Protein AF-A0A9J7LV85-F1 (afdb_monomer)

Radius of gyration: 34.84 Å; Cα contacts (8 Å, |Δi|>4): 1152; chains: 1; bounding box: 90×95×87 Å

Sequence (737 aa):
MAACGENVGKERKNMDSACRASREGRVPCPHKDCLGNGEFYVSGAGLDVHYRARHGSKPDGNTEKAAEKMLHRLCFAEMKEKLLEIEASEQAGEEYTVTSVALTAKITATRPEQAAKKAGIILHAGGFLHSFSSAQPPYPVSVQGKNKEVHYDLWYILKVQDNMRFPAIFCKPTYVKMSLEKHQSQDATANNSTCLPIGETDIEDPLEECLNKVFNLQSFRPGQKDIINAIHTGENTFLVMPTGGGKTLCFTLPALLRKGVAVVIVPLLALGTDILRRYEEKRIPAVFLSHLTAEVTLNTVIHDLNSNTPKTKLLIITPESLVNKPVVWGCVVGLKERGLLEMVVVDEAHCMDQMGHEFRPTYLQLSKLAELKTQIVACTATATPTTKQFIMTHLQMGECRTFHNSVDRRNIQYSVRLKGKTREACHGQVCEVVLDHKEQCGIVYCQTVSDVKDIHYHLQENGIKTVKYHGTGTGQNEQEGRQSLLDWQRGLKDVLVATKAAGAGIDKPDVRFVVHLGCPSSVPDYLQESGRAGRDGRLAEAILFYSPKDKALHVTRIGAIEEETYRAGAVRRLADVINFCETELCRRKVLLEAFGEDTTSYNCNKTCDNCLSLTVAREVVLTTEAANMVRCVSAIRHTVPQPSSSLLARVFLGLGTGQAVKKQKLDELPEFGLGKNSGFNLKICERFIRAMTRAEILEEVLVPKSTTQKFASLHILPGRMAESTIRNEVHVTLFIR

Nearest PDB structures (foldseek):
  8yrs-assembly1_B  TM=7.665E-01  e=3.585E-37  Homo sapiens
  8yrs-assembly1_A  TM=7.455E-01  e=2.754E-37  Homo sapiens
  4u7d-assembly2_D  TM=7.596E-01  e=9.266E-37  Homo sapiens
  7a8r-assembly1_A  TM=7.156E-01  e=4.122E-38  Bos taurus
  4u7d-assembly1_A  TM=7.631E-01  e=2.272E-36  Homo sapiens

Mean predicted aligned error: 16.65 Å

pLDDT: mean 76.36, std 23.58, range [23.48, 98.5]

Organism: Branchiostoma floridae (NCBI:txid7739)

InterPro domains:
  IPR001650 Helicase, C-terminal domain-like [PF00271] (430-537)
  IPR001650 Helicase, C-terminal domain-like [PS51194] (429-586)
  IPR001650 Helicase, C-terminal domain-like [SM00490] (453-537)
  IPR004589 DNA helicase, ATP-dependent, RecQ type [TIGR00614] (209-640)
  IPR011545 DEAD/DEAH-box helicase domain [PF00270] (221-388)
  IPR014001 Helicase superfamily 1/2, ATP-binding domain [PS51192] (228-401)
  IPR014001 Helicase superfamily 1/2, ATP-binding domain [SM00487] (216-413)
  IPR027417 P-loop containing nucleoside triphosphate hydrolase [G3DSA:3.40.50.300] (177-408)
  IPR027417 P-loop containing nucleoside triphosphate hydrolase [G3DSA:3.40.50.300] (409-546)
  IPR027417 P-loop containing nucleoside triphosphate hydrolase [SSF52540] (227-549)
  IPR032284 ATP-dependent DNA helicase RecQ, zinc-binding domain [PF16124] (562-612)
  IPR036388 Winged helix-like DNA-binding domain superfamily [G3DSA:1.10.10.10] (547-737)

Structure (mmCIF, N/CA/C/O backbone):
data_AF-A0A9J7LV85-F1
#
_entry.id   AF-A0A9J7LV85-F1
#
loop_
_atom_site.group_PDB
_atom_site.id
_atom_site.type_symbol
_atom_site.label_atom_id
_atom_site.label_alt_id
_atom_site.label_comp_id
_atom_site.label_asym_id
_atom_site.label_entity_id
_atom_site.label_seq_id
_atom_site.pdbx_PDB_ins_code
_atom_site.Cartn_x
_atom_site.Cartn_y
_atom_site.Cartn_z
_atom_site.occupancy
_atom_site.B_iso_or_equiv
_atom_site.auth_seq_id
_atom_site.auth_comp_id
_atom_site.auth_asym_id
_atom_site.auth_atom_id
_atom_site.pdbx_PDB_model_num
ATOM 1 N N . MET A 1 1 ? 7.252 49.594 8.769 1.00 28.75 1 MET A N 1
ATOM 2 C CA . MET A 1 1 ? 7.314 51.000 9.215 1.00 28.75 1 MET A CA 1
ATOM 3 C C . MET A 1 1 ? 6.211 51.775 8.506 1.00 28.75 1 MET A C 1
ATOM 5 O O . MET A 1 1 ? 6.154 51.692 7.291 1.00 28.75 1 MET A O 1
ATOM 9 N N . ALA A 1 2 ? 5.357 52.429 9.305 1.00 28.86 2 ALA A N 1
ATOM 10 C CA . ALA A 1 2 ? 4.398 53.514 9.027 1.00 28.86 2 ALA A CA 1
ATOM 11 C C . ALA A 1 2 ? 3.420 53.426 7.829 1.00 28.86 2 ALA A C 1
ATOM 13 O O . ALA A 1 2 ? 3.813 53.640 6.690 1.00 28.86 2 ALA A O 1
ATOM 14 N N . ALA A 1 3 ? 2.119 53.264 8.123 1.00 26.91 3 ALA A N 1
ATOM 15 C CA . ALA A 1 3 ? 1.130 54.359 8.055 1.00 26.91 3 ALA A CA 1
ATOM 16 C C . ALA A 1 3 ? -0.260 53.885 8.551 1.00 26.91 3 ALA A C 1
ATOM 18 O O . ALA A 1 3 ? -0.916 53.068 7.911 1.00 26.91 3 ALA A O 1
ATOM 19 N N . CYS A 1 4 ? -0.683 54.416 9.703 1.00 26.70 4 CYS A N 1
ATOM 20 C CA . CYS A 1 4 ? -2.058 54.424 10.215 1.00 26.70 4 CYS A CA 1
ATOM 21 C C . CYS A 1 4 ? -2.692 55.791 9.919 1.00 26.70 4 CYS A C 1
ATOM 23 O O . CYS A 1 4 ? -1.978 56.793 9.930 1.00 26.70 4 CYS A O 1
ATOM 25 N N . GLY A 1 5 ? -4.021 55.839 9.778 1.00 27.12 5 GLY A N 1
ATOM 26 C CA . GLY A 1 5 ? -4.798 57.079 9.846 1.00 27.12 5 GLY A CA 1
ATOM 27 C C . GLY A 1 5 ? -6.314 56.870 9.708 1.00 27.12 5 GLY A C 1
ATOM 28 O O . GLY A 1 5 ? -6.785 56.715 8.592 1.00 27.12 5 GLY A O 1
ATOM 29 N N . GLU A 1 6 ? -7.007 56.884 10.862 1.00 30.33 6 GLU A N 1
ATOM 30 C CA . GLU A 1 6 ? -8.285 57.582 11.175 1.00 30.33 6 GLU A CA 1
ATOM 31 C C . GLU A 1 6 ? -9.576 57.250 10.366 1.00 30.33 6 GLU A C 1
ATOM 33 O O . GLU A 1 6 ? -9.558 57.141 9.153 1.00 30.33 6 GLU A O 1
ATOM 38 N N . ASN A 1 7 ? -10.790 57.086 10.923 1.00 26.70 7 ASN A N 1
ATOM 39 C CA . ASN A 1 7 ? -11.440 57.779 12.042 1.00 26.70 7 ASN A CA 1
ATOM 40 C C . ASN A 1 7 ? -12.657 56.995 12.603 1.00 26.70 7 ASN A C 1
ATOM 42 O O . ASN A 1 7 ? -13.417 56.377 11.857 1.00 26.70 7 ASN A O 1
ATOM 46 N N . VAL A 1 8 ? -12.886 57.116 13.915 1.00 27.52 8 VAL A N 1
ATOM 47 C CA . VAL A 1 8 ? -14.069 56.656 14.668 1.00 27.52 8 VAL A CA 1
ATOM 48 C C . VAL A 1 8 ? -14.857 57.885 15.140 1.00 27.52 8 VAL A C 1
ATOM 50 O O . VAL A 1 8 ? -14.260 58.806 15.687 1.00 27.52 8 VAL A O 1
ATOM 53 N N . GLY A 1 9 ? -16.193 57.868 15.022 1.00 24.67 9 GLY A N 1
ATOM 54 C CA . GLY A 1 9 ? -17.074 58.643 15.911 1.00 24.67 9 GLY A CA 1
ATOM 55 C C . GLY A 1 9 ? -18.284 59.330 15.267 1.00 24.67 9 GLY A C 1
ATOM 56 O O . GLY A 1 9 ? -18.139 60.393 14.671 1.00 24.67 9 GLY A O 1
ATOM 57 N N . LYS A 1 10 ? -19.488 58.770 15.490 1.00 26.41 10 LYS A N 1
ATOM 58 C CA . LYS A 1 10 ? -20.701 59.471 15.984 1.00 26.41 10 LYS A CA 1
ATOM 59 C C . LYS A 1 10 ? -21.907 58.517 16.033 1.00 26.41 10 LYS A C 1
ATOM 61 O O . LYS A 1 10 ? -22.613 58.327 15.050 1.00 26.41 10 LYS A O 1
ATOM 66 N N . GLU A 1 11 ? -22.158 57.964 17.218 1.00 29.86 11 GLU A N 1
ATOM 67 C CA . GLU A 1 11 ? -23.472 57.473 17.647 1.00 29.86 11 GLU A CA 1
ATOM 68 C C . GLU A 1 11 ? -24.171 58.533 18.520 1.00 29.86 11 GLU A C 1
ATOM 70 O O . GLU A 1 11 ? -23.516 59.379 19.129 1.00 29.86 11 GLU A O 1
ATOM 75 N N . ARG A 1 12 ? -25.496 58.367 18.656 1.00 26.12 12 ARG A N 1
ATOM 76 C CA . ARG A 1 12 ? -26.429 58.973 19.630 1.00 26.12 12 ARG A CA 1
ATOM 77 C C . ARG A 1 12 ? -27.079 60.302 19.242 1.00 26.12 12 ARG A C 1
ATOM 79 O O . ARG A 1 12 ? -26.647 61.373 19.655 1.00 26.12 12 ARG A O 1
ATOM 86 N N . LYS A 1 13 ? -28.227 60.183 18.564 1.00 26.98 13 LYS A N 1
ATOM 87 C CA . LYS A 1 13 ? -29.511 60.832 18.910 1.00 26.98 13 LYS A CA 1
ATOM 88 C C . LYS A 1 13 ? -30.596 60.329 17.949 1.00 26.98 13 LYS A C 1
ATOM 90 O O . LYS A 1 13 ? -30.508 60.621 16.763 1.00 26.98 13 LYS A O 1
ATOM 95 N N . ASN A 1 14 ? -31.542 59.535 18.468 1.00 28.33 14 ASN A N 1
ATOM 96 C CA . ASN A 1 14 ? -32.936 59.332 18.012 1.00 28.33 14 ASN A CA 1
ATOM 97 C C . ASN A 1 14 ? -33.457 57.935 18.410 1.00 28.33 14 ASN A C 1
ATOM 99 O O . ASN A 1 14 ? -33.754 57.095 17.567 1.00 28.33 14 ASN A O 1
ATOM 103 N N . MET A 1 15 ? -33.589 57.692 19.713 1.00 26.03 15 MET A N 1
ATOM 104 C CA . MET A 1 15 ? -34.577 56.756 20.256 1.00 26.03 15 MET A CA 1
ATOM 105 C C . MET A 1 15 ? -35.529 57.638 21.052 1.00 26.03 15 MET A C 1
ATOM 107 O O . MET A 1 15 ? -35.124 58.069 22.117 1.00 26.03 15 MET A O 1
ATOM 111 N N . ASP A 1 16 ? -36.670 58.024 20.471 1.00 27.30 16 ASP A N 1
ATOM 112 C CA . ASP A 1 16 ? -37.860 58.493 21.221 1.00 27.30 16 ASP A CA 1
ATOM 113 C C . ASP A 1 16 ? -39.075 58.843 20.335 1.00 27.30 16 ASP A C 1
ATOM 115 O O . ASP A 1 16 ? -40.156 59.113 20.846 1.00 27.30 16 ASP A O 1
ATOM 119 N N . SER A 1 17 ? -38.988 58.758 19.001 1.00 28.73 17 SER A N 1
ATOM 120 C CA . SER A 1 17 ? -40.141 59.010 18.112 1.00 28.73 17 SER A CA 1
ATOM 121 C C . SER A 1 17 ? -40.835 57.757 17.548 1.00 28.73 17 SER A C 1
ATOM 123 O O . SER A 1 17 ? -41.754 57.887 16.743 1.00 28.73 17 SER A O 1
ATOM 125 N N . ALA A 1 18 ? -40.464 56.545 17.978 1.00 29.33 18 ALA A N 1
ATOM 126 C CA . ALA A 1 18 ? -41.069 55.294 17.488 1.00 29.33 18 ALA A CA 1
ATOM 127 C C . ALA A 1 18 ? -42.203 54.731 18.377 1.00 29.33 18 ALA A C 1
ATOM 129 O O . ALA A 1 18 ? -42.853 53.756 18.006 1.00 29.33 18 ALA A O 1
ATOM 130 N N . CYS A 1 19 ? -42.498 55.356 19.521 1.00 26.97 19 CYS A N 1
ATOM 131 C CA . CYS A 1 19 ? -43.590 54.956 20.414 1.00 26.97 19 CYS A CA 1
ATOM 132 C C . CYS A 1 19 ? -44.888 55.713 20.091 1.00 26.97 19 CYS A C 1
ATOM 134 O O . CYS A 1 19 ? -45.279 56.595 20.851 1.00 26.97 19 CYS A O 1
ATOM 136 N N . ARG A 1 20 ? -45.555 55.405 18.962 1.00 27.61 20 ARG A N 1
ATOM 137 C CA . ARG A 1 20 ? -46.994 55.730 18.752 1.00 27.61 20 ARG A CA 1
ATOM 138 C C . ARG A 1 20 ? -47.680 55.081 17.536 1.00 27.61 20 ARG A C 1
ATOM 140 O O . ARG A 1 20 ? -48.708 55.577 17.090 1.00 27.61 20 ARG A O 1
ATOM 147 N N . ALA A 1 21 ? -47.177 53.955 17.026 1.00 29.94 21 ALA A N 1
ATOM 148 C CA . ALA A 1 21 ? -47.823 53.207 15.937 1.00 29.94 21 ALA A CA 1
ATOM 149 C C . ALA A 1 21 ? -48.191 51.769 16.352 1.00 29.94 21 ALA A C 1
ATOM 151 O O . ALA A 1 21 ? -47.898 50.808 15.651 1.00 29.94 21 ALA A O 1
ATOM 152 N N . SER A 1 22 ? -48.840 51.606 17.506 1.00 35.81 22 SER A N 1
ATOM 153 C CA . SER A 1 22 ? -49.469 50.350 17.925 1.00 35.81 22 SER A CA 1
ATOM 154 C C . SER A 1 22 ? -50.990 50.506 17.875 1.00 35.81 22 SER A C 1
ATOM 156 O O . SER A 1 22 ? -51.600 51.019 18.807 1.00 35.81 22 SER A O 1
ATOM 158 N N . ARG A 1 23 ? -51.601 50.108 16.748 1.00 30.08 23 ARG A N 1
ATOM 159 C CA . ARG A 1 23 ? -53.027 49.711 16.667 1.00 30.08 23 ARG A CA 1
ATOM 160 C C . ARG A 1 23 ? -53.464 49.051 15.349 1.00 30.08 23 ARG A C 1
ATOM 162 O O . ARG A 1 23 ? -54.585 48.575 15.293 1.00 30.08 23 ARG A O 1
ATOM 169 N N . GLU A 1 24 ? -52.593 48.916 14.343 1.00 32.28 24 GLU A N 1
ATOM 170 C CA . GLU A 1 24 ? -52.922 48.194 13.091 1.00 32.28 24 GLU A CA 1
ATOM 171 C C . GLU A 1 24 ? -51.838 47.211 12.599 1.00 32.28 24 GLU A C 1
ATOM 173 O O . GLU A 1 24 ? -51.793 46.888 11.418 1.00 32.28 24 GLU A O 1
ATOM 178 N N . GLY A 1 25 ? -50.938 46.725 13.463 1.00 35.06 25 GLY A N 1
ATOM 179 C CA . GLY A 1 25 ? -50.003 45.648 13.083 1.00 35.06 25 GLY A CA 1
ATOM 180 C C . GLY A 1 25 ? -49.089 45.953 11.883 1.00 35.06 25 GLY A C 1
ATOM 181 O O . GLY A 1 25 ? -48.662 45.036 11.188 1.00 35.06 25 GLY A O 1
ATOM 182 N N . ARG A 1 26 ? -48.780 47.228 11.611 1.00 35.91 26 ARG A N 1
ATOM 183 C CA . ARG A 1 26 ? -47.851 47.634 10.544 1.00 35.91 26 ARG A CA 1
ATOM 184 C C . ARG A 1 26 ? -46.545 48.122 11.158 1.00 35.91 26 ARG A C 1
ATOM 186 O O . ARG A 1 26 ? -46.522 49.168 11.799 1.00 35.91 26 ARG A O 1
ATOM 193 N N . VAL A 1 27 ? -45.459 47.381 10.944 1.00 39.16 27 VAL A N 1
ATOM 194 C CA . VAL A 1 27 ? -44.105 47.787 11.351 1.00 39.16 27 VAL A CA 1
ATOM 195 C C . VAL A 1 27 ? -43.373 48.346 10.124 1.00 39.16 27 VAL A C 1
ATOM 197 O O . VAL A 1 27 ? -43.114 47.585 9.191 1.00 39.16 27 VAL A O 1
ATOM 200 N N . PRO A 1 28 ? -43.040 49.648 10.066 1.00 38.09 28 PRO A N 1
ATOM 201 C CA . PRO A 1 28 ? -42.300 50.200 8.935 1.00 38.09 28 PRO A CA 1
ATOM 202 C C . PRO A 1 28 ? -40.814 49.801 8.975 1.00 38.09 28 PRO A C 1
ATOM 204 O O . PRO A 1 28 ? -40.179 49.787 10.030 1.00 38.09 28 PRO A O 1
ATOM 207 N N . CYS A 1 29 ? -40.249 49.484 7.804 1.00 37.84 29 CYS A N 1
ATOM 208 C CA . CYS A 1 29 ? -38.845 49.097 7.637 1.00 37.84 29 CYS A CA 1
ATOM 209 C C . CYS A 1 29 ? -37.890 50.285 7.906 1.00 37.84 29 CYS A C 1
ATOM 211 O O . CYS A 1 29 ? -38.091 51.361 7.340 1.00 37.84 29 CYS A O 1
ATOM 213 N N . PRO A 1 30 ? -36.821 50.117 8.712 1.00 36.66 30 PRO A N 1
ATOM 214 C CA . PRO A 1 30 ? -35.949 51.223 9.117 1.00 36.66 30 PRO A CA 1
ATOM 215 C C . PRO A 1 30 ? -34.877 51.636 8.087 1.00 36.66 30 PRO A C 1
ATOM 217 O O . PRO A 1 30 ? -34.117 52.564 8.359 1.00 36.66 30 PRO A O 1
ATOM 220 N N . HIS A 1 31 ? -34.793 51.005 6.908 1.00 38.50 31 HIS A N 1
ATOM 221 C CA . HIS A 1 31 ? -33.849 51.398 5.851 1.00 38.50 31 HIS A CA 1
ATOM 222 C C . HIS A 1 31 ? -34.559 52.108 4.693 1.00 38.50 31 HIS A C 1
ATOM 224 O O . HIS A 1 31 ? -35.323 51.489 3.953 1.00 38.50 31 HIS A O 1
ATOM 230 N N . LYS A 1 32 ? -34.246 53.399 4.495 1.00 39.88 32 LYS A N 1
ATOM 231 C CA . LYS A 1 32 ? -34.734 54.202 3.356 1.00 39.88 32 LYS A CA 1
ATOM 232 C C . LYS A 1 32 ? -34.341 53.625 1.986 1.00 39.88 32 LYS A C 1
ATOM 234 O O . LYS A 1 32 ? -35.057 53.865 1.024 1.00 39.88 32 LYS A O 1
ATOM 239 N N . ASP A 1 33 ? -33.294 52.803 1.919 1.00 40.88 33 ASP A N 1
ATOM 240 C CA . ASP A 1 33 ? -32.788 52.222 0.665 1.00 40.88 33 ASP A CA 1
ATOM 241 C C . ASP A 1 33 ? -33.452 50.888 0.270 1.00 40.88 33 ASP A C 1
ATOM 243 O O . ASP A 1 33 ? -33.079 50.282 -0.729 1.00 40.88 33 ASP A O 1
ATOM 247 N N . CYS A 1 34 ? -34.434 50.399 1.039 1.00 42.25 34 CYS A N 1
ATOM 248 C CA . CYS A 1 34 ? -35.148 49.144 0.750 1.00 42.25 34 CYS A CA 1
ATOM 249 C C . CYS A 1 34 ? -36.535 49.342 0.115 1.00 42.25 34 CYS A C 1
ATOM 251 O O . CYS A 1 34 ? -37.227 48.362 -0.150 1.00 42.25 34 CYS A O 1
ATOM 253 N N . LEU A 1 35 ? -36.964 50.581 -0.142 1.00 45.00 35 LEU A N 1
ATOM 254 C CA . LEU A 1 35 ? -38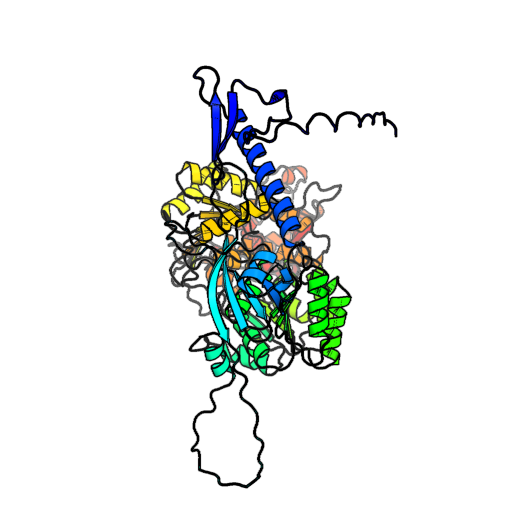.258 50.859 -0.773 1.00 45.00 35 LEU A CA 1
ATOM 255 C C . LEU A 1 35 ? -38.115 50.973 -2.294 1.00 45.00 35 LEU A C 1
ATOM 257 O O . LEU A 1 35 ? -38.363 52.017 -2.894 1.00 45.00 35 LEU A O 1
ATOM 261 N N . GLY A 1 36 ? -37.741 49.858 -2.921 1.00 43.72 36 GLY A N 1
ATOM 262 C CA . GLY A 1 36 ? -38.026 49.622 -4.332 1.00 43.72 36 GLY A CA 1
ATOM 263 C C . GLY A 1 36 ? -39.517 49.322 -4.507 1.00 43.72 36 GLY A C 1
ATOM 264 O O . GLY A 1 36 ? -39.977 48.230 -4.187 1.00 43.72 36 GLY A O 1
ATOM 265 N N . ASN A 1 37 ? -40.273 50.321 -4.968 1.00 46.66 37 ASN A N 1
ATOM 266 C CA . ASN A 1 37 ? -41.623 50.259 -5.553 1.00 46.66 37 ASN A CA 1
ATOM 267 C C . ASN A 1 37 ? -42.730 49.419 -4.867 1.00 46.66 37 ASN A C 1
ATOM 269 O O . ASN A 1 37 ? -43.755 49.177 -5.495 1.00 46.66 37 ASN A O 1
ATOM 273 N N . GLY A 1 38 ? -42.635 49.035 -3.592 1.00 50.47 38 GLY A N 1
ATOM 274 C CA . GLY A 1 38 ? -43.720 48.316 -2.908 1.00 50.47 38 GLY A CA 1
ATOM 275 C C . GLY A 1 38 ? -43.652 48.352 -1.383 1.00 50.47 38 GLY A C 1
ATOM 276 O O . GLY A 1 38 ? -42.659 48.786 -0.803 1.00 50.47 38 GLY A O 1
ATOM 277 N N . GLU A 1 39 ? -44.733 47.913 -0.739 1.00 48.28 39 GLU A N 1
ATOM 278 C CA . GLU A 1 39 ? -44.868 47.826 0.720 1.00 48.28 39 GLU A CA 1
ATOM 279 C C . GLU A 1 39 ? -45.022 46.368 1.163 1.00 48.28 39 GLU A C 1
ATOM 281 O O . GLU A 1 39 ? -45.772 45.600 0.556 1.00 48.28 39 GLU A O 1
ATOM 286 N N . PHE A 1 40 ? -44.334 45.999 2.245 1.00 47.97 40 PHE A N 1
ATOM 287 C CA . PHE A 1 40 ? -44.462 44.695 2.892 1.00 47.97 40 PHE A CA 1
ATOM 288 C C . PHE A 1 40 ? -45.352 44.794 4.129 1.00 47.97 40 PHE A C 1
ATOM 290 O O . PHE A 1 40 ? -45.234 45.747 4.903 1.00 47.97 40 PHE A O 1
ATOM 297 N N . TYR A 1 41 ? -46.209 43.799 4.347 1.00 46.66 41 TYR A N 1
ATOM 298 C CA . TYR A 1 41 ? -46.993 43.671 5.575 1.00 46.66 41 TYR A CA 1
ATOM 299 C C . TYR A 1 41 ? -47.161 42.205 5.985 1.00 46.66 41 TYR A C 1
ATOM 301 O O . TYR A 1 41 ? -47.051 41.299 5.162 1.00 46.66 41 TYR A O 1
ATOM 309 N N . VAL A 1 42 ? -47.420 41.984 7.273 1.00 42.06 42 VAL A N 1
ATOM 310 C CA . VAL A 1 42 ? -47.552 40.658 7.893 1.00 42.06 42 VAL A CA 1
ATOM 311 C C . VAL A 1 42 ? -48.992 40.492 8.363 1.00 42.06 42 VAL A C 1
ATOM 313 O O . VAL A 1 42 ? -49.542 41.422 8.957 1.00 42.06 42 VAL A O 1
ATOM 316 N N . SER A 1 43 ? -49.619 39.350 8.077 1.00 40.00 43 SER A N 1
ATOM 317 C CA . SER A 1 43 ? -50.971 39.054 8.571 1.00 40.00 43 SER A CA 1
ATOM 318 C C . SER A 1 43 ? -50.924 38.187 9.837 1.00 40.00 43 SER A C 1
ATOM 320 O O . SER A 1 43 ? -49.984 37.431 10.052 1.00 40.00 43 SER A O 1
ATOM 322 N N . GLY A 1 44 ? -51.888 38.370 10.743 1.00 33.41 44 GLY A N 1
ATOM 323 C CA . GLY A 1 44 ? -51.853 37.771 12.080 1.00 33.41 44 GLY A CA 1
ATOM 324 C C . GLY A 1 44 ? -52.200 36.277 12.109 1.00 33.41 44 GLY A C 1
ATOM 325 O O . GLY A 1 44 ? -53.147 35.849 11.458 1.00 33.41 44 GLY A O 1
ATOM 326 N N . ALA A 1 45 ? -51.473 35.540 12.961 1.00 33.91 45 ALA A N 1
ATOM 327 C CA . ALA A 1 45 ? -51.580 34.111 13.318 1.00 33.91 45 ALA A CA 1
ATOM 328 C C . ALA A 1 45 ? -50.898 33.077 12.394 1.00 33.91 45 ALA A C 1
ATOM 330 O O . ALA A 1 45 ? -50.720 31.933 12.813 1.00 33.91 45 ALA A O 1
ATOM 331 N N . GLY A 1 46 ? -50.405 33.476 11.222 1.00 36.50 46 GLY A N 1
ATOM 332 C CA . GLY A 1 46 ? -49.471 32.699 10.399 1.00 36.50 46 GLY A CA 1
ATOM 333 C C . GLY A 1 46 ? -48.331 33.610 9.955 1.00 36.50 46 GLY A C 1
ATOM 334 O O . GLY A 1 46 ? -48.571 34.781 9.696 1.00 36.50 46 GLY A O 1
ATOM 335 N N . LEU A 1 47 ? -47.089 33.126 9.915 1.00 43.59 47 LEU A N 1
ATOM 336 C CA . LEU A 1 47 ? -45.887 33.889 9.525 1.00 43.59 47 LEU A CA 1
ATOM 337 C C . LEU A 1 47 ? -45.863 34.241 8.017 1.00 43.59 47 LEU A C 1
ATOM 339 O O . LEU A 1 47 ? -44.843 34.081 7.350 1.00 43.59 47 LEU A O 1
ATOM 343 N N . ASP A 1 48 ? -46.979 34.713 7.467 1.00 41.78 48 ASP A N 1
ATOM 344 C CA . ASP A 1 48 ? -47.127 35.046 6.056 1.00 41.78 48 ASP A CA 1
ATOM 345 C C . ASP A 1 48 ? -46.773 36.521 5.822 1.00 41.78 48 ASP A C 1
ATOM 347 O O . ASP A 1 48 ? -47.422 37.441 6.337 1.00 41.78 48 ASP A O 1
ATOM 351 N N . VAL A 1 49 ? -45.723 36.751 5.025 1.00 43.78 49 VAL A N 1
ATOM 352 C CA . VAL A 1 49 ? -45.319 38.085 4.560 1.00 43.78 49 VAL A CA 1
ATOM 353 C C . VAL A 1 49 ? -45.901 38.338 3.180 1.00 43.78 49 VAL A C 1
ATOM 355 O O . VAL A 1 49 ? -45.628 37.612 2.226 1.00 43.78 49 VAL A O 1
ATOM 358 N N . HIS A 1 50 ? -46.660 39.419 3.057 1.00 45.38 50 HIS A N 1
ATOM 359 C CA . HIS A 1 50 ? -47.227 39.867 1.796 1.00 45.38 50 HIS A CA 1
ATOM 360 C C . HIS A 1 50 ? -46.442 41.062 1.257 1.00 45.38 50 HIS A C 1
ATOM 362 O O . HIS A 1 50 ? -46.199 42.032 1.976 1.00 45.38 50 HIS A O 1
ATOM 368 N N . TYR A 1 51 ? -46.089 41.012 -0.028 1.00 47.62 51 TYR A N 1
ATOM 369 C CA . TYR A 1 51 ? -45.552 42.148 -0.775 1.00 47.62 51 TYR A CA 1
ATOM 370 C C . TYR A 1 51 ? -46.639 42.731 -1.675 1.00 47.62 51 TYR A C 1
ATOM 372 O O . TYR A 1 51 ? -47.220 42.025 -2.502 1.00 47.62 51 TYR A O 1
ATOM 380 N N . ARG A 1 52 ? -46.905 44.031 -1.543 1.00 46.22 52 ARG A N 1
ATOM 381 C CA . ARG A 1 52 ? -47.782 44.775 -2.448 1.00 46.22 52 ARG A CA 1
ATOM 382 C C . ARG A 1 52 ? -46.944 45.766 -3.250 1.00 46.22 52 ARG A C 1
ATOM 384 O O . ARG A 1 52 ? -46.539 46.805 -2.733 1.00 46.22 52 ARG A O 1
ATOM 391 N N . ALA A 1 53 ? -46.729 45.461 -4.528 1.00 46.84 53 ALA A N 1
ATOM 392 C CA . ALA A 1 53 ? -46.116 46.387 -5.475 1.00 46.84 53 ALA A CA 1
ATOM 393 C C . ALA A 1 53 ? -47.035 47.598 -5.721 1.00 46.84 53 ALA A C 1
ATOM 395 O O . ALA A 1 53 ? -48.242 47.448 -5.940 1.00 46.84 53 ALA A O 1
ATOM 396 N N . ARG A 1 54 ? -46.475 48.808 -5.736 1.00 47.00 54 ARG A N 1
ATOM 397 C CA . ARG A 1 54 ? -47.128 49.990 -6.303 1.00 47.00 54 ARG A CA 1
ATOM 398 C C . ARG A 1 54 ? -46.890 49.950 -7.816 1.00 47.00 54 ARG A C 1
ATOM 400 O O . ARG A 1 54 ? -45.764 50.095 -8.270 1.00 47.00 54 ARG A O 1
ATOM 407 N N . HIS A 1 55 ? -47.968 49.749 -8.573 1.00 49.38 55 HIS A N 1
ATOM 408 C CA . HIS A 1 55 ? -48.016 49.712 -10.045 1.00 49.38 55 HIS A CA 1
ATOM 409 C C . HIS A 1 55 ? -47.440 48.469 -10.747 1.00 49.38 55 HIS A C 1
ATOM 411 O O . HIS A 1 55 ? -46.542 48.569 -11.574 1.00 49.38 55 HIS A O 1
ATOM 417 N N . GLY A 1 56 ? -48.057 47.305 -10.513 1.00 44.81 56 GLY A N 1
ATOM 418 C CA . GLY A 1 56 ? -48.123 46.209 -11.500 1.00 44.81 56 GLY A CA 1
ATOM 419 C C . GLY A 1 56 ? -46.815 45.500 -11.883 1.00 44.81 56 GLY A C 1
ATOM 420 O O . GLY A 1 56 ? -46.844 44.614 -12.735 1.00 44.81 56 GLY A O 1
ATOM 421 N N . SER A 1 57 ? -45.684 45.842 -11.275 1.00 45.19 57 SER A N 1
ATOM 422 C CA . SER A 1 57 ? -44.387 45.201 -11.499 1.00 45.19 57 SER A CA 1
ATOM 423 C C . SER A 1 57 ? -44.191 43.973 -10.598 1.00 45.19 57 SER A C 1
ATOM 425 O O . SER A 1 57 ? -44.609 43.953 -9.440 1.00 45.19 57 SER A O 1
ATOM 427 N N . LYS A 1 58 ? -43.567 42.918 -11.149 1.00 45.72 58 LYS A N 1
ATOM 428 C CA . LYS A 1 58 ? -43.186 41.701 -10.409 1.00 45.72 58 LYS A CA 1
ATOM 429 C C . LYS A 1 58 ? -41.974 41.987 -9.500 1.00 45.72 58 LYS A C 1
ATOM 431 O O . LYS A 1 58 ? -41.109 42.755 -9.919 1.00 45.72 58 LYS A O 1
ATOM 436 N N . PRO A 1 59 ? -41.898 41.382 -8.299 1.00 45.19 59 PRO A N 1
ATOM 437 C CA . PRO A 1 59 ? -40.757 41.546 -7.397 1.00 45.19 59 PRO A CA 1
ATOM 438 C C . PRO A 1 59 ? -39.463 41.044 -8.054 1.00 45.19 59 PRO A C 1
ATOM 440 O O . PRO A 1 59 ? -39.473 40.037 -8.763 1.00 45.19 59 PRO A O 1
ATOM 443 N N . ASP A 1 60 ? -38.360 41.759 -7.836 1.00 50.53 60 ASP A N 1
ATOM 444 C CA . ASP A 1 60 ? -37.023 41.339 -8.263 1.00 50.53 60 ASP A CA 1
ATOM 445 C C . ASP A 1 60 ? -36.301 40.546 -7.154 1.00 50.53 60 ASP A C 1
ATOM 447 O O . ASP A 1 60 ? -36.724 40.526 -5.995 1.00 50.53 60 ASP A O 1
ATOM 451 N N . GLY A 1 61 ? -35.176 39.902 -7.483 1.00 44.59 61 GLY A N 1
ATOM 452 C CA . GLY A 1 61 ? -34.428 39.070 -6.524 1.00 44.59 61 GLY A CA 1
ATOM 453 C C . GLY A 1 61 ? -33.836 39.831 -5.322 1.00 44.59 61 GLY A C 1
ATOM 454 O O . GLY A 1 61 ? -33.403 39.213 -4.350 1.00 44.59 61 GLY A O 1
ATOM 455 N N . ASN A 1 62 ? -33.815 41.169 -5.350 1.00 49.66 62 ASN A N 1
ATOM 456 C CA . ASN A 1 62 ? -33.442 41.985 -4.190 1.00 49.66 62 ASN A CA 1
ATOM 457 C C . ASN A 1 62 ? -34.634 42.216 -3.251 1.00 49.66 62 ASN A C 1
ATOM 459 O O . ASN A 1 62 ? -34.450 42.275 -2.033 1.00 49.66 62 ASN A O 1
ATOM 463 N N . THR A 1 63 ? -35.845 42.288 -3.803 1.00 46.88 63 THR A N 1
ATOM 464 C CA . THR A 1 63 ? -37.109 42.392 -3.066 1.00 46.88 63 THR A CA 1
ATOM 465 C C . THR A 1 63 ? -37.372 41.124 -2.239 1.00 46.88 63 THR A C 1
ATOM 467 O O . THR A 1 63 ? -37.748 41.222 -1.070 1.00 46.88 63 THR A O 1
ATOM 470 N N . GLU A 1 64 ? -37.067 39.937 -2.779 1.00 47.53 64 GLU A N 1
ATOM 471 C CA . GLU A 1 64 ? -37.144 38.657 -2.045 1.00 47.53 64 GLU A CA 1
ATOM 472 C C . GLU A 1 64 ? -36.149 38.591 -0.873 1.00 47.53 64 GLU A C 1
ATOM 474 O O . GLU A 1 64 ? -36.541 38.323 0.264 1.00 47.53 64 GLU A O 1
ATOM 479 N N . LYS A 1 65 ? -34.881 38.962 -1.097 1.00 47.19 65 LYS A N 1
ATOM 480 C CA . LYS A 1 65 ? -33.861 39.011 -0.028 1.00 47.19 65 LYS A CA 1
ATOM 481 C C . LYS A 1 65 ? -34.192 40.006 1.087 1.00 47.19 65 LYS A C 1
ATOM 483 O O . LYS A 1 65 ? -33.781 39.816 2.237 1.00 47.19 65 LYS A O 1
ATOM 488 N N . ALA A 1 66 ? -34.891 41.094 0.766 1.00 47.59 66 ALA A N 1
ATOM 489 C CA . ALA A 1 66 ? -35.343 42.064 1.759 1.00 47.59 66 ALA A CA 1
ATOM 490 C C . ALA A 1 66 ? -36.473 41.491 2.636 1.00 47.59 66 ALA A C 1
ATOM 492 O O . ALA A 1 66 ? -36.438 41.671 3.858 1.00 47.59 66 ALA A O 1
ATOM 493 N N . ALA A 1 67 ? -37.413 40.746 2.043 1.00 45.00 67 ALA A N 1
ATOM 494 C CA . ALA A 1 67 ? -38.479 40.048 2.764 1.00 45.00 67 ALA A CA 1
ATOM 495 C C . ALA A 1 67 ? -37.923 38.969 3.713 1.00 45.00 67 ALA A C 1
ATOM 497 O O . ALA A 1 67 ? -38.309 38.911 4.883 1.00 45.00 67 ALA A O 1
ATOM 498 N N . GLU A 1 68 ? -36.943 38.183 3.255 1.00 47.03 68 GLU A N 1
ATOM 499 C CA . GLU A 1 68 ? -36.265 37.163 4.069 1.00 47.03 68 GLU A CA 1
ATOM 500 C C . GLU A 1 68 ? -35.557 37.756 5.293 1.00 47.03 68 GLU A C 1
ATOM 502 O O . GLU A 1 68 ? -35.679 37.246 6.411 1.00 47.03 68 GLU A O 1
ATOM 507 N N . LYS A 1 69 ? -34.848 38.880 5.121 1.00 46.09 69 LYS A N 1
ATOM 508 C CA . LYS A 1 69 ? -34.198 39.577 6.243 1.00 46.09 69 LYS A CA 1
ATOM 509 C C . LYS A 1 69 ? -35.202 40.121 7.261 1.00 46.09 69 LYS A C 1
ATOM 511 O O . LYS A 1 69 ? -34.872 40.204 8.446 1.00 46.09 69 LYS A O 1
ATOM 516 N N . MET A 1 70 ? -36.404 40.495 6.822 1.00 43.91 70 MET A N 1
ATOM 517 C CA . MET A 1 70 ? -37.467 40.991 7.697 1.00 43.91 70 MET A CA 1
ATOM 518 C C . MET A 1 70 ? -38.097 39.851 8.519 1.00 43.91 70 MET A C 1
ATOM 520 O O . MET A 1 70 ? -38.222 39.989 9.737 1.00 43.91 70 MET A O 1
ATOM 524 N N . LEU A 1 71 ? -38.356 38.691 7.898 1.00 42.62 71 LEU A N 1
ATOM 525 C CA . LEU A 1 71 ? -38.773 37.448 8.575 1.00 42.62 71 LEU A CA 1
ATOM 526 C C . LEU A 1 71 ? -37.767 36.999 9.643 1.00 42.62 71 LEU A C 1
ATOM 528 O O . LEU A 1 71 ? -38.144 36.677 10.770 1.00 42.62 71 LEU A O 1
ATOM 532 N N . HIS A 1 72 ? -36.473 37.065 9.322 1.00 43.75 72 HIS A N 1
ATOM 533 C CA . HIS A 1 72 ? -35.399 36.684 10.239 1.00 43.75 72 HIS A CA 1
ATOM 534 C C . HIS A 1 72 ? -35.362 37.539 11.519 1.00 43.75 72 HIS A C 1
ATOM 536 O O . HIS A 1 72 ? -34.973 37.052 12.584 1.00 43.75 72 HIS A O 1
ATOM 542 N N . ARG A 1 73 ? -35.742 38.823 11.438 1.00 39.47 73 ARG A N 1
ATOM 543 C CA . ARG A 1 73 ? -35.770 39.733 12.598 1.00 39.47 73 ARG A CA 1
ATOM 544 C C . ARG A 1 73 ? -37.039 39.579 13.439 1.00 39.47 73 ARG A C 1
ATOM 546 O O . ARG A 1 73 ? -36.944 39.687 14.659 1.00 39.47 73 ARG A O 1
ATOM 553 N N . LEU A 1 74 ? -38.183 39.275 12.820 1.00 39.78 74 LEU A N 1
ATOM 554 C CA . LEU A 1 74 ? -39.454 39.036 13.520 1.00 39.78 74 LEU A CA 1
ATOM 555 C C . LEU A 1 74 ? -39.422 37.743 14.350 1.00 39.78 74 LEU A C 1
ATOM 557 O O . LEU A 1 74 ? -39.754 37.782 15.533 1.00 39.78 74 LEU A O 1
ATOM 561 N N . CYS A 1 75 ? -38.904 36.637 13.794 1.00 40.78 75 CYS A N 1
ATOM 562 C CA . CYS A 1 75 ? -38.751 35.380 14.541 1.00 40.78 75 CYS A CA 1
ATOM 563 C C . CYS A 1 75 ? -37.857 35.528 15.782 1.00 40.78 75 CYS A C 1
ATOM 565 O O . CYS A 1 75 ? -38.113 34.894 16.803 1.00 40.78 75 CYS A O 1
ATOM 567 N N . PHE A 1 76 ? -36.817 36.364 15.718 1.00 35.62 76 PHE A N 1
ATOM 568 C CA . PHE A 1 76 ? -35.898 36.566 16.841 1.00 35.62 76 PHE A CA 1
ATOM 569 C C . PHE A 1 76 ? -36.486 37.466 17.941 1.00 35.62 76 PHE A C 1
ATOM 571 O O . PHE A 1 76 ? -36.212 37.244 19.119 1.00 35.62 76 PHE A O 1
ATOM 578 N N . ALA A 1 77 ? -37.294 38.466 17.571 1.00 35.41 77 ALA A N 1
ATOM 579 C CA . ALA A 1 77 ? -37.925 39.386 18.518 1.00 35.41 77 ALA A CA 1
ATOM 580 C C . ALA A 1 77 ? -39.068 38.716 19.303 1.00 35.41 77 ALA A C 1
ATOM 582 O O . ALA A 1 77 ? -39.074 38.794 20.530 1.00 35.41 77 ALA A O 1
ATOM 583 N N . GLU A 1 78 ? -39.952 37.963 18.633 1.00 37.94 78 GLU A N 1
ATOM 584 C CA . GLU A 1 78 ? -41.035 37.220 19.303 1.00 37.94 78 GLU A CA 1
ATOM 585 C C . GLU A 1 78 ? -40.515 36.057 20.164 1.00 37.94 78 GLU A C 1
ATOM 587 O O . GLU A 1 78 ? -41.089 35.765 21.213 1.00 37.94 78 GLU A O 1
ATOM 592 N N . MET A 1 79 ? -39.408 35.404 19.773 1.00 35.00 79 MET A N 1
ATOM 593 C CA . MET A 1 79 ? -38.758 34.395 20.624 1.00 35.00 79 MET A CA 1
ATOM 594 C C . MET A 1 79 ? -38.198 35.011 21.909 1.00 35.00 79 MET A C 1
ATOM 596 O O . MET A 1 79 ? -38.292 34.391 22.966 1.00 35.00 79 MET A O 1
ATOM 600 N N . LYS A 1 80 ? -37.650 36.231 21.840 1.00 32.00 80 LYS A N 1
ATOM 601 C CA . LYS A 1 80 ? -37.071 36.916 23.001 1.00 32.00 80 LYS A CA 1
ATOM 602 C C . LYS A 1 80 ? -38.143 37.451 23.958 1.00 32.00 80 LYS A C 1
ATOM 604 O O . LYS A 1 80 ? -37.966 37.316 25.164 1.00 32.00 80 LYS A O 1
ATOM 609 N N . GLU A 1 81 ? -39.257 37.983 23.448 1.00 34.88 81 GLU A N 1
ATOM 610 C CA . GLU A 1 81 ? -40.402 38.390 24.284 1.00 34.88 81 GLU A CA 1
ATOM 611 C C . GLU A 1 81 ? -41.112 37.189 24.925 1.00 34.88 81 GLU A C 1
ATOM 613 O O . GLU A 1 81 ? -41.376 37.223 26.123 1.00 34.88 81 GLU A O 1
ATOM 618 N N . LYS A 1 82 ? -41.319 36.076 24.200 1.00 34.31 82 LYS A N 1
ATOM 619 C CA . LYS A 1 82 ? -41.920 34.862 24.789 1.00 34.31 82 LYS A CA 1
ATOM 620 C C . LYS A 1 82 ? -41.018 34.158 25.804 1.00 34.31 82 LYS A C 1
ATOM 622 O O . LYS A 1 82 ? -41.534 33.549 26.735 1.00 34.31 82 LYS A O 1
ATOM 627 N N . LEU A 1 83 ? -39.692 34.231 25.657 1.00 32.56 83 LEU A N 1
ATOM 628 C CA . LEU A 1 83 ? -38.747 33.751 26.676 1.00 32.56 83 LEU A CA 1
ATOM 629 C C . LEU A 1 83 ? -38.834 34.585 27.966 1.00 32.56 83 LEU A C 1
ATOM 631 O O . LEU A 1 83 ? -38.793 34.011 29.049 1.00 32.56 83 LEU A O 1
ATOM 635 N N . LEU A 1 84 ? -39.020 35.904 27.846 1.00 32.38 84 LEU A N 1
ATOM 636 C CA . LEU A 1 84 ? -39.161 36.821 28.984 1.00 32.38 84 LEU A CA 1
ATOM 637 C C . LEU A 1 84 ? -40.548 36.741 29.655 1.00 32.38 84 LEU A C 1
ATOM 639 O O . LEU A 1 84 ? -40.631 36.853 30.874 1.00 32.38 84 LEU A O 1
ATOM 643 N N . GLU A 1 85 ? -41.630 36.479 28.909 1.00 33.47 85 GLU A N 1
ATOM 644 C CA . GLU A 1 85 ? -42.968 36.242 29.488 1.00 33.47 85 GLU A CA 1
ATOM 645 C C . GLU A 1 85 ? -43.060 34.914 30.269 1.00 33.47 85 GLU A C 1
ATOM 647 O O . GLU A 1 85 ? -43.807 34.824 31.243 1.00 33.47 85 GLU A O 1
ATOM 652 N N . ILE A 1 86 ? -42.284 33.886 29.894 1.00 37.84 86 ILE A N 1
ATOM 653 C CA . ILE A 1 86 ? -42.287 32.569 30.567 1.00 37.84 86 ILE A CA 1
ATOM 654 C C . ILE A 1 86 ? -41.529 32.591 31.910 1.00 37.84 86 ILE A C 1
ATOM 656 O O . ILE A 1 86 ? -41.813 31.764 32.779 1.00 37.84 86 ILE A O 1
ATOM 660 N N . GLU A 1 87 ? -40.608 33.536 32.123 1.00 36.41 87 GLU A N 1
ATOM 661 C CA . GLU A 1 87 ? -39.934 33.723 33.420 1.00 36.41 87 GLU A CA 1
ATOM 662 C C . GLU A 1 87 ? -40.814 34.430 34.469 1.00 36.41 87 GLU A C 1
ATOM 664 O O . GLU A 1 87 ? -40.495 34.391 35.657 1.00 36.41 87 GLU A O 1
ATOM 669 N N . ALA A 1 88 ? -41.947 35.023 34.075 1.00 34.03 88 ALA A N 1
ATOM 670 C CA . ALA A 1 88 ? -42.761 35.871 34.951 1.00 34.03 88 ALA A CA 1
ATOM 671 C C . ALA A 1 88 ? -44.055 35.223 35.495 1.00 34.03 88 ALA A C 1
ATOM 673 O O . ALA A 1 88 ? -44.879 35.920 36.085 1.00 34.03 88 ALA A O 1
ATOM 674 N N . SER A 1 89 ? -44.261 33.908 35.350 1.00 36.53 89 SER A N 1
ATOM 675 C CA . SER A 1 89 ? -45.507 33.257 35.786 1.00 36.53 89 SER A CA 1
ATOM 676 C C . SER A 1 89 ? -45.290 31.878 36.433 1.00 36.53 89 SER A C 1
ATOM 678 O O . SER A 1 89 ? -44.874 30.916 35.793 1.00 36.53 89 SER A O 1
ATOM 680 N N . GLU A 1 90 ? -45.654 31.840 37.719 1.00 37.41 90 GLU A N 1
ATOM 681 C CA . GLU A 1 90 ? -46.057 30.701 38.559 1.00 37.41 90 GLU A CA 1
ATOM 682 C C . GLU A 1 90 ? -45.007 29.783 39.223 1.00 37.41 90 GLU A C 1
ATOM 684 O O . GLU A 1 90 ? -44.152 29.134 38.619 1.00 37.41 90 GLU A O 1
ATOM 689 N N . GLN A 1 91 ? -45.166 29.734 40.552 1.00 49.41 91 GLN A N 1
ATOM 690 C CA . GLN A 1 91 ? -44.505 28.902 41.550 1.00 49.41 91 GLN A CA 1
ATOM 691 C C . GLN A 1 91 ? -45.183 27.520 41.636 1.00 49.41 91 GLN A C 1
ATOM 693 O O . GLN A 1 91 ? -46.390 27.411 41.455 1.00 49.41 91 GLN A O 1
ATOM 698 N N . ALA A 1 92 ? -44.391 26.505 42.011 1.00 54.06 92 ALA A N 1
ATOM 699 C CA . ALA A 1 92 ? -44.723 25.078 42.180 1.00 54.06 92 ALA A CA 1
ATOM 700 C C . ALA A 1 92 ? -44.619 24.207 40.908 1.00 54.06 92 ALA A C 1
ATOM 702 O O . ALA A 1 92 ? -45.608 23.783 40.320 1.00 54.06 92 ALA A O 1
ATOM 703 N N . GLY A 1 93 ? -43.384 23.867 40.527 1.00 58.34 93 GLY A N 1
ATOM 704 C CA . GLY A 1 93 ? -43.073 22.778 39.595 1.00 58.34 93 GLY A CA 1
ATOM 705 C C . GLY A 1 93 ? -41.991 21.863 40.172 1.00 58.34 93 GLY A C 1
ATOM 706 O O . GLY A 1 93 ? -41.276 22.249 41.096 1.00 58.34 93 GLY A O 1
ATOM 707 N N . GLU A 1 94 ? -41.867 20.653 39.638 1.00 66.88 94 GLU A N 1
ATOM 708 C CA . GLU A 1 94 ? -40.777 19.730 39.966 1.00 66.88 94 GLU A CA 1
ATOM 709 C C . GLU A 1 94 ? -39.584 19.947 39.014 1.00 66.88 94 GLU A C 1
ATOM 711 O O . GLU A 1 94 ? -39.739 20.464 37.904 1.00 66.88 94 GLU A O 1
ATOM 716 N N . GLU A 1 95 ? -38.369 19.619 39.466 1.00 70.00 95 GLU A N 1
ATOM 717 C CA . GLU A 1 95 ? -37.157 19.754 38.648 1.00 70.00 95 GLU A CA 1
ATOM 718 C C . GLU A 1 95 ? -37.081 18.594 37.647 1.00 70.00 95 GLU A C 1
ATOM 720 O O . GLU A 1 95 ? -37.031 17.425 38.034 1.00 70.00 95 GLU A O 1
ATOM 725 N N . TYR A 1 96 ? -37.048 18.927 36.358 1.00 68.06 96 TYR A N 1
ATOM 726 C CA . TYR A 1 96 ? -36.825 17.991 35.264 1.00 68.06 96 TYR A CA 1
ATOM 727 C C . TYR A 1 96 ? -35.415 18.164 34.705 1.00 68.06 96 TYR A C 1
ATOM 729 O O . TYR A 1 96 ? -34.960 19.285 34.484 1.00 68.06 96 TYR A O 1
ATOM 737 N N . THR A 1 97 ? -34.735 17.058 34.410 1.00 63.88 97 THR A N 1
ATOM 738 C CA . THR A 1 97 ? -33.486 17.077 33.637 1.00 63.88 97 THR A CA 1
ATOM 739 C C . THR A 1 97 ? -33.802 16.750 32.183 1.00 63.88 97 THR A C 1
ATOM 741 O O . THR A 1 97 ? -34.339 15.682 31.887 1.00 63.88 97 THR A O 1
ATOM 744 N N . VAL A 1 98 ? -33.494 17.681 31.281 1.00 60.66 98 VAL A N 1
ATOM 745 C CA . VAL A 1 98 ? -33.624 17.519 29.829 1.00 60.66 98 VAL A CA 1
ATOM 746 C C . VAL A 1 98 ? -32.238 17.251 29.255 1.00 60.66 98 VAL A C 1
ATOM 748 O O . VAL A 1 98 ? -31.360 18.110 29.351 1.00 60.66 98 VAL A O 1
ATOM 751 N N . THR A 1 99 ? -32.048 16.079 28.652 1.00 52.72 99 THR A N 1
ATOM 752 C CA . THR A 1 99 ? -30.748 15.629 28.133 1.00 52.72 99 THR A CA 1
ATOM 753 C C . THR A 1 99 ? -30.843 15.312 26.644 1.00 52.72 99 THR A C 1
ATOM 755 O O . THR A 1 99 ? -31.734 14.585 26.205 1.00 52.72 99 THR A O 1
ATOM 758 N N . SER A 1 100 ? -29.897 15.842 25.872 1.00 55.69 100 SER A N 1
ATOM 759 C CA . SER A 1 100 ? -29.681 15.577 24.448 1.00 55.69 100 SER A CA 1
ATOM 760 C C . SER A 1 100 ? -28.183 15.441 24.158 1.00 55.69 100 SER A C 1
ATOM 762 O O . SER A 1 100 ? -27.346 15.741 25.007 1.00 55.69 100 SER A O 1
ATOM 764 N N . VAL A 1 101 ? -27.832 15.063 22.927 1.00 45.00 101 VAL A N 1
ATOM 765 C CA . VAL A 1 101 ? -26.434 14.910 22.477 1.00 45.00 101 VAL A CA 1
ATOM 766 C C . VAL A 1 101 ? -25.608 16.204 22.609 1.00 45.00 101 VAL A C 1
ATOM 768 O O . VAL A 1 101 ? -24.386 16.136 22.706 1.00 45.00 101 VAL A O 1
ATOM 771 N N . ALA A 1 102 ? -26.251 17.378 22.643 1.00 37.66 102 ALA A N 1
ATOM 772 C CA . ALA A 1 102 ? -25.579 18.682 22.688 1.00 37.66 102 ALA A CA 1
ATOM 773 C C . ALA A 1 102 ? -25.935 19.550 23.913 1.00 37.66 102 ALA A C 1
ATOM 775 O O . ALA A 1 102 ? -25.387 20.641 24.057 1.00 37.66 102 ALA A O 1
ATOM 776 N N . LEU A 1 103 ? -26.854 19.108 24.781 1.00 44.44 103 LEU A N 1
ATOM 777 C CA . LEU A 1 103 ? -27.376 19.921 25.886 1.00 44.44 103 LEU A CA 1
ATOM 778 C C . LEU A 1 103 ? -27.858 19.042 27.047 1.00 44.44 103 LEU A C 1
ATOM 780 O O . LEU A 1 103 ? -28.662 18.140 26.822 1.00 44.44 103 LEU A O 1
ATOM 784 N N . THR A 1 104 ? -27.463 19.388 28.274 1.00 49.50 104 THR A N 1
ATOM 785 C CA . THR A 1 104 ? -28.098 18.924 29.517 1.00 49.50 104 THR A CA 1
ATOM 786 C C . THR A 1 104 ? -28.548 20.147 30.308 1.00 49.50 104 THR A C 1
ATOM 788 O O . THR A 1 104 ? -27.712 20.962 30.694 1.00 49.50 104 THR A O 1
ATOM 791 N N . ALA A 1 105 ? -29.851 20.294 30.546 1.00 57.91 105 ALA A N 1
ATOM 792 C CA . ALA A 1 105 ? -30.419 21.430 31.272 1.00 57.91 105 ALA A CA 1
ATOM 793 C C . ALA A 1 105 ? -31.390 20.962 32.362 1.00 57.91 105 ALA A C 1
ATOM 795 O O . ALA A 1 105 ? -32.186 20.048 32.147 1.00 57.91 105 ALA A O 1
ATOM 796 N N . LYS A 1 106 ? -31.339 21.610 33.530 1.00 61.38 106 LYS A N 1
ATOM 797 C CA . LYS A 1 106 ? -32.300 21.416 34.623 1.00 61.38 106 LYS A CA 1
ATOM 798 C C . LYS A 1 106 ? -33.370 22.493 34.551 1.00 61.38 106 LYS A C 1
ATOM 800 O O . LYS A 1 106 ? -33.045 23.675 34.492 1.00 61.38 106 LYS A O 1
ATOM 805 N N . ILE A 1 107 ? -34.632 22.084 34.518 1.00 66.31 107 ILE A N 1
ATOM 806 C CA . ILE A 1 107 ? -35.764 22.968 34.254 1.00 66.31 107 ILE A CA 1
ATOM 807 C C . ILE A 1 107 ? -36.900 22.646 35.212 1.00 66.31 107 ILE A C 1
ATOM 809 O O . ILE A 1 107 ? -37.388 21.519 35.260 1.00 66.31 107 ILE A O 1
ATOM 813 N N . THR A 1 108 ? -37.382 23.662 35.917 1.00 70.19 108 THR A N 1
ATOM 814 C CA . THR A 1 108 ? -38.565 23.541 36.770 1.00 70.19 108 THR A CA 1
ATOM 815 C C . THR A 1 108 ? -39.836 23.674 35.931 1.00 70.19 108 THR A C 1
ATOM 817 O O . THR A 1 108 ? -40.076 24.704 35.284 1.00 70.19 108 THR A O 1
ATOM 820 N N . ALA A 1 109 ? -40.668 22.635 35.932 1.00 70.62 109 ALA A N 1
ATOM 821 C CA . ALA A 1 109 ? -41.942 22.608 35.215 1.00 70.62 109 ALA A CA 1
ATOM 822 C C . ALA A 1 109 ? -42.971 21.738 35.950 1.00 70.62 109 ALA A C 1
ATOM 824 O O . ALA A 1 109 ? -42.621 20.968 36.836 1.00 70.62 109 ALA A O 1
ATOM 825 N N . THR A 1 110 ? -44.251 21.843 35.590 1.00 70.50 110 THR A N 1
ATOM 826 C CA . THR A 1 110 ? -45.302 20.992 36.189 1.00 70.50 110 THR A CA 1
ATOM 827 C C . THR A 1 110 ? -45.483 19.663 35.454 1.00 70.50 110 THR A C 1
ATOM 829 O O . THR A 1 110 ? -46.082 18.735 35.990 1.00 70.50 110 THR A O 1
ATOM 832 N N . ARG A 1 111 ? -44.999 19.571 34.206 1.00 64.81 111 ARG A N 1
ATOM 833 C CA . ARG A 1 111 ? -45.097 18.386 33.341 1.00 64.81 111 ARG A CA 1
ATOM 834 C C . ARG A 1 111 ? -43.866 18.265 32.425 1.00 64.81 111 ARG A C 1
ATOM 836 O O . ARG A 1 111 ? -43.302 19.301 32.054 1.00 64.81 111 ARG A O 1
ATOM 843 N N . PRO A 1 112 ? -43.488 17.051 31.975 1.00 58.78 112 PRO A N 1
ATOM 844 C CA . PRO A 1 112 ? -42.330 16.838 31.100 1.00 58.78 112 PRO A CA 1
ATOM 845 C C . PRO A 1 112 ? -42.410 17.614 29.777 1.00 58.78 112 PRO A C 1
ATOM 847 O O . PRO A 1 112 ? -41.399 18.090 29.265 1.00 58.78 112 PRO A O 1
ATOM 850 N N . GLU A 1 113 ? -43.612 17.774 29.220 1.00 62.16 113 GLU A N 1
ATOM 851 C CA . GLU A 1 113 ? -43.853 18.501 27.970 1.00 62.16 113 GLU A CA 1
ATOM 852 C C . GLU A 1 113 ? -43.545 20.000 28.128 1.00 62.16 113 GLU A C 1
ATOM 854 O O . GLU A 1 113 ? -42.974 20.632 27.238 1.00 62.16 113 GLU A O 1
ATOM 859 N N . GLN A 1 114 ? -43.875 20.572 29.291 1.00 64.19 114 GLN A N 1
ATOM 860 C CA . GLN A 1 114 ? -43.518 21.952 29.622 1.00 64.19 114 GLN A CA 1
ATOM 861 C C . GLN A 1 114 ? -42.013 22.105 29.856 1.00 64.19 114 GLN A C 1
ATOM 863 O O . GLN A 1 114 ? -41.448 23.108 29.423 1.00 64.19 114 GLN A O 1
ATOM 868 N N . ALA A 1 115 ? -41.357 21.125 30.490 1.00 64.44 115 ALA A N 1
ATOM 869 C CA . ALA A 1 115 ? -39.903 21.132 30.656 1.00 64.44 115 ALA A CA 1
ATOM 870 C C . ALA A 1 115 ? -39.179 21.105 29.298 1.00 64.44 115 ALA A C 1
ATOM 872 O O . ALA A 1 115 ? -38.287 21.916 29.060 1.00 64.44 115 ALA A O 1
ATOM 873 N N . ALA A 1 116 ? -39.622 20.250 28.370 1.00 59.78 116 ALA A N 1
ATOM 874 C CA . ALA A 1 116 ? -39.111 20.218 27.000 1.00 59.78 116 ALA A CA 1
ATOM 875 C C . ALA A 1 116 ? -39.313 21.566 26.284 1.00 59.78 116 ALA A C 1
ATOM 877 O O . ALA A 1 116 ? -38.382 22.104 25.687 1.00 59.78 116 ALA A O 1
ATOM 878 N N . LYS A 1 117 ? -40.506 22.165 26.399 1.00 57.31 117 LYS A N 1
ATOM 879 C CA . LYS A 1 117 ? -40.807 23.466 25.784 1.00 57.31 117 LYS A CA 1
ATOM 880 C C . LYS A 1 117 ? -39.943 24.601 26.343 1.00 57.31 117 LYS A C 1
ATOM 882 O O . LYS A 1 117 ? -39.422 25.399 25.569 1.00 57.31 117 LYS A O 1
ATOM 887 N N . LYS A 1 118 ? -39.736 24.642 27.664 1.00 59.44 118 LYS A N 1
ATOM 888 C CA . LYS A 1 118 ? -38.809 25.576 28.328 1.00 59.44 118 LYS A CA 1
ATOM 889 C C . LYS A 1 118 ? -37.345 25.348 27.912 1.00 59.44 118 LYS A C 1
ATOM 891 O O . LYS A 1 118 ? -36.574 26.297 27.916 1.00 59.44 118 LYS A O 1
ATOM 896 N N . ALA A 1 119 ? -36.977 24.135 27.487 1.00 57.03 119 ALA A N 1
ATOM 897 C CA . ALA A 1 119 ? -35.663 23.826 26.909 1.00 57.03 119 ALA A CA 1
ATOM 898 C C . ALA A 1 119 ? -35.510 24.263 25.436 1.00 57.03 119 ALA A C 1
ATOM 900 O O . ALA A 1 119 ? -34.482 23.982 24.824 1.00 57.03 119 ALA A O 1
ATOM 901 N N . GLY A 1 120 ? -36.529 24.902 24.844 1.00 49.72 120 GLY A N 1
ATOM 902 C CA . GLY A 1 120 ? -36.536 25.301 23.433 1.00 49.72 120 GLY A CA 1
ATOM 903 C C . GLY A 1 120 ? -37.022 24.219 22.458 1.00 49.72 120 GLY A C 1
ATOM 904 O O . GLY A 1 120 ? -36.791 24.342 21.257 1.00 49.72 120 GLY A O 1
ATOM 905 N N . ILE A 1 121 ? -37.694 23.162 22.935 1.00 53.25 121 ILE A N 1
ATOM 906 C CA . ILE A 1 121 ? -38.218 22.067 22.098 1.00 53.25 121 ILE A CA 1
ATOM 907 C C . ILE A 1 121 ? -39.679 22.349 21.716 1.00 53.25 121 ILE A C 1
ATOM 909 O O . ILE A 1 121 ? -40.544 22.486 22.582 1.00 53.25 121 ILE A O 1
ATOM 913 N N . ILE A 1 122 ? -39.990 22.401 20.417 1.00 47.75 122 ILE A N 1
ATOM 914 C CA . ILE A 1 122 ? -41.361 22.624 19.932 1.00 47.75 122 ILE A CA 1
ATOM 915 C C . ILE A 1 122 ? -42.086 21.272 19.828 1.00 47.75 122 ILE A C 1
ATOM 917 O O . ILE A 1 122 ? -41.720 20.398 19.044 1.00 47.75 122 ILE A O 1
ATOM 921 N N . LEU A 1 123 ? -43.135 21.092 20.632 1.00 42.84 123 LEU A N 1
ATOM 922 C CA . LEU A 1 123 ? -43.977 19.893 20.628 1.00 42.84 123 LEU A CA 1
ATOM 923 C C . LEU A 1 123 ? -45.187 20.115 19.710 1.00 42.84 123 LEU A C 1
ATOM 925 O O . LEU A 1 123 ? -45.924 21.080 19.908 1.00 42.84 123 LEU A O 1
ATOM 929 N N . HIS A 1 124 ? -45.413 19.232 18.732 1.00 40.94 124 HIS A N 1
ATOM 930 C CA . HIS A 1 124 ? -46.585 19.298 17.851 1.00 40.94 124 HIS A CA 1
ATOM 931 C C . HIS A 1 124 ? -47.578 18.178 18.176 1.00 40.94 124 HIS A C 1
ATOM 933 O O . HIS A 1 124 ? -47.204 17.007 18.240 1.00 40.94 124 HIS A O 1
ATOM 939 N N . ALA A 1 125 ? -48.855 18.526 18.336 1.00 30.50 125 ALA A N 1
ATOM 940 C CA . ALA A 1 125 ? -49.941 17.574 18.539 1.00 30.50 125 ALA A CA 1
ATOM 941 C C . ALA A 1 125 ? -50.820 17.508 17.278 1.00 30.50 125 ALA A C 1
ATOM 943 O O . ALA A 1 125 ? -51.554 18.444 16.986 1.00 30.50 125 ALA A O 1
ATOM 944 N N . GLY A 1 126 ? -50.750 16.387 16.552 1.00 29.94 126 GLY A N 1
ATOM 945 C CA . GLY A 1 126 ? -51.721 16.012 15.512 1.00 29.94 126 GLY A CA 1
ATOM 946 C C . GLY A 1 126 ? -51.465 16.562 14.100 1.00 29.94 126 GLY A C 1
ATOM 947 O O . GLY A 1 126 ? -51.073 17.706 13.932 1.00 29.94 126 GLY A O 1
ATOM 948 N N . GLY A 1 127 ? -51.723 15.731 13.081 1.00 27.28 127 GLY A N 1
ATOM 949 C CA . GLY A 1 127 ? -51.761 16.111 11.658 1.00 27.28 127 GLY A CA 1
ATOM 950 C C . GLY A 1 127 ? -50.591 15.585 10.815 1.00 27.28 127 GLY A C 1
ATOM 951 O O . GLY A 1 127 ? -49.439 15.933 11.048 1.00 27.28 127 GLY A O 1
ATOM 952 N N . PHE A 1 128 ? -50.892 14.733 9.829 1.00 29.84 128 PHE A N 1
ATOM 953 C CA . PHE A 1 128 ? -49.936 14.148 8.878 1.00 29.84 128 PHE A CA 1
ATOM 954 C C . PHE A 1 128 ? -49.237 15.223 8.021 1.00 29.84 128 PHE A C 1
ATOM 956 O O . PHE A 1 128 ? -49.883 15.910 7.236 1.00 29.84 128 PHE A O 1
ATOM 963 N N . LEU A 1 129 ? -47.905 15.301 8.103 1.00 30.89 129 LEU A N 1
ATOM 964 C CA . LEU A 1 129 ? -47.048 16.002 7.140 1.00 30.89 129 LEU A CA 1
ATOM 965 C C . LEU A 1 129 ? -46.499 14.984 6.130 1.00 30.89 129 LEU A C 1
ATOM 967 O O . LEU A 1 129 ? -45.549 14.251 6.408 1.00 30.89 129 LEU A O 1
ATOM 971 N N . HIS A 1 130 ? -47.110 14.920 4.947 1.00 27.88 130 HIS A N 1
ATOM 972 C CA . HIS A 1 130 ? -46.628 14.109 3.829 1.00 27.88 130 HIS A CA 1
ATOM 973 C C . HIS A 1 130 ? -45.449 14.798 3.124 1.00 27.88 130 HIS A C 1
ATOM 975 O O . HIS A 1 130 ? -45.652 15.578 2.204 1.00 27.88 130 HIS A O 1
ATOM 981 N N . SER A 1 131 ? -44.223 14.513 3.577 1.00 31.27 131 SER A N 1
ATOM 982 C CA . SER A 1 131 ? -43.012 14.276 2.762 1.00 31.27 131 SER A CA 1
ATOM 983 C C . SER A 1 131 ? -41.767 14.431 3.644 1.00 31.27 131 SER A C 1
ATOM 985 O O . SER A 1 131 ? -41.376 15.554 3.964 1.00 31.27 131 SER A O 1
ATOM 987 N N . PHE A 1 132 ? -41.111 13.325 3.996 1.00 32.69 132 PHE A N 1
ATOM 988 C CA . PHE A 1 132 ? -39.784 13.343 4.612 1.00 32.69 132 PHE A CA 1
ATOM 989 C C . PHE A 1 132 ? -38.848 12.408 3.848 1.00 32.69 132 PHE A C 1
ATOM 991 O O . PHE A 1 132 ? -39.125 11.223 3.696 1.00 32.69 132 PHE A O 1
ATOM 998 N N . SER A 1 133 ? -37.724 12.955 3.382 1.00 32.28 133 SER A N 1
ATOM 999 C CA . SER A 1 133 ? -36.546 12.185 2.985 1.00 32.28 133 SER A CA 1
ATOM 1000 C C . SER A 1 133 ? -35.806 11.798 4.266 1.00 32.28 133 SER A C 1
ATOM 1002 O O . SER A 1 133 ? -35.072 12.605 4.836 1.00 32.28 133 SER A O 1
ATOM 1004 N N . SER A 1 134 ? -36.030 10.578 4.744 1.00 38.31 134 SER A N 1
ATOM 1005 C CA . SER A 1 134 ? -35.323 9.985 5.879 1.00 38.31 134 SER A CA 1
ATOM 1006 C C . SER A 1 134 ? -33.833 9.819 5.560 1.00 38.31 134 SER A C 1
ATOM 1008 O O . SER A 1 134 ? -33.479 9.002 4.710 1.00 38.31 134 SER A O 1
ATOM 1010 N N . ALA A 1 135 ? -32.953 10.559 6.239 1.00 33.44 135 ALA A N 1
ATOM 1011 C CA . ALA A 1 135 ? -31.507 10.345 6.108 1.00 33.44 135 ALA A CA 1
ATOM 1012 C C . ALA A 1 135 ? -30.713 10.367 7.427 1.00 33.44 135 ALA A C 1
ATOM 1014 O O . ALA A 1 135 ? -29.500 10.174 7.388 1.00 33.44 135 ALA A O 1
ATOM 1015 N N . GLN A 1 136 ? -31.351 10.529 8.590 1.00 39.03 136 GLN A N 1
ATOM 1016 C CA . GLN A 1 136 ? -30.726 10.279 9.894 1.00 39.03 136 GLN A CA 1
ATOM 1017 C C . GLN A 1 136 ? -31.759 9.669 10.856 1.00 39.03 136 GLN A C 1
ATOM 1019 O O . GLN A 1 136 ? -32.921 10.078 10.800 1.00 39.03 136 GLN A O 1
ATOM 1024 N N . PRO A 1 137 ? -31.385 8.693 11.705 1.00 38.62 137 PRO A N 1
ATOM 1025 C CA . PRO A 1 137 ? -32.249 8.265 12.801 1.00 38.62 137 PRO A CA 1
ATOM 1026 C C . PRO A 1 137 ? -32.434 9.428 13.795 1.00 38.62 137 PRO A C 1
ATOM 1028 O O . PRO A 1 137 ? -31.518 10.243 13.940 1.00 38.62 137 PRO A O 1
ATOM 1031 N N . PRO A 1 138 ? -33.595 9.541 14.463 1.00 51.91 138 PRO A N 1
ATOM 1032 C CA . PRO A 1 138 ? -33.828 10.612 15.423 1.00 51.91 138 PRO A CA 1
ATOM 1033 C C . PRO A 1 138 ? -32.838 10.516 16.590 1.00 51.91 138 PRO A C 1
ATOM 1035 O O . PRO A 1 138 ? -32.583 9.430 17.113 1.00 51.91 138 PRO A O 1
ATOM 1038 N N . TYR A 1 139 ? -32.278 11.650 17.013 1.00 53.94 139 TYR A N 1
ATOM 1039 C CA . TYR A 1 139 ? -31.478 11.696 18.237 1.00 53.94 139 TYR A CA 1
ATOM 1040 C C . TYR A 1 139 ? -32.425 11.635 19.442 1.00 53.94 139 TYR A C 1
ATOM 1042 O O . TYR A 1 139 ? -33.395 12.393 19.478 1.00 53.94 139 TYR A O 1
ATOM 1050 N N . PRO A 1 140 ? -32.193 10.760 20.430 1.00 56.75 140 PRO A N 1
ATOM 1051 C CA . PRO A 1 140 ? -33.086 10.665 21.574 1.00 56.75 140 PRO A CA 1
ATOM 1052 C C . PRO A 1 140 ? -32.907 11.882 22.490 1.00 56.75 140 PRO A C 1
ATOM 1054 O O . PRO A 1 140 ? -31.785 12.224 22.869 1.00 56.75 140 PRO A O 1
ATOM 1057 N N . VAL A 1 141 ? -34.017 12.513 22.877 1.00 59.75 141 VAL A N 1
ATOM 1058 C CA . VAL A 1 141 ? -34.062 13.457 24.004 1.00 59.75 141 VAL A CA 1
ATOM 1059 C C . VAL A 1 141 ? -34.811 12.804 25.150 1.00 59.75 141 VAL A C 1
ATOM 1061 O O . VAL A 1 141 ? -35.953 12.376 24.980 1.00 59.75 141 VAL A O 1
ATOM 1064 N N . SER A 1 142 ? -34.185 12.745 26.321 1.00 63.41 142 SER A N 1
ATOM 1065 C CA . SER A 1 142 ? -34.819 12.253 27.545 1.00 63.41 142 SER A CA 1
ATOM 1066 C C . SER A 1 142 ? -35.192 13.422 28.448 1.00 63.41 142 SER A C 1
ATOM 1068 O O . SER A 1 142 ? -34.354 14.279 28.737 1.00 63.41 142 SER A O 1
ATOM 1070 N N . VAL A 1 143 ? -36.436 13.434 28.923 1.00 66.94 143 VAL A N 1
ATOM 1071 C CA . VAL A 1 143 ? -36.903 14.339 29.977 1.00 66.94 143 VAL A CA 1
ATOM 1072 C C . VAL A 1 143 ? -37.221 13.505 31.208 1.00 66.94 143 VAL A C 1
ATOM 1074 O O . VAL A 1 143 ? -38.162 12.707 31.198 1.00 66.94 143 VAL A O 1
ATOM 1077 N N . GLN A 1 144 ? -36.431 13.688 32.262 1.00 70.06 144 GLN A N 1
ATOM 1078 C CA . GLN A 1 144 ? -36.506 12.895 33.484 1.00 70.06 144 GLN A CA 1
ATOM 1079 C C . GLN A 1 144 ? -36.972 13.761 34.658 1.00 70.06 144 GLN A C 1
ATOM 1081 O O . GLN A 1 144 ? -36.313 14.743 34.995 1.00 70.06 144 GLN A O 1
ATOM 1086 N N . GLY A 1 145 ? -38.106 13.400 35.262 1.00 72.06 145 GLY A N 1
ATOM 1087 C CA . GLY A 1 145 ? -38.594 13.940 36.538 1.00 72.06 145 GLY A CA 1
ATOM 1088 C C . GLY A 1 145 ? -38.495 12.899 37.658 1.00 72.06 145 GLY A C 1
ATOM 1089 O O . GLY A 1 145 ? -38.007 11.792 37.428 1.00 72.06 145 GLY A O 1
ATOM 1090 N N . LYS A 1 146 ? -38.991 13.217 38.864 1.00 65.25 146 LYS A N 1
ATOM 1091 C CA . LYS A 1 146 ? -38.864 12.329 40.042 1.00 65.25 146 LYS A CA 1
ATOM 1092 C C . LYS A 1 146 ? -39.443 10.924 39.816 1.00 65.25 146 LYS A C 1
ATOM 1094 O O . LYS A 1 146 ? -38.779 9.946 40.137 1.00 65.25 146 LYS A O 1
ATOM 1099 N N . ASN A 1 147 ? -40.635 10.826 39.216 1.00 54.97 147 ASN A N 1
ATOM 1100 C CA . ASN A 1 147 ? -41.380 9.559 39.089 1.00 54.97 147 ASN A CA 1
ATOM 1101 C C . ASN A 1 147 ? -41.722 9.169 37.635 1.00 54.97 147 ASN A C 1
ATOM 1103 O O . ASN A 1 147 ? -42.447 8.197 37.401 1.00 54.97 147 ASN A O 1
ATOM 1107 N N . LYS A 1 148 ? -41.236 9.931 36.645 1.00 57.72 148 LYS A N 1
ATOM 1108 C CA . LYS A 1 148 ? -41.584 9.750 35.229 1.00 57.72 148 LYS A CA 1
ATOM 1109 C C . LYS A 1 148 ? -40.415 10.119 34.321 1.00 57.72 148 LYS A C 1
ATOM 1111 O O . LYS A 1 148 ? -39.836 11.196 34.455 1.00 57.72 148 LYS A O 1
ATOM 1116 N N . GLU A 1 149 ? -40.127 9.250 33.361 1.00 65.94 149 GLU A N 1
ATOM 1117 C CA . GLU A 1 149 ? -39.158 9.489 32.290 1.00 65.94 149 GLU A CA 1
ATOM 1118 C C . GLU A 1 149 ? -39.873 9.401 30.938 1.00 65.94 149 GLU A C 1
ATOM 1120 O O . GLU A 1 149 ? -40.629 8.457 30.681 1.00 65.94 149 GLU A O 1
ATOM 1125 N N . VAL A 1 150 ? -39.677 10.412 30.090 1.00 60.12 150 VAL A N 1
ATOM 1126 C CA . VAL A 1 150 ? -40.278 10.483 28.752 1.00 60.12 150 VAL A CA 1
ATOM 1127 C C . VAL A 1 150 ? -39.181 10.671 27.716 1.00 60.12 150 VAL A C 1
ATOM 1129 O O . VAL A 1 150 ? -38.374 11.596 27.828 1.00 60.12 150 VAL A O 1
ATOM 1132 N N . HIS A 1 151 ? -39.182 9.815 26.696 1.00 58.03 151 HIS A N 1
ATOM 1133 C CA . HIS A 1 151 ? -38.270 9.924 25.562 1.00 58.03 151 HIS A CA 1
ATOM 1134 C C . HIS A 1 151 ? -38.995 10.490 24.346 1.00 58.03 151 HIS A C 1
ATOM 1136 O O . HIS A 1 151 ? -40.112 10.074 24.013 1.00 58.03 151 HIS A O 1
ATOM 1142 N N . TYR A 1 152 ? -38.326 11.423 23.680 1.00 58.28 152 TYR A N 1
ATOM 1143 C CA . TYR A 1 152 ? -38.767 12.034 22.441 1.00 58.28 152 TYR A CA 1
ATOM 1144 C C . TYR A 1 152 ? -37.779 11.710 21.325 1.00 58.28 152 TYR A C 1
ATOM 1146 O O . TYR A 1 152 ? -36.568 11.885 21.490 1.00 58.28 152 TYR A O 1
ATOM 1154 N N . ASP A 1 153 ? -38.309 11.300 20.179 1.00 51.06 153 ASP A N 1
ATOM 1155 C CA . ASP A 1 153 ? -37.535 11.189 18.948 1.00 51.06 153 ASP A CA 1
ATOM 1156 C C . ASP A 1 153 ? -37.394 12.578 18.332 1.00 51.06 153 ASP A C 1
ATOM 1158 O O . ASP A 1 153 ? -38.400 13.207 17.988 1.00 51.06 153 ASP A O 1
ATOM 1162 N N . LEU A 1 154 ? -36.156 13.058 18.203 1.00 51.88 154 LEU A N 1
ATOM 1163 C CA . LEU A 1 154 ? -35.867 14.384 17.677 1.00 51.88 154 LEU A CA 1
ATOM 1164 C C . LEU A 1 154 ? -35.735 14.361 16.152 1.00 51.88 154 LEU A C 1
ATOM 1166 O O . LEU A 1 154 ? -34.838 13.720 15.603 1.00 51.88 154 LEU A O 1
ATOM 1170 N N . TRP A 1 155 ? -36.600 15.111 15.474 1.00 43.47 155 TRP A N 1
ATOM 1171 C CA . TRP A 1 155 ? -36.576 15.283 14.025 1.00 43.47 155 TRP A CA 1
ATOM 1172 C C . TRP A 1 155 ? -36.179 16.718 13.681 1.00 43.47 155 TRP A C 1
ATOM 1174 O O . TRP A 1 155 ? -36.793 17.680 14.148 1.00 43.47 155 TRP A O 1
ATOM 1184 N N . TYR A 1 156 ? -35.163 16.864 12.832 1.00 43.62 156 TYR A N 1
ATOM 1185 C CA . TYR A 1 156 ? -34.810 18.145 12.228 1.00 43.62 156 TYR A CA 1
ATOM 1186 C C . TYR A 1 156 ? -35.596 18.321 10.931 1.00 43.62 156 TYR A C 1
ATOM 1188 O O . TYR A 1 156 ? -35.450 17.515 10.009 1.00 43.62 156 TYR A O 1
ATOM 1196 N N . ILE A 1 157 ? -36.386 19.390 10.813 1.00 37.06 157 ILE A N 1
ATOM 1197 C CA . ILE A 1 157 ? -36.899 19.793 9.499 1.00 37.06 157 ILE A CA 1
ATOM 1198 C C . ILE A 1 157 ? -35.857 20.694 8.840 1.00 37.06 157 ILE A C 1
ATOM 1200 O O . ILE A 1 157 ? -35.710 21.860 9.191 1.00 37.06 157 ILE A O 1
ATOM 1204 N N . LEU A 1 158 ? -35.141 20.144 7.861 1.00 33.22 158 LEU A N 1
ATOM 1205 C CA . LEU A 1 158 ? -34.397 20.912 6.868 1.00 33.22 158 LEU A CA 1
ATOM 1206 C C . LEU A 1 158 ? -35.219 20.889 5.578 1.00 33.22 158 LEU A C 1
ATOM 1208 O O . LEU A 1 158 ? -35.145 19.919 4.826 1.00 33.22 158 LEU A O 1
ATOM 1212 N N . LYS A 1 159 ? -36.013 21.932 5.310 1.00 29.59 159 LYS A N 1
ATOM 1213 C CA . LYS A 1 159 ? -36.558 22.146 3.964 1.00 29.59 159 LYS A CA 1
ATOM 1214 C C . LYS A 1 159 ? -35.948 23.403 3.358 1.00 29.59 159 LYS A C 1
ATOM 1216 O O . LYS A 1 159 ? -35.862 24.438 4.007 1.00 29.59 159 LYS A O 1
ATOM 1221 N N . VAL A 1 160 ? -35.465 23.234 2.132 1.00 30.12 160 VAL A N 1
ATOM 1222 C CA . VAL A 1 160 ? -34.693 24.189 1.340 1.00 30.12 160 VAL A CA 1
ATOM 1223 C C . VAL A 1 160 ? -35.622 24.859 0.335 1.00 30.12 160 VAL A C 1
ATOM 1225 O O . VAL A 1 160 ? -36.243 24.161 -0.463 1.00 30.12 160 VAL A O 1
ATOM 1228 N N . GLN A 1 161 ? -35.637 26.189 0.329 1.00 26.36 161 GLN A N 1
ATOM 1229 C CA . GLN A 1 161 ? -35.571 26.970 -0.903 1.00 26.36 161 GLN A CA 1
ATOM 1230 C C . GLN A 1 161 ? -34.781 28.253 -0.607 1.00 26.36 161 GLN A C 1
ATOM 1232 O O . GLN A 1 161 ? -35.023 28.911 0.396 1.00 26.36 161 GLN A O 1
ATOM 1237 N N . ASP A 1 162 ? -33.740 28.449 -1.414 1.00 33.47 162 ASP A N 1
ATOM 1238 C CA . ASP A 1 162 ? -32.794 29.564 -1.499 1.00 33.47 162 ASP A CA 1
ATOM 1239 C C . ASP A 1 162 ? -32.236 30.179 -0.198 1.00 33.47 162 ASP A C 1
ATOM 1241 O O . ASP A 1 162 ? -32.619 31.226 0.292 1.00 33.47 162 ASP A O 1
ATOM 1245 N N . ASN A 1 163 ? -31.136 29.566 0.252 1.00 35.06 163 ASN A N 1
ATOM 1246 C CA . ASN A 1 163 ? -30.013 30.247 0.902 1.00 35.06 163 ASN A CA 1
ATOM 1247 C C . ASN A 1 163 ? -30.188 30.876 2.300 1.00 35.06 163 ASN A C 1
ATOM 1249 O O . ASN A 1 163 ? -29.453 31.811 2.597 1.00 35.06 163 ASN A O 1
ATOM 1253 N N . MET A 1 164 ? -30.952 30.264 3.220 1.00 28.86 164 MET A N 1
ATOM 1254 C CA . MET A 1 164 ? -30.554 30.119 4.644 1.00 28.86 164 MET A CA 1
ATOM 1255 C C . MET A 1 164 ? -31.266 28.950 5.358 1.00 28.86 164 MET A C 1
ATOM 1257 O O . MET A 1 164 ? -32.383 28.575 5.021 1.00 28.86 164 MET A O 1
ATOM 1261 N N . ARG A 1 165 ? -30.583 28.338 6.342 1.00 34.12 165 ARG A N 1
ATOM 1262 C CA . ARG A 1 165 ? -31.044 27.178 7.135 1.00 34.12 165 ARG A CA 1
ATOM 1263 C C . ARG A 1 165 ? -31.478 27.637 8.530 1.00 34.12 165 ARG A C 1
ATOM 1265 O O . ARG A 1 165 ? -30.669 28.249 9.220 1.00 34.12 165 ARG A O 1
ATOM 1272 N N . PHE A 1 166 ? -32.670 27.251 8.988 1.00 30.50 166 PHE A N 1
ATOM 1273 C CA . PHE A 1 166 ? -33.046 27.344 10.405 1.00 30.50 166 PHE A CA 1
ATOM 1274 C C . PHE A 1 166 ? -33.323 25.953 10.981 1.00 30.50 166 PHE A C 1
ATOM 1276 O O . PHE A 1 166 ? -33.992 25.153 10.325 1.00 30.50 166 PHE A O 1
ATOM 1283 N N . PRO A 1 167 ? -32.840 25.641 12.194 1.00 33.69 167 PRO A N 1
ATOM 1284 C CA . PRO A 1 167 ? -33.218 24.419 12.883 1.00 33.69 167 PRO A CA 1
ATOM 1285 C C . PRO A 1 167 ? -34.614 24.588 13.496 1.00 33.69 167 PRO A C 1
ATOM 1287 O O . PRO A 1 167 ? -34.790 25.339 14.450 1.00 33.69 167 PRO A O 1
ATOM 1290 N N . ALA A 1 168 ? -35.604 23.868 12.972 1.00 36.75 168 ALA A N 1
ATOM 1291 C CA . ALA A 1 168 ? -36.862 23.633 13.673 1.00 36.75 168 ALA A CA 1
ATOM 1292 C C . ALA A 1 168 ? -36.869 22.190 14.198 1.00 36.75 168 ALA A C 1
ATOM 1294 O O . ALA A 1 168 ? -36.676 21.240 13.431 1.00 36.75 168 ALA A O 1
ATOM 1295 N N . ILE A 1 169 ? -37.032 22.051 15.515 1.00 41.03 169 ILE A N 1
ATOM 1296 C CA . ILE A 1 169 ? -36.990 20.783 16.248 1.00 41.03 169 ILE A CA 1
ATOM 1297 C C . ILE A 1 169 ? -38.424 20.299 16.450 1.00 41.03 169 ILE A C 1
ATOM 1299 O O . ILE A 1 169 ? -39.197 20.971 17.131 1.00 41.03 169 ILE A O 1
ATOM 1303 N N . PHE A 1 170 ? -38.759 19.138 15.888 1.00 40.44 170 PHE A N 1
ATOM 1304 C CA . PHE A 1 170 ? -40.055 18.488 16.079 1.00 40.44 170 PHE A CA 1
ATOM 1305 C C . PHE A 1 170 ? -39.862 17.167 16.813 1.00 40.44 170 PHE A C 1
ATOM 1307 O O . PHE A 1 170 ? -38.999 16.368 16.453 1.00 40.44 170 PHE A O 1
ATOM 1314 N N . CYS A 1 171 ? -40.691 16.928 17.824 1.00 46.94 171 CYS A N 1
ATOM 1315 C CA . CYS A 1 171 ? -40.600 15.743 18.667 1.00 46.94 171 CYS A CA 1
ATOM 1316 C C . CYS A 1 171 ? -41.926 14.979 18.699 1.00 46.94 171 CYS A C 1
ATOM 1318 O O . CYS A 1 171 ? -42.988 15.584 18.865 1.00 46.94 171 CYS A O 1
ATOM 1320 N N . LYS A 1 172 ? -41.858 13.644 18.608 1.00 42.69 172 LYS A N 1
ATOM 1321 C CA . LYS A 1 172 ? -42.975 12.733 18.909 1.00 42.69 172 LYS A CA 1
ATOM 1322 C C . LYS A 1 172 ? -42.618 11.926 20.166 1.00 42.69 172 LYS A C 1
ATOM 1324 O O . LYS A 1 172 ? -41.491 11.441 20.237 1.00 42.69 172 LYS A O 1
ATOM 1329 N N . PRO A 1 173 ? -43.518 11.787 21.157 1.00 47.84 173 PRO A N 1
ATOM 1330 C CA . PRO A 1 173 ? -43.251 10.940 22.314 1.00 47.84 173 PRO A CA 1
ATOM 1331 C C . PRO A 1 173 ? -43.202 9.472 21.876 1.00 47.84 173 PRO A C 1
ATOM 1333 O O . PRO A 1 173 ? -44.161 8.961 21.291 1.00 47.84 173 PRO A O 1
ATOM 1336 N N . THR A 1 174 ? -42.077 8.815 22.143 1.00 46.66 174 THR A N 1
ATOM 1337 C CA . THR A 1 174 ? -41.792 7.446 21.684 1.00 46.66 174 THR A CA 1
ATOM 1338 C C . THR A 1 174 ? -42.015 6.424 22.792 1.00 46.66 174 THR A C 1
ATOM 1340 O O . THR A 1 174 ? -42.437 5.301 22.526 1.00 46.66 174 THR A O 1
ATOM 1343 N N . TYR A 1 175 ? -41.744 6.807 24.045 1.00 41.41 175 TYR A N 1
ATOM 1344 C CA . TYR A 1 175 ? -41.778 5.901 25.192 1.00 41.41 175 TYR A CA 1
ATOM 1345 C C . TYR A 1 175 ? -41.945 6.667 26.515 1.00 41.41 175 TYR A C 1
ATOM 1347 O O . TYR A 1 175 ? -41.315 7.708 26.719 1.00 41.41 175 TYR A O 1
ATOM 1355 N N . VAL A 1 176 ? -42.783 6.146 27.420 1.00 43.41 176 VAL A N 1
ATOM 1356 C CA . VAL A 1 176 ? -43.012 6.691 28.769 1.00 43.41 176 VAL A CA 1
ATOM 1357 C C . VAL A 1 176 ? -42.768 5.586 29.792 1.00 43.41 176 VAL A C 1
ATOM 1359 O O . VAL A 1 176 ? -43.457 4.567 29.772 1.00 43.41 176 VAL A O 1
ATOM 1362 N N . LYS A 1 177 ? -41.825 5.802 30.714 1.00 38.69 177 LYS A N 1
ATOM 1363 C CA . LYS A 1 177 ? -41.564 4.904 31.844 1.00 38.69 177 LYS A CA 1
ATOM 1364 C C . LYS A 1 177 ? -42.106 5.538 33.125 1.00 38.69 177 LYS A C 1
ATOM 1366 O O . LYS A 1 177 ? -41.711 6.646 33.486 1.00 38.69 177 LYS A O 1
ATOM 1371 N N . MET A 1 178 ? -43.028 4.847 33.794 1.00 37.28 178 MET A N 1
ATOM 1372 C CA . MET A 1 178 ? -43.572 5.249 35.096 1.00 37.28 178 MET A CA 1
ATOM 1373 C C . MET A 1 178 ? -42.994 4.357 36.191 1.00 37.28 178 MET A C 1
ATOM 1375 O O . MET A 1 178 ? -43.060 3.130 36.096 1.00 37.28 178 MET A O 1
ATOM 1379 N N . SER A 1 179 ? -42.438 4.973 37.230 1.00 37.97 179 SER A N 1
ATOM 1380 C CA . SER A 1 179 ? -41.946 4.273 38.415 1.00 37.97 179 SER A CA 1
ATOM 1381 C C . SER A 1 179 ? -43.104 4.121 39.402 1.00 37.97 179 SER A C 1
ATOM 1383 O O . SER A 1 179 ? -43.537 5.105 39.995 1.00 37.97 179 SER A O 1
ATOM 1385 N N . LEU A 1 180 ? -43.637 2.908 39.568 1.00 33.84 180 LEU A N 1
ATOM 1386 C CA . LEU A 1 180 ? -44.553 2.597 40.670 1.00 33.84 180 LEU A CA 1
ATOM 1387 C C . LEU A 1 180 ? -43.715 2.212 41.890 1.00 33.84 180 LEU A C 1
ATOM 1389 O O . LEU A 1 180 ? -43.065 1.166 41.888 1.00 33.84 180 LEU A O 1
ATOM 1393 N N . GLU A 1 181 ? -43.723 3.051 42.924 1.00 30.83 181 GLU A N 1
ATOM 1394 C CA . GLU A 1 181 ? -43.182 2.695 44.235 1.00 30.83 181 GLU A CA 1
ATOM 1395 C C . GLU A 1 181 ? -43.989 1.514 44.799 1.00 30.83 181 GLU A C 1
ATOM 1397 O O . GLU A 1 181 ? -45.175 1.640 45.104 1.00 30.83 181 GLU A O 1
ATOM 1402 N N . LYS A 1 182 ? -43.359 0.339 44.923 1.00 27.70 182 LYS A N 1
ATOM 1403 C CA . LYS A 1 182 ? -43.867 -0.748 45.766 1.00 27.70 182 LYS A CA 1
ATOM 1404 C C . LYS A 1 182 ? -43.099 -0.742 47.082 1.00 27.70 182 LYS A C 1
ATOM 1406 O O . LYS A 1 182 ? -41.881 -0.901 47.099 1.00 27.70 182 LYS A O 1
ATOM 1411 N N . HIS A 1 183 ? -43.852 -0.542 48.160 1.00 28.02 183 HIS A N 1
ATOM 1412 C CA . HIS A 1 183 ? -43.403 -0.626 49.542 1.00 28.02 183 HIS A CA 1
ATOM 1413 C C . HIS A 1 183 ? -42.743 -1.974 49.872 1.00 28.02 183 HIS A C 1
ATOM 1415 O O . HIS A 1 183 ? -43.133 -3.029 49.372 1.00 28.02 183 HIS A O 1
ATOM 1421 N N . GLN A 1 184 ? -41.741 -1.881 50.745 1.00 28.38 184 GLN A N 1
ATOM 1422 C CA . GLN A 1 184 ? -40.947 -2.955 51.332 1.00 28.38 184 GLN A CA 1
ATOM 1423 C C . GLN A 1 184 ? -41.790 -3.990 52.092 1.00 28.38 184 GLN A C 1
ATOM 1425 O O . GLN A 1 184 ? -42.760 -3.643 52.760 1.00 28.38 184 GLN A O 1
ATOM 1430 N N . SER A 1 185 ? -41.308 -5.232 52.124 1.00 25.31 185 SER A N 1
ATOM 1431 C CA . SER A 1 185 ? -41.281 -6.021 53.363 1.00 25.31 185 SER A CA 1
ATOM 1432 C C . SER A 1 185 ? -40.050 -6.929 53.369 1.00 25.31 185 SER A C 1
ATOM 1434 O O . SER A 1 185 ? -39.726 -7.582 52.378 1.00 25.31 185 SER A O 1
ATOM 1436 N N . GLN A 1 186 ? -39.322 -6.862 54.481 1.00 26.69 186 GLN A N 1
ATOM 1437 C CA . GLN A 1 186 ? -38.279 -7.793 54.893 1.00 26.69 186 GLN A CA 1
ATOM 1438 C C . GLN A 1 186 ? -38.952 -9.066 55.413 1.00 26.69 186 GLN A C 1
ATOM 1440 O O . GLN A 1 186 ? -39.959 -8.950 56.102 1.00 26.69 186 GLN A O 1
ATOM 1445 N N . ASP A 1 187 ? -38.377 -10.238 55.140 1.00 25.16 187 ASP A N 1
ATOM 1446 C CA . ASP A 1 187 ? -38.144 -11.234 56.187 1.00 25.16 187 ASP A CA 1
ATOM 1447 C C . ASP A 1 187 ? -37.180 -12.341 55.743 1.00 25.16 187 ASP A C 1
ATOM 1449 O O . ASP A 1 187 ? -37.011 -12.653 54.564 1.00 25.16 187 ASP A O 1
ATOM 1453 N N . ALA A 1 188 ? -36.483 -12.851 56.751 1.00 24.19 188 ALA A N 1
ATOM 1454 C CA . ALA A 1 188 ? -35.317 -13.715 56.722 1.00 24.19 188 ALA A CA 1
ATOM 1455 C C . ALA A 1 188 ? -35.612 -15.179 56.346 1.00 24.19 188 ALA A C 1
ATOM 1457 O O . ALA A 1 188 ? -36.693 -15.694 56.604 1.00 24.19 188 ALA A O 1
ATOM 1458 N N . THR A 1 189 ? -34.600 -15.903 55.855 1.00 24.97 189 THR A N 1
ATOM 1459 C CA . THR A 1 189 ? -33.889 -16.975 56.596 1.00 24.97 189 THR A CA 1
ATOM 1460 C C . THR A 1 189 ? -33.045 -17.844 55.658 1.00 24.97 189 THR A C 1
ATOM 1462 O O . THR A 1 189 ? -33.403 -18.129 54.520 1.00 24.97 189 THR A O 1
ATOM 1465 N N . ALA A 1 190 ? -31.881 -18.246 56.166 1.00 28.36 190 ALA A N 1
ATOM 1466 C CA . ALA A 1 190 ? -30.999 -19.240 55.577 1.00 28.36 190 ALA A CA 1
ATOM 1467 C C . ALA A 1 190 ? -31.623 -20.645 55.631 1.00 28.36 190 ALA A C 1
ATOM 1469 O O . ALA A 1 190 ? -32.258 -20.971 56.630 1.00 28.36 190 ALA A O 1
ATOM 1470 N N . ASN A 1 191 ? -31.371 -21.483 54.614 1.00 24.31 191 ASN A N 1
ATOM 1471 C CA . ASN A 1 191 ? -31.116 -22.921 54.782 1.00 24.31 191 ASN A CA 1
ATOM 1472 C C . ASN A 1 191 ? -30.620 -23.593 53.485 1.00 24.31 191 ASN A C 1
ATOM 1474 O O . ASN A 1 191 ? -31.330 -23.687 52.492 1.00 24.31 191 ASN A O 1
ATOM 1478 N N . ASN A 1 192 ? -29.366 -24.046 53.549 1.00 23.48 192 ASN A N 1
ATOM 1479 C CA . ASN A 1 192 ? -28.841 -25.356 53.155 1.00 23.48 192 ASN A CA 1
ATOM 1480 C C . ASN A 1 192 ? -29.480 -26.152 51.994 1.00 23.48 192 ASN A C 1
ATOM 1482 O O . ASN A 1 192 ? -30.552 -26.733 52.114 1.00 23.48 192 ASN A O 1
ATOM 1486 N N . SER A 1 193 ? -28.651 -26.321 50.956 1.00 25.17 193 SER A N 1
ATOM 1487 C CA . SER A 1 193 ? -28.293 -27.589 50.295 1.00 25.17 193 SER A CA 1
ATOM 1488 C C . SER A 1 193 ? -29.403 -28.574 49.904 1.00 25.17 193 SER A C 1
ATOM 1490 O O . SER A 1 193 ? -29.903 -29.335 50.729 1.00 25.17 193 SER A O 1
ATOM 1492 N N . THR A 1 194 ? -29.595 -28.743 48.595 1.00 23.77 194 THR A N 1
ATOM 1493 C CA . THR A 1 194 ? -29.569 -30.078 47.971 1.00 23.77 194 THR A CA 1
ATOM 1494 C C . THR A 1 194 ? -29.283 -29.951 46.477 1.00 23.77 194 THR A C 1
ATOM 1496 O O . THR A 1 194 ? -29.963 -29.237 45.746 1.00 23.77 194 THR A O 1
ATOM 1499 N N . CYS A 1 195 ? -28.220 -30.628 46.050 1.00 24.97 195 CYS A N 1
ATOM 1500 C CA . CYS A 1 195 ? -27.826 -30.795 44.663 1.00 24.97 195 CYS A CA 1
ATOM 1501 C C . CYS A 1 195 ? -28.891 -31.591 43.897 1.00 24.97 195 CYS A C 1
ATOM 1503 O O . CYS A 1 195 ? -29.360 -32.619 44.383 1.00 24.97 195 CYS A O 1
ATOM 1505 N N . LEU A 1 196 ? -29.188 -31.165 42.671 1.00 24.12 196 LEU A N 1
ATOM 1506 C CA . LEU A 1 196 ? -29.744 -32.023 41.628 1.00 24.12 196 LEU A CA 1
ATOM 1507 C C . LEU A 1 196 ? -28.662 -32.203 40.552 1.00 24.12 196 LEU A C 1
ATOM 1509 O O . LEU A 1 196 ? -27.957 -31.236 40.250 1.00 24.12 196 LEU A O 1
ATOM 1513 N N . PRO A 1 197 ? -28.474 -33.418 40.012 1.00 29.38 197 PRO A N 1
ATOM 1514 C CA . PRO A 1 197 ? -27.384 -33.713 39.096 1.00 29.38 197 PRO A CA 1
ATOM 1515 C C . PRO A 1 197 ? -27.674 -33.052 37.748 1.00 29.38 197 PRO A C 1
ATOM 1517 O O . PRO A 1 197 ? -28.535 -33.501 36.994 1.00 29.38 197 PRO A O 1
ATOM 1520 N N . ILE A 1 198 ? -26.965 -31.965 37.455 1.00 31.05 198 ILE A N 1
ATOM 1521 C CA . ILE A 1 198 ? -26.907 -31.410 36.107 1.00 31.05 198 ILE A CA 1
ATOM 1522 C C . ILE A 1 198 ? -25.859 -32.243 35.375 1.00 31.05 198 ILE A C 1
ATOM 1524 O O . ILE A 1 198 ? -24.672 -32.182 35.695 1.00 31.05 198 ILE A O 1
ATOM 1528 N N . GLY A 1 199 ? -26.335 -33.091 34.464 1.00 27.94 199 GLY A N 1
ATOM 1529 C CA . GLY A 1 199 ? -25.483 -33.765 33.496 1.00 27.94 199 GLY A CA 1
ATOM 1530 C C . GLY A 1 199 ? -24.687 -32.740 32.695 1.00 27.94 199 GLY A C 1
ATOM 1531 O O . GLY A 1 199 ? -25.140 -31.619 32.491 1.00 27.94 199 GLY A O 1
ATOM 1532 N N . GLU A 1 200 ? -23.491 -33.139 32.283 1.00 34.91 200 GLU A N 1
ATOM 1533 C CA . GLU A 1 200 ? -22.598 -32.400 31.394 1.00 34.91 200 GLU A CA 1
ATOM 1534 C C . GLU A 1 200 ? -23.375 -31.796 30.211 1.00 34.91 200 GLU A C 1
ATOM 1536 O O . GLU A 1 200 ? -23.724 -32.488 29.259 1.00 34.91 200 GLU A O 1
ATOM 1541 N N . THR A 1 201 ? -23.676 -30.500 30.277 1.00 34.12 201 THR A N 1
ATOM 1542 C CA . THR A 1 201 ? -24.174 -29.724 29.140 1.00 34.12 201 THR A CA 1
ATOM 1543 C C . THR A 1 201 ? -23.212 -28.573 28.904 1.00 34.12 201 THR A C 1
ATOM 1545 O O . THR A 1 201 ? -23.117 -27.675 29.740 1.00 34.12 201 THR A O 1
ATOM 1548 N N . ASP A 1 202 ? -22.475 -28.679 27.797 1.00 41.56 202 ASP A N 1
ATOM 1549 C CA . ASP A 1 202 ? -21.817 -27.633 27.011 1.00 41.56 202 ASP A CA 1
ATOM 1550 C C . ASP A 1 202 ? -21.574 -26.297 27.731 1.00 41.56 202 ASP A C 1
ATOM 1552 O O . ASP A 1 202 ? -22.418 -25.401 27.743 1.00 41.56 202 ASP A O 1
ATOM 1556 N N . ILE A 1 203 ? -20.368 -26.126 28.283 1.00 45.34 203 ILE A N 1
ATOM 1557 C CA . ILE A 1 203 ? -19.848 -24.782 28.552 1.00 45.34 203 ILE A CA 1
ATOM 1558 C C . ILE A 1 203 ? -19.610 -24.151 27.175 1.00 45.34 203 ILE A C 1
ATOM 1560 O O . ILE A 1 203 ? -18.606 -24.456 26.531 1.00 45.34 203 ILE A O 1
ATOM 1564 N N . GLU A 1 204 ? -20.545 -23.323 26.699 1.00 61.00 204 GLU A N 1
ATOM 1565 C CA . GLU A 1 204 ? -20.330 -22.500 25.504 1.00 61.00 204 GLU A CA 1
ATOM 1566 C C . GLU A 1 204 ? -19.011 -21.729 25.682 1.00 61.00 204 GLU A C 1
ATOM 1568 O O . GLU A 1 204 ? -18.802 -21.048 26.688 1.00 61.00 204 GLU A O 1
ATOM 1573 N N . ASP A 1 205 ? -18.087 -21.885 24.730 1.00 85.06 205 ASP A N 1
ATOM 1574 C CA . ASP A 1 205 ? -16.806 -21.180 24.717 1.00 85.06 205 ASP A CA 1
ATOM 1575 C C . ASP A 1 205 ? -17.068 -19.666 24.877 1.00 85.06 205 ASP A C 1
ATOM 1577 O O . ASP A 1 205 ? -17.768 -19.094 24.034 1.00 85.06 205 ASP A O 1
ATOM 1581 N N . PRO A 1 206 ? -16.522 -18.981 25.908 1.00 88.25 206 PRO A N 1
ATOM 1582 C CA . PRO A 1 206 ? -16.763 -17.552 26.139 1.00 88.25 206 PRO A CA 1
ATOM 1583 C C . PRO A 1 206 ? -16.468 -16.672 24.916 1.00 88.25 206 PRO A C 1
ATOM 1585 O O . PRO A 1 206 ? -17.051 -15.594 24.749 1.00 88.25 206 PRO A O 1
ATOM 1588 N N . LEU A 1 207 ? -15.566 -17.123 24.037 1.00 92.06 207 LEU A N 1
ATOM 1589 C CA . LEU A 1 207 ? -15.294 -16.460 22.768 1.00 92.06 207 LEU A CA 1
ATOM 1590 C C . LEU A 1 207 ? -16.470 -16.579 21.797 1.00 92.06 207 LEU A C 1
ATOM 1592 O O . LEU A 1 207 ? -16.833 -15.589 21.162 1.00 92.06 207 LEU A O 1
ATOM 1596 N N . GLU A 1 208 ? -17.061 -17.765 21.677 1.00 92.50 208 GLU A N 1
ATOM 1597 C CA . GLU A 1 208 ? -18.220 -18.034 20.820 1.00 92.50 208 GLU A CA 1
ATOM 1598 C C . GLU A 1 208 ? -19.486 -17.370 21.362 1.00 92.50 208 GLU A C 1
ATOM 1600 O O . GLU A 1 208 ? -20.274 -16.817 20.589 1.00 92.50 208 GLU A O 1
ATOM 1605 N N . GLU A 1 209 ? -19.640 -17.326 22.684 1.00 92.56 209 GLU A N 1
ATOM 1606 C CA . GLU A 1 209 ? -20.719 -16.593 23.340 1.00 92.56 209 GLU A CA 1
ATOM 1607 C C . GLU A 1 209 ? -20.623 -15.089 23.030 1.00 92.56 209 GLU A C 1
ATOM 1609 O O . GLU A 1 209 ? -21.597 -14.475 22.586 1.00 92.56 209 GLU A O 1
ATOM 1614 N N . CYS A 1 210 ? -19.439 -14.485 23.192 1.00 92.50 210 CYS A N 1
ATOM 1615 C CA . CYS A 1 210 ? -19.211 -13.073 22.872 1.00 92.50 210 CYS A CA 1
ATOM 1616 C C . CYS A 1 210 ? -19.411 -12.786 21.375 1.00 92.50 210 CYS A C 1
ATOM 1618 O O . CYS A 1 210 ? -20.043 -11.790 21.001 1.00 92.50 210 CYS A O 1
ATOM 1620 N N . LEU A 1 211 ? -18.923 -13.680 20.510 1.00 93.62 211 LEU A N 1
ATOM 1621 C CA . LEU A 1 211 ? -19.100 -13.606 19.062 1.00 93.62 211 LEU A CA 1
ATOM 1622 C C . LEU A 1 211 ? -20.587 -13.558 18.676 1.00 93.62 211 LEU A C 1
ATOM 1624 O O . LEU A 1 211 ? -21.002 -12.674 17.917 1.00 93.62 211 LEU A O 1
ATOM 1628 N N . ASN A 1 212 ? -21.391 -14.464 19.231 1.00 93.25 212 ASN A N 1
ATOM 1629 C CA . ASN A 1 212 ? -22.821 -14.522 18.963 1.00 93.25 212 ASN A CA 1
ATOM 1630 C C . ASN A 1 212 ? -23.560 -13.330 19.584 1.00 93.25 212 ASN A C 1
ATOM 1632 O O . ASN A 1 212 ? -24.261 -12.617 18.870 1.00 93.25 212 ASN A O 1
ATOM 1636 N N . LYS A 1 213 ? -23.376 -13.059 20.883 1.00 91.56 213 LYS A N 1
ATOM 1637 C CA . LYS A 1 213 ? -24.187 -12.075 21.627 1.00 91.56 213 LYS A CA 1
ATOM 1638 C C . LYS A 1 213 ? -23.855 -10.616 21.310 1.00 91.56 213 LYS A C 1
ATOM 1640 O O . LYS A 1 213 ? -24.755 -9.780 21.318 1.00 91.56 213 LYS A O 1
ATOM 1645 N N . VAL A 1 214 ? -22.585 -10.287 21.057 1.00 91.38 214 VAL A N 1
ATOM 1646 C CA . VAL A 1 214 ? -22.149 -8.896 20.810 1.00 91.38 214 VAL A CA 1
ATOM 1647 C C . VAL A 1 214 ? -22.029 -8.607 19.317 1.00 91.38 214 VAL A C 1
ATOM 1649 O O . VAL A 1 214 ? -22.414 -7.534 18.842 1.00 91.38 214 VAL A O 1
ATOM 1652 N N . PHE A 1 215 ? -21.479 -9.551 18.550 1.00 90.31 215 PHE A N 1
ATOM 1653 C CA . PHE A 1 215 ? -21.185 -9.326 17.136 1.00 90.31 215 PHE A CA 1
ATOM 1654 C C . PHE A 1 215 ? -22.259 -9.868 16.188 1.00 90.31 215 PHE A C 1
ATOM 1656 O O . PHE A 1 215 ? -22.266 -9.431 15.034 1.00 90.31 215 PHE A O 1
ATOM 1663 N N . ASN A 1 216 ? -23.194 -10.702 16.668 1.00 90.94 216 ASN A N 1
ATOM 1664 C CA . ASN A 1 216 ? -24.217 -11.392 15.872 1.00 90.94 216 ASN A CA 1
ATOM 1665 C C . ASN A 1 216 ? -23.604 -12.227 14.735 1.00 90.94 216 ASN A C 1
ATOM 1667 O O . ASN A 1 216 ? -24.080 -12.197 13.599 1.00 90.94 216 ASN A O 1
ATOM 1671 N N . LEU A 1 217 ? -22.507 -12.932 15.027 1.00 89.50 217 LEU A N 1
ATOM 1672 C CA . LEU A 1 217 ? -21.814 -13.809 14.084 1.00 89.50 217 LEU A CA 1
ATOM 1673 C C . LEU A 1 217 ? -21.899 -15.259 14.565 1.00 89.50 217 LEU A C 1
ATOM 1675 O O . LEU A 1 217 ? -21.610 -15.534 15.721 1.00 89.50 217 LEU A O 1
ATOM 1679 N N . GLN A 1 218 ? -22.252 -16.175 13.660 1.00 89.38 218 GLN A N 1
ATOM 1680 C CA . GLN A 1 218 ? -22.444 -17.593 13.993 1.00 89.38 218 GLN A CA 1
ATOM 1681 C C . GLN A 1 218 ? -21.132 -18.370 14.147 1.00 89.38 218 GLN A C 1
ATOM 1683 O O . GLN A 1 218 ? -21.084 -19.357 14.871 1.00 89.38 218 GLN A O 1
ATOM 1688 N N . SER A 1 219 ? -20.070 -17.961 13.447 1.00 91.19 219 SER A N 1
ATOM 1689 C CA . SER A 1 219 ? -18.795 -18.678 13.459 1.00 91.19 219 SER A CA 1
ATOM 1690 C C . SER A 1 219 ? -17.613 -17.764 13.151 1.00 91.19 219 SER A C 1
ATOM 1692 O O . SER A 1 219 ? -17.734 -16.754 12.448 1.00 91.19 219 SER A O 1
ATOM 1694 N N . PHE A 1 220 ? -16.437 -18.152 13.640 1.00 90.75 220 PHE A N 1
ATOM 1695 C CA . PHE A 1 220 ? -15.174 -17.526 13.265 1.00 90.75 220 PHE A CA 1
ATOM 1696 C C . PHE A 1 220 ? -14.800 -17.846 11.817 1.00 90.75 220 PHE A C 1
ATOM 1698 O O . PHE A 1 220 ? -15.141 -18.898 11.273 1.00 90.75 220 PHE A O 1
ATOM 1705 N N . ARG A 1 221 ? -14.045 -16.943 11.188 1.00 88.69 221 ARG A N 1
ATOM 1706 C CA . ARG A 1 221 ? -13.368 -17.248 9.921 1.00 88.69 221 ARG A CA 1
ATOM 1707 C C . ARG A 1 221 ? -12.170 -18.181 10.163 1.00 88.69 221 ARG A C 1
ATOM 1709 O O . ARG A 1 221 ? -11.641 -18.198 11.277 1.00 88.69 221 ARG A O 1
ATOM 1716 N N . PRO A 1 222 ? -11.687 -18.909 9.139 1.00 84.19 222 PRO A N 1
ATOM 1717 C CA . PRO A 1 222 ? -10.510 -19.768 9.276 1.00 84.19 222 PRO A CA 1
ATOM 1718 C C . PRO A 1 222 ? -9.307 -19.031 9.889 1.00 84.19 222 PRO A C 1
ATOM 1720 O O . PRO A 1 222 ? -8.967 -17.928 9.453 1.00 84.19 222 PRO A O 1
ATOM 1723 N N . GLY A 1 223 ? -8.698 -19.623 10.922 1.00 87.12 223 GLY A N 1
ATOM 1724 C CA . GLY A 1 223 ? -7.564 -19.071 11.680 1.00 87.12 223 GLY A CA 1
ATOM 1725 C C . GLY A 1 223 ? -7.896 -17.904 12.622 1.00 87.12 223 GLY A C 1
ATOM 1726 O O . GLY A 1 223 ? -7.075 -17.530 13.455 1.00 87.12 223 GLY A O 1
ATOM 1727 N N . GLN A 1 224 ? -9.098 -17.323 12.542 1.00 91.62 224 GLN A N 1
ATOM 1728 C CA . GLN A 1 224 ? -9.473 -16.161 13.352 1.00 91.62 224 GLN A CA 1
ATOM 1729 C C . GLN A 1 224 ? -9.576 -16.499 14.845 1.00 91.62 224 GLN A C 1
ATOM 1731 O O . GLN A 1 224 ? -9.174 -15.686 15.676 1.00 91.62 224 GLN A O 1
ATOM 1736 N N . LYS A 1 225 ? -10.072 -17.698 15.179 1.00 92.75 225 LYS A N 1
ATOM 1737 C CA . LYS A 1 225 ? -10.160 -18.187 16.563 1.00 92.75 225 LYS A CA 1
ATOM 1738 C C . LYS A 1 225 ? -8.771 -18.335 17.194 1.00 92.75 225 LYS A C 1
ATOM 1740 O O . LYS A 1 225 ? -8.577 -17.897 18.320 1.00 92.75 225 LYS A O 1
ATOM 1745 N N . ASP A 1 226 ? -7.789 -18.840 16.446 1.00 93.38 226 ASP A N 1
ATOM 1746 C CA . ASP A 1 226 ? -6.407 -19.004 16.924 1.00 93.38 226 ASP A CA 1
ATOM 1747 C C . ASP A 1 226 ? -5.738 -17.658 17.225 1.00 93.38 226 ASP A C 1
ATOM 1749 O O . ASP A 1 226 ? -5.077 -17.502 18.251 1.00 93.38 226 ASP A O 1
ATOM 1753 N N . ILE A 1 227 ? -5.967 -16.661 16.362 1.00 95.00 227 ILE A N 1
ATOM 1754 C CA . ILE A 1 227 ? -5.498 -15.285 16.578 1.00 95.00 227 ILE A CA 1
ATOM 1755 C C . ILE A 1 227 ? -6.125 -14.705 17.849 1.00 95.00 227 ILE A C 1
ATOM 1757 O O . ILE A 1 227 ? -5.426 -14.137 18.685 1.00 95.00 227 ILE A O 1
ATOM 1761 N N . ILE A 1 228 ? -7.447 -14.837 17.990 1.00 96.12 228 ILE A N 1
ATOM 1762 C CA . ILE A 1 228 ? -8.186 -14.330 19.151 1.00 96.12 228 ILE A CA 1
ATOM 1763 C C . ILE A 1 228 ? -7.702 -15.002 20.432 1.00 96.12 228 ILE A C 1
ATOM 1765 O O . ILE A 1 228 ? -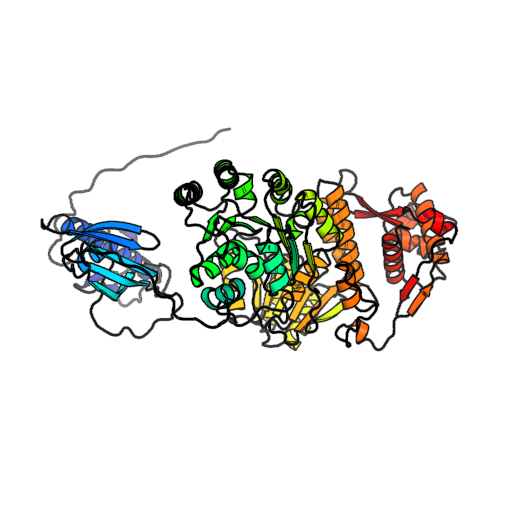7.497 -14.303 21.418 1.00 96.12 228 ILE A O 1
ATOM 1769 N N . ASN A 1 229 ? -7.476 -16.316 20.408 1.00 94.75 229 ASN A N 1
ATOM 1770 C CA . ASN A 1 229 ? -6.938 -17.071 21.534 1.00 94.75 229 ASN A CA 1
ATOM 1771 C C . ASN A 1 229 ? -5.568 -16.543 21.962 1.00 94.75 229 ASN A C 1
ATOM 1773 O O . ASN A 1 229 ? -5.414 -16.185 23.124 1.00 94.75 229 ASN A O 1
ATOM 1777 N N . ALA A 1 230 ? -4.616 -16.411 21.034 1.00 95.12 230 ALA A N 1
ATOM 1778 C CA . ALA A 1 230 ? -3.284 -15.879 21.339 1.00 95.12 230 ALA A CA 1
ATOM 1779 C C . ALA A 1 230 ? -3.349 -14.455 21.918 1.00 95.12 230 ALA A C 1
ATOM 1781 O O . ALA A 1 230 ? -2.671 -14.119 22.892 1.00 95.12 230 ALA A O 1
ATOM 1782 N N . ILE A 1 231 ? -4.217 -13.604 21.358 1.00 96.25 231 ILE A N 1
ATOM 1783 C CA . ILE A 1 231 ? -4.423 -12.266 21.911 1.00 96.25 231 ILE A CA 1
ATOM 1784 C C . ILE A 1 231 ? -5.052 -12.366 23.300 1.00 96.25 231 ILE A C 1
ATOM 1786 O O . ILE A 1 231 ? -4.597 -11.660 24.189 1.00 96.25 231 ILE A O 1
ATOM 1790 N N . HIS A 1 232 ? -6.044 -13.230 23.517 1.00 95.00 232 HIS A N 1
ATOM 1791 C CA . HIS A 1 232 ? -6.756 -13.390 24.786 1.00 95.00 232 HIS A CA 1
ATOM 1792 C C . HIS A 1 232 ? -5.873 -13.948 25.913 1.00 95.00 232 HIS A C 1
ATOM 1794 O O . HIS A 1 232 ? -6.020 -13.509 27.056 1.00 95.00 232 HIS A O 1
ATOM 1800 N N . THR A 1 233 ? -4.908 -14.818 25.608 1.00 93.00 233 THR A N 1
ATOM 1801 C CA . THR A 1 233 ? -3.965 -15.417 26.575 1.00 93.00 233 THR A CA 1
ATOM 1802 C C . THR A 1 233 ? -2.823 -14.490 26.991 1.00 93.00 233 THR A C 1
ATOM 1804 O O . THR A 1 233 ? -2.120 -14.791 27.951 1.00 93.00 233 THR A O 1
ATOM 1807 N N . GLY A 1 234 ? -2.655 -13.341 26.329 1.00 93.38 234 GLY A N 1
ATOM 1808 C CA . GLY A 1 234 ? -1.643 -12.344 26.704 1.00 93.38 234 GLY A CA 1
ATOM 1809 C C . GLY A 1 234 ? -0.406 -12.334 25.812 1.00 93.38 234 GLY A C 1
ATOM 1810 O O . GLY A 1 234 ? 0.530 -11.591 26.096 1.00 93.38 234 GLY A O 1
ATOM 1811 N N . GLU A 1 235 ? -0.388 -13.115 24.729 1.00 95.06 235 GLU A N 1
ATOM 1812 C CA . GLU A 1 235 ? 0.768 -13.212 23.837 1.00 95.06 235 GLU A CA 1
ATOM 1813 C C . GLU A 1 235 ? 0.905 -11.951 22.967 1.00 95.06 235 GLU A C 1
ATOM 1815 O O . GLU A 1 235 ? -0.050 -11.503 22.317 1.00 95.06 235 GLU A O 1
ATOM 1820 N N . ASN A 1 236 ? 2.113 -11.380 22.899 1.00 96.38 236 ASN A N 1
ATOM 1821 C CA . ASN A 1 236 ? 2.415 -10.349 21.904 1.00 96.38 236 ASN A CA 1
ATOM 1822 C C . ASN A 1 236 ? 2.122 -10.907 20.512 1.00 96.38 236 ASN A C 1
ATOM 1824 O O . ASN A 1 236 ? 2.578 -11.997 20.163 1.00 96.38 236 ASN A O 1
ATOM 1828 N N . THR A 1 237 ? 1.379 -10.162 19.700 1.00 96.88 237 THR A N 1
ATOM 1829 C CA . THR A 1 237 ? 0.848 -10.686 18.437 1.00 96.88 237 THR A CA 1
ATOM 1830 C C . THR A 1 237 ? 1.123 -9.733 17.281 1.00 96.88 237 THR A C 1
ATOM 1832 O O . THR A 1 237 ? 0.780 -8.554 17.340 1.00 96.88 237 THR A O 1
ATOM 1835 N N . PHE A 1 238 ? 1.711 -10.252 16.204 1.00 96.00 238 PHE A N 1
ATOM 1836 C CA . PHE A 1 238 ? 1.874 -9.558 14.931 1.00 96.00 238 PHE A CA 1
ATOM 1837 C C . PHE A 1 238 ? 0.929 -10.178 13.903 1.00 96.00 238 PHE A C 1
ATOM 1839 O O . PHE A 1 238 ? 1.072 -11.343 13.527 1.00 96.00 238 PHE A O 1
ATOM 1846 N N . LEU A 1 239 ? -0.048 -9.397 13.455 1.00 94.06 239 LEU A N 1
ATOM 1847 C CA . LEU A 1 239 ? -1.150 -9.854 12.624 1.00 94.06 239 LEU A CA 1
ATOM 1848 C C . LEU A 1 239 ? -1.101 -9.209 11.237 1.00 94.06 239 LEU A C 1
ATOM 1850 O O . LEU A 1 239 ? -1.374 -8.014 11.088 1.00 94.06 239 LEU A O 1
ATOM 1854 N N . VAL A 1 240 ? -0.833 -10.020 10.213 1.00 90.56 240 VAL A N 1
ATOM 1855 C CA . VAL A 1 240 ? -1.005 -9.641 8.804 1.00 90.56 240 VAL A CA 1
ATOM 1856 C C . VAL A 1 240 ? -2.273 -10.297 8.279 1.00 90.56 240 VAL A C 1
ATOM 1858 O O . VAL A 1 240 ? -2.334 -11.512 8.108 1.00 90.56 240 VAL A O 1
ATOM 1861 N N . MET A 1 241 ? -3.303 -9.493 8.026 1.00 86.88 241 MET A N 1
ATOM 1862 C CA . MET A 1 241 ? -4.536 -9.972 7.396 1.00 86.88 241 MET A CA 1
ATOM 1863 C C . MET A 1 241 ? -5.045 -8.967 6.379 1.00 86.88 241 MET A C 1
ATOM 1865 O O . MET A 1 241 ? -5.123 -7.787 6.716 1.00 86.88 241 MET A O 1
ATOM 1869 N N . PRO A 1 242 ? -5.538 -9.392 5.208 1.00 78.44 242 PRO A N 1
ATOM 1870 C CA . PRO A 1 242 ? -6.049 -8.474 4.198 1.00 78.44 242 PRO A CA 1
ATOM 1871 C C . PRO A 1 242 ? -7.186 -7.584 4.729 1.00 78.44 242 PRO A C 1
ATOM 1873 O O . PRO A 1 242 ? -7.855 -7.864 5.735 1.00 78.44 242 PRO A O 1
ATOM 1876 N N . THR A 1 243 ? -7.415 -6.455 4.061 1.00 73.44 243 THR A N 1
ATOM 1877 C CA . THR A 1 243 ? -8.552 -5.576 4.367 1.00 73.44 243 THR A CA 1
ATOM 1878 C C . THR A 1 243 ? -9.865 -6.344 4.231 1.00 73.44 243 THR A C 1
ATOM 1880 O O . THR A 1 243 ? -10.036 -7.137 3.311 1.00 73.44 243 THR A O 1
ATOM 1883 N N . GLY A 1 244 ? -10.781 -6.148 5.182 1.00 70.62 244 GLY A N 1
ATOM 1884 C CA . GLY A 1 244 ? -12.017 -6.931 5.265 1.00 70.62 244 GLY A CA 1
ATOM 1885 C C . GLY A 1 244 ? -11.844 -8.337 5.852 1.00 70.62 244 GLY A C 1
ATOM 1886 O O . GLY A 1 244 ? -12.842 -9.025 6.038 1.00 70.62 244 GLY A O 1
ATOM 1887 N N . GLY A 1 245 ? -10.623 -8.763 6.206 1.00 75.75 245 GLY A N 1
ATOM 1888 C CA . GLY A 1 245 ? -10.332 -10.079 6.793 1.00 75.75 245 GLY A CA 1
ATOM 1889 C C . GLY A 1 245 ? -10.875 -10.302 8.211 1.00 75.75 245 GLY A C 1
ATOM 1890 O O . GLY A 1 245 ? -10.942 -11.443 8.648 1.00 75.75 245 GLY A O 1
ATOM 1891 N N . GLY A 1 246 ? -11.315 -9.245 8.903 1.00 83.75 246 GLY A N 1
ATOM 1892 C CA . GLY A 1 246 ? -11.838 -9.332 10.273 1.00 83.75 246 GLY A CA 1
ATOM 1893 C C . GLY A 1 246 ? -10.839 -8.954 11.375 1.00 83.75 246 GLY A C 1
ATOM 1894 O O . GLY A 1 246 ? -11.083 -9.292 12.527 1.00 83.75 246 GLY A O 1
ATOM 1895 N N . LYS A 1 247 ? -9.759 -8.224 11.045 1.00 90.56 247 LYS A N 1
ATOM 1896 C CA . LYS A 1 247 ? -8.724 -7.758 11.995 1.00 90.56 247 LYS A CA 1
ATOM 1897 C C . LYS A 1 247 ? -9.287 -7.100 13.252 1.00 90.56 247 LYS A C 1
ATOM 1899 O O . LYS A 1 247 ? -8.881 -7.444 14.352 1.00 90.56 247 LYS A O 1
ATOM 1904 N N . THR A 1 248 ? -10.245 -6.186 13.086 1.00 91.62 248 THR A N 1
ATOM 1905 C CA . THR A 1 248 ? -10.848 -5.457 14.208 1.00 91.62 248 THR A CA 1
ATOM 1906 C C . THR A 1 248 ? -11.485 -6.407 15.216 1.00 91.62 248 THR A C 1
ATOM 1908 O O . THR A 1 248 ? -11.287 -6.241 16.414 1.00 91.62 248 THR A O 1
ATOM 1911 N N . LEU A 1 249 ? -12.176 -7.458 14.756 1.00 93.50 249 LEU A N 1
ATOM 1912 C CA . LEU A 1 249 ? -12.764 -8.459 15.650 1.00 93.50 249 LEU A CA 1
ATOM 1913 C C . LEU A 1 249 ? -11.688 -9.176 16.477 1.00 93.50 249 LEU A C 1
ATOM 1915 O O . LEU A 1 249 ? -11.905 -9.398 17.666 1.00 93.50 249 LEU A O 1
ATOM 1919 N N . CYS A 1 250 ? -10.529 -9.467 15.871 1.00 95.00 250 CYS A N 1
ATOM 1920 C CA . CYS A 1 250 ? -9.451 -10.225 16.502 1.00 95.00 250 CYS A CA 1
ATOM 1921 C C . CYS A 1 250 ? -8.937 -9.593 17.799 1.00 95.00 250 CYS A C 1
ATOM 1923 O O . CYS A 1 250 ? -8.615 -10.320 18.728 1.00 95.00 250 CYS A O 1
ATOM 1925 N N . PHE A 1 251 ? -8.886 -8.259 17.882 1.00 94.75 251 PHE A N 1
ATOM 1926 C CA . PHE A 1 251 ? -8.493 -7.560 19.110 1.00 94.75 251 PHE A CA 1
ATOM 1927 C C . PHE A 1 251 ? -9.682 -6.998 19.905 1.00 94.75 251 PHE A C 1
ATOM 1929 O O . PHE A 1 251 ? -9.569 -6.794 21.108 1.00 94.75 251 PHE A O 1
ATOM 1936 N N . THR A 1 252 ? -10.843 -6.763 19.288 1.00 95.88 252 THR A N 1
ATOM 1937 C CA . THR A 1 252 ? -12.012 -6.230 20.019 1.00 95.88 252 THR A CA 1
ATOM 1938 C C . THR A 1 252 ? -12.614 -7.277 20.944 1.00 95.88 252 THR A C 1
ATOM 1940 O O . THR A 1 252 ? -12.892 -6.988 22.103 1.00 95.88 252 THR A O 1
ATOM 1943 N N . LEU A 1 253 ? -12.806 -8.500 20.447 1.00 96.19 253 LEU A N 1
ATOM 1944 C CA . LEU A 1 253 ? -13.412 -9.581 21.216 1.00 96.19 253 LEU A CA 1
ATOM 1945 C C . LEU A 1 253 ? -12.623 -9.889 22.505 1.00 96.19 253 LEU A C 1
ATOM 1947 O O . LEU A 1 253 ? -13.228 -9.842 23.578 1.00 96.19 253 LEU A O 1
ATOM 1951 N N . PRO A 1 254 ? -11.290 -10.102 22.473 1.00 95.69 254 PRO A N 1
ATOM 1952 C CA . PRO A 1 254 ? -10.537 -10.320 23.706 1.00 95.69 254 PRO A CA 1
ATOM 1953 C C . PRO A 1 254 ? -10.522 -9.092 24.631 1.00 95.69 254 PRO A C 1
ATOM 1955 O O . PRO A 1 254 ? -10.522 -9.271 25.848 1.00 95.69 254 PRO A O 1
ATOM 1958 N N . ALA A 1 255 ? -10.574 -7.859 24.102 1.00 95.12 255 ALA A N 1
ATOM 1959 C CA . ALA A 1 255 ? -10.676 -6.645 24.926 1.00 95.12 255 ALA A CA 1
ATOM 1960 C C . ALA A 1 255 ? -11.963 -6.599 25.768 1.00 95.12 255 ALA A C 1
ATOM 1962 O O . ALA A 1 255 ? -11.956 -6.101 26.895 1.00 95.12 255 ALA A O 1
ATOM 1963 N N . LEU A 1 256 ? -13.070 -7.111 25.222 1.00 94.88 256 LEU A N 1
ATOM 1964 C CA . LEU A 1 256 ? -14.363 -7.144 25.906 1.00 94.88 256 LEU A CA 1
ATOM 1965 C C . LEU A 1 256 ? -14.405 -8.173 27.036 1.00 94.88 256 LEU A C 1
ATOM 1967 O O . LEU A 1 256 ? -15.051 -7.921 28.049 1.00 94.88 256 LEU A O 1
ATOM 1971 N N . LEU A 1 257 ? -13.714 -9.301 26.869 1.00 93.94 257 LEU A N 1
ATOM 1972 C CA . LEU A 1 257 ? -13.709 -10.396 27.844 1.00 93.94 257 LEU A CA 1
ATOM 1973 C C . LEU A 1 257 ? -12.739 -10.181 29.007 1.00 93.94 257 LEU A C 1
ATOM 1975 O O . LEU A 1 257 ? -12.910 -10.753 30.081 1.00 93.94 257 LEU A O 1
ATOM 1979 N N . ARG A 1 258 ? -11.709 -9.362 28.804 1.00 92.69 258 ARG A N 1
ATOM 1980 C CA . ARG A 1 258 ? -10.752 -9.000 29.855 1.00 92.69 258 ARG A CA 1
ATOM 1981 C C . ARG A 1 258 ? -11.310 -7.920 30.765 1.00 92.69 258 ARG A C 1
ATOM 1983 O O . ARG A 1 258 ? -12.310 -7.296 30.428 1.00 92.69 258 ARG A O 1
ATOM 1990 N N . LYS A 1 259 ? -10.700 -7.668 31.925 1.00 89.19 259 LYS A N 1
ATOM 1991 C CA . LYS A 1 259 ? -11.280 -6.757 32.930 1.00 89.19 259 LYS A CA 1
ATOM 1992 C C . LYS A 1 259 ? -10.943 -5.291 32.663 1.00 89.19 259 LYS A C 1
ATOM 1994 O O . LYS A 1 259 ? -11.843 -4.458 32.728 1.00 89.19 259 LYS A O 1
ATOM 1999 N N . GLY A 1 260 ? -9.705 -4.985 32.297 1.00 94.00 260 GLY A N 1
ATOM 2000 C CA . GLY A 1 260 ? -9.216 -3.624 32.092 1.00 94.00 260 GLY A CA 1
ATOM 2001 C C . GLY A 1 260 ? -9.504 -3.023 30.711 1.00 94.00 260 GLY A C 1
ATOM 2002 O O . GLY A 1 260 ? -10.437 -3.412 30.006 1.00 94.00 260 GLY A O 1
ATOM 2003 N N . VAL A 1 261 ? -8.697 -2.034 30.341 1.00 97.44 261 VAL A N 1
ATOM 2004 C CA . VAL A 1 261 ? -8.841 -1.196 29.150 1.00 97.44 261 VAL A CA 1
ATOM 2005 C C . VAL A 1 261 ? -7.832 -1.624 28.087 1.00 97.44 261 VAL A C 1
ATOM 2007 O O . VAL A 1 261 ? -6.640 -1.767 28.368 1.00 97.44 261 VAL A O 1
ATOM 2010 N N . ALA A 1 262 ? -8.298 -1.780 26.850 1.00 97.94 262 ALA A N 1
ATOM 2011 C CA . ALA A 1 262 ? -7.439 -1.913 25.680 1.00 97.94 262 ALA A CA 1
ATOM 2012 C C . ALA A 1 262 ? -7.249 -0.547 25.008 1.00 97.94 262 ALA A C 1
ATOM 2014 O O . ALA A 1 262 ? -8.223 0.157 24.727 1.00 97.94 262 ALA A O 1
ATOM 2015 N N . VAL A 1 263 ? -6.002 -0.176 24.721 1.00 97.88 263 VAL A N 1
ATOM 2016 C CA . VAL A 1 263 ? -5.675 1.059 23.991 1.00 97.88 263 VAL A CA 1
ATOM 2017 C C . VAL A 1 263 ? -5.456 0.718 22.524 1.00 97.88 263 VAL A C 1
ATOM 2019 O O . VAL A 1 263 ? -4.596 -0.095 22.215 1.00 97.88 263 VAL A O 1
ATOM 2022 N N . VAL A 1 264 ? -6.213 1.332 21.617 1.00 97.38 264 VAL A N 1
ATOM 2023 C CA . VAL A 1 264 ? -6.156 1.083 20.170 1.00 97.38 264 VAL A CA 1
ATOM 2024 C C . VAL A 1 264 ? -5.649 2.327 19.453 1.00 97.38 264 VAL A C 1
ATOM 2026 O O . VAL A 1 264 ? -6.342 3.340 19.368 1.00 97.38 264 VAL A O 1
ATOM 2029 N N . ILE A 1 265 ? -4.434 2.253 18.925 1.00 95.56 265 ILE A N 1
ATOM 2030 C CA . ILE A 1 265 ? -3.775 3.344 18.212 1.00 95.56 265 ILE A CA 1
ATOM 2031 C C . ILE A 1 265 ? -4.117 3.240 16.728 1.00 95.56 265 ILE A C 1
ATOM 2033 O O . ILE A 1 265 ? -3.854 2.213 16.105 1.00 95.56 265 ILE A O 1
ATOM 2037 N N . VAL A 1 266 ? -4.680 4.308 16.160 1.00 91.94 266 VAL A N 1
ATOM 2038 C CA . VAL A 1 266 ? -5.122 4.361 14.757 1.00 91.94 266 VAL A CA 1
ATOM 2039 C C . VAL A 1 266 ? -4.480 5.533 14.006 1.00 91.94 266 VAL A C 1
ATOM 2041 O O . VAL A 1 266 ? -4.385 6.635 14.556 1.00 91.94 266 VAL A O 1
ATOM 2044 N N . PRO A 1 267 ? -4.090 5.362 12.727 1.00 81.88 267 PRO A N 1
ATOM 2045 C CA . PRO A 1 267 ? -3.353 6.389 11.990 1.00 81.88 267 PRO A CA 1
ATOM 2046 C C . PRO A 1 267 ? -4.200 7.579 11.571 1.00 81.88 267 PRO A C 1
ATOM 2048 O O . PRO A 1 267 ? -3.649 8.606 11.200 1.00 81.88 267 PRO A O 1
ATOM 2051 N N . LEU A 1 268 ? -5.527 7.457 11.529 1.00 79.75 268 LEU A N 1
ATOM 2052 C CA . LEU A 1 268 ? -6.385 8.433 10.864 1.00 79.75 268 LEU A CA 1
ATOM 2053 C C . LEU A 1 268 ? -7.648 8.705 11.667 1.00 79.75 268 LEU A C 1
ATOM 2055 O O . LEU A 1 268 ? -8.289 7.787 12.173 1.00 79.75 268 LEU A O 1
ATOM 2059 N N . LEU A 1 269 ? -8.051 9.979 11.692 1.00 78.62 269 LEU A N 1
ATOM 2060 C CA . LEU A 1 269 ? -9.293 10.416 12.332 1.00 78.62 269 LEU A CA 1
ATOM 2061 C C . LEU A 1 269 ? -10.509 9.686 11.761 1.00 78.62 269 LEU A C 1
ATOM 2063 O O . LEU A 1 269 ? -11.362 9.228 12.514 1.00 78.62 269 LEU A O 1
ATOM 2067 N N . ALA A 1 270 ? -10.568 9.551 10.433 1.00 75.38 270 ALA A N 1
ATOM 2068 C CA . ALA A 1 270 ? -11.664 8.876 9.749 1.00 75.38 270 ALA A CA 1
ATOM 2069 C C . ALA A 1 270 ? -11.784 7.403 10.167 1.00 75.38 270 ALA A C 1
ATOM 2071 O O . ALA A 1 270 ? -12.894 6.930 10.390 1.00 75.38 270 ALA A O 1
ATOM 2072 N N . LEU A 1 271 ? -10.652 6.705 10.331 1.00 82.06 271 LEU A N 1
ATOM 2073 C CA . LEU A 1 271 ? -10.639 5.311 10.772 1.00 82.06 271 LEU A CA 1
ATOM 2074 C C . LEU A 1 271 ? -11.099 5.187 12.228 1.00 82.06 271 LEU A C 1
ATOM 2076 O O . LEU A 1 271 ? -11.990 4.394 12.513 1.00 82.06 271 LEU A O 1
ATOM 2080 N N . GLY A 1 272 ? -10.558 6.011 13.132 1.00 85.62 272 GLY A N 1
ATOM 2081 C CA . GLY A 1 272 ? -10.979 6.018 14.537 1.00 85.62 272 GLY A CA 1
ATOM 2082 C C . GLY A 1 272 ? -12.462 6.347 14.714 1.00 85.62 272 GLY A C 1
ATOM 2083 O O . GLY A 1 272 ? -13.154 5.684 15.481 1.00 85.62 272 GLY A O 1
ATOM 2084 N N . THR A 1 273 ? -12.970 7.311 13.940 1.00 84.06 273 THR A N 1
ATOM 2085 C CA . THR A 1 273 ? -14.393 7.692 13.943 1.00 84.06 273 THR A CA 1
ATOM 2086 C C . THR A 1 273 ? -15.282 6.550 13.450 1.00 84.06 273 THR A C 1
ATOM 2088 O O . THR A 1 273 ? -16.331 6.293 14.033 1.00 84.06 273 THR A O 1
ATOM 2091 N N . ASP A 1 274 ? -14.879 5.849 12.387 1.00 82.75 274 ASP A N 1
ATOM 2092 C CA . ASP A 1 274 ? -15.657 4.728 11.859 1.00 82.75 274 ASP A CA 1
ATOM 2093 C C . ASP A 1 274 ? -15.651 3.518 12.806 1.00 82.75 274 ASP A C 1
ATOM 2095 O O . ASP A 1 274 ? -16.692 2.893 12.998 1.00 82.75 274 ASP A O 1
ATOM 2099 N N . ILE A 1 275 ? -14.519 3.225 13.458 1.00 88.19 275 ILE A N 1
ATOM 2100 C CA . ILE A 1 275 ? -14.442 2.190 14.500 1.00 88.19 275 ILE A CA 1
ATOM 2101 C C . ILE A 1 275 ? -15.367 2.544 15.671 1.00 88.19 275 ILE A C 1
ATOM 2103 O O . ILE A 1 275 ? -16.161 1.698 16.080 1.00 88.19 275 ILE A O 1
ATOM 2107 N N . LEU A 1 276 ? -15.312 3.786 16.172 1.00 92.50 276 LEU A N 1
ATOM 2108 C CA . LEU A 1 276 ? -16.170 4.231 17.273 1.00 92.50 276 LEU A CA 1
ATOM 2109 C C . LEU A 1 276 ? -17.654 4.080 16.921 1.00 92.50 276 LEU A C 1
ATOM 2111 O O . LEU A 1 276 ? -18.397 3.473 17.684 1.00 92.50 276 LEU A O 1
ATOM 2115 N N . ARG A 1 277 ? -18.067 4.533 15.732 1.00 88.88 277 ARG A N 1
ATOM 2116 C CA . ARG A 1 277 ? -19.449 4.391 15.250 1.00 88.88 277 ARG A CA 1
ATOM 2117 C C . ARG A 1 277 ? -19.918 2.931 15.256 1.00 88.88 277 ARG A C 1
ATOM 2119 O O . ARG A 1 277 ? -21.006 2.633 15.738 1.00 88.88 277 ARG A O 1
ATOM 2126 N N . ARG A 1 278 ? -19.094 2.001 14.755 1.00 86.75 278 ARG A N 1
ATOM 2127 C CA . ARG A 1 278 ? -19.418 0.559 14.750 1.00 86.75 278 ARG A CA 1
ATOM 2128 C C . ARG A 1 278 ? -19.515 -0.019 16.165 1.00 86.75 278 ARG A C 1
ATOM 2130 O O . ARG A 1 278 ? -20.297 -0.938 16.396 1.00 86.75 278 ARG A O 1
ATOM 2137 N N . TYR A 1 279 ? -18.707 0.479 17.099 1.00 93.44 279 TYR A N 1
ATOM 2138 C CA . TYR A 1 279 ? -18.782 0.088 18.506 1.00 93.44 279 TYR A CA 1
ATOM 2139 C C . TYR A 1 279 ? -20.048 0.626 19.174 1.00 93.44 279 TYR A C 1
ATOM 2141 O O . TYR A 1 279 ? -20.720 -0.136 19.865 1.00 93.44 279 TYR A O 1
ATOM 2149 N N . GLU A 1 280 ? -20.440 1.871 18.903 1.00 91.06 280 GLU A N 1
ATOM 2150 C CA . GLU A 1 280 ? -21.698 2.460 19.383 1.00 91.06 280 GLU A CA 1
ATOM 2151 C C . GLU A 1 280 ? -22.923 1.681 18.880 1.00 91.06 280 GLU A C 1
ATOM 2153 O O . GLU A 1 280 ? -23.793 1.326 19.676 1.00 91.06 280 GLU A O 1
ATOM 2158 N N . GLU A 1 281 ? -22.954 1.316 17.590 1.00 90.25 281 GL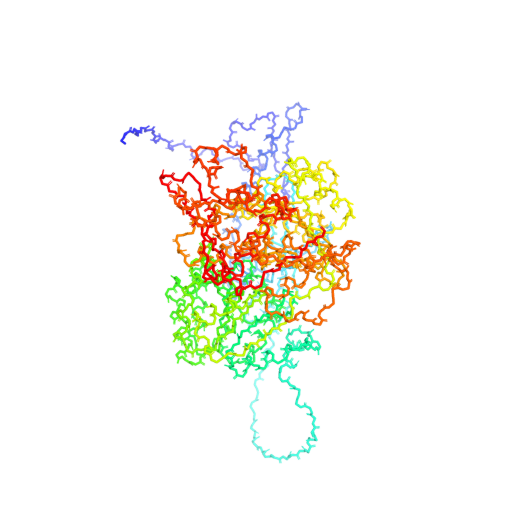U A N 1
ATOM 2159 C CA . GLU A 1 281 ? -24.004 0.472 16.989 1.00 90.25 281 GLU A CA 1
ATOM 2160 C C . GLU A 1 281 ? -24.152 -0.882 17.714 1.00 90.25 281 GLU A C 1
ATOM 2162 O O . GLU A 1 281 ? -25.252 -1.431 17.803 1.00 90.25 281 GLU A O 1
ATOM 2167 N N . LYS A 1 282 ? -23.053 -1.407 18.272 1.00 90.12 282 LYS A N 1
ATOM 2168 C CA . LYS A 1 282 ? -23.005 -2.664 19.039 1.00 90.12 282 LYS A CA 1
ATOM 2169 C C . LYS A 1 282 ? -23.046 -2.470 20.555 1.00 90.12 282 LYS A C 1
ATOM 2171 O O . LYS A 1 282 ? -22.932 -3.450 21.285 1.00 90.12 282 LYS A O 1
ATOM 2176 N N . ARG A 1 283 ? -23.212 -1.232 21.037 1.00 92.50 283 ARG A N 1
ATOM 2177 C CA . ARG A 1 283 ? -23.176 -0.864 22.466 1.00 92.50 283 ARG A CA 1
ATOM 2178 C C . ARG A 1 283 ? -21.885 -1.296 23.178 1.00 92.50 283 ARG A C 1
ATOM 2180 O O . ARG A 1 283 ? -21.897 -1.612 24.365 1.00 92.50 283 ARG A O 1
ATOM 2187 N N . ILE A 1 284 ? -20.771 -1.306 22.454 1.00 94.62 284 ILE A N 1
ATOM 2188 C CA . ILE A 1 284 ? -19.440 -1.581 22.995 1.00 94.62 284 ILE A CA 1
ATOM 2189 C C . ILE A 1 284 ? -18.917 -0.312 23.699 1.00 94.62 284 ILE A C 1
ATOM 2191 O O . ILE A 1 284 ? -18.861 0.738 23.055 1.00 94.62 284 ILE A O 1
ATOM 2195 N N . PRO A 1 285 ? -18.505 -0.372 24.986 1.00 94.75 285 PRO A N 1
ATOM 2196 C CA . PRO A 1 285 ? -18.003 0.797 25.710 1.00 94.75 285 PRO A CA 1
ATOM 2197 C C . PRO A 1 285 ? -16.640 1.256 25.175 1.00 94.75 285 PRO A C 1
ATOM 2199 O O . PRO A 1 285 ? -15.591 0.706 25.524 1.00 94.75 285 PRO A O 1
ATOM 2202 N N . ALA A 1 286 ? -16.648 2.276 24.325 1.00 96.56 286 ALA A N 1
ATOM 2203 C CA . ALA A 1 286 ? -15.449 2.807 23.700 1.00 96.56 286 ALA A CA 1
ATOM 2204 C C . ALA A 1 286 ? -15.456 4.334 23.660 1.00 96.56 286 ALA A C 1
ATOM 2206 O O . ALA A 1 286 ? -16.510 4.964 23.606 1.00 96.56 286 ALA A O 1
ATOM 2207 N N . VAL A 1 287 ? -14.263 4.921 23.653 1.00 96.00 287 VAL A N 1
ATOM 2208 C CA . VAL A 1 287 ? -14.061 6.369 23.516 1.00 96.00 287 VAL A CA 1
ATOM 2209 C C . VAL A 1 287 ? -12.971 6.638 22.486 1.00 96.00 287 VAL A C 1
ATOM 2211 O O . VAL A 1 287 ? -12.039 5.846 22.346 1.00 96.00 287 VAL A O 1
ATOM 2214 N N . PHE A 1 288 ? -13.070 7.758 21.768 1.00 95.38 288 PHE A N 1
ATOM 2215 C CA . PHE A 1 288 ? -12.060 8.181 20.798 1.00 95.38 288 PHE A CA 1
ATOM 2216 C C . PHE A 1 288 ? -11.409 9.504 21.210 1.00 95.38 288 PHE A C 1
ATOM 2218 O O . PHE A 1 288 ? -12.078 10.534 21.318 1.00 95.38 288 PHE A O 1
ATOM 2225 N N . LEU A 1 289 ? -10.088 9.484 21.405 1.00 93.75 289 LEU A N 1
ATOM 2226 C CA . LEU A 1 289 ? -9.277 10.670 21.668 1.00 93.75 289 LEU A CA 1
ATOM 2227 C C . LEU A 1 289 ? -8.434 11.048 20.446 1.00 93.75 289 LEU A C 1
ATOM 2229 O O . LEU A 1 289 ? -7.666 10.253 19.902 1.00 93.75 289 LEU A O 1
ATOM 2233 N N . SER A 1 290 ? -8.541 12.309 20.044 1.00 89.94 290 SER A N 1
ATOM 2234 C CA . SER A 1 290 ? -7.759 12.894 18.962 1.00 89.94 290 SER A CA 1
ATOM 2235 C C . SER A 1 290 ? -7.260 14.300 19.321 1.00 89.94 290 SER A C 1
ATOM 2237 O O . SER A 1 290 ? -7.551 14.848 20.392 1.00 89.94 290 SER A O 1
ATOM 2239 N N . HIS A 1 291 ? -6.513 14.922 18.407 1.00 82.44 291 HIS A N 1
ATOM 2240 C CA . HIS A 1 291 ? -6.107 16.318 18.561 1.00 82.44 291 HIS A CA 1
ATOM 2241 C C . HIS A 1 291 ? -7.306 17.281 18.519 1.00 82.44 291 HIS A C 1
ATOM 2243 O O . HIS A 1 291 ? -7.204 18.369 19.073 1.00 82.44 291 HIS A O 1
ATOM 2249 N N . LEU A 1 292 ? -8.440 16.864 17.939 1.00 82.94 292 LEU A N 1
ATOM 2250 C CA . LEU A 1 292 ? -9.682 17.642 17.862 1.00 82.94 292 LEU A CA 1
ATOM 2251 C C . LEU A 1 292 ? -10.595 17.467 19.085 1.00 82.94 292 LEU A C 1
ATOM 2253 O O . LEU A 1 292 ? -11.630 18.123 19.171 1.00 82.94 292 LEU A O 1
ATOM 2257 N N . THR A 1 293 ? -10.265 16.570 20.019 1.00 86.88 293 THR A N 1
ATOM 2258 C CA . THR A 1 293 ? -11.104 16.339 21.202 1.00 86.88 293 THR A CA 1
ATOM 2259 C C . THR A 1 293 ? -11.111 17.576 22.100 1.00 86.88 293 THR A C 1
ATOM 2261 O O . THR A 1 293 ? -10.052 18.019 22.548 1.00 86.88 293 THR A O 1
ATOM 2264 N N . ALA A 1 294 ? -12.310 18.095 22.385 1.00 88.06 294 ALA A N 1
ATOM 2265 C CA . ALA A 1 294 ? -12.516 19.225 23.283 1.00 88.06 294 ALA A CA 1
ATOM 2266 C C . ALA A 1 294 ? -12.052 18.908 24.713 1.00 88.06 294 ALA A C 1
ATOM 2268 O O . ALA A 1 294 ? -12.164 17.774 25.182 1.00 88.06 294 ALA A O 1
ATOM 2269 N N . GLU A 1 295 ? -11.572 19.924 25.428 1.00 88.62 295 GLU A N 1
ATOM 2270 C CA . GLU A 1 295 ? -10.983 19.772 26.763 1.00 88.62 295 GLU A CA 1
ATOM 2271 C C . GLU A 1 295 ? -11.969 19.203 27.795 1.00 88.62 295 GLU A C 1
ATOM 2273 O O . GLU A 1 295 ? -11.612 18.326 28.575 1.00 88.62 295 GLU A O 1
ATOM 2278 N N . VAL A 1 296 ? -13.241 19.610 27.742 1.00 89.94 296 VAL A N 1
ATOM 2279 C CA . VAL A 1 296 ? -14.299 19.081 28.623 1.00 89.94 296 VAL A CA 1
ATOM 2280 C C . VAL A 1 296 ? -14.485 17.570 28.429 1.00 89.94 296 VAL A C 1
ATOM 2282 O O . VAL A 1 296 ? -14.541 16.808 29.399 1.00 89.94 296 VAL A O 1
ATOM 2285 N N . THR A 1 297 ? -14.533 17.117 27.173 1.00 90.19 297 THR A N 1
ATOM 2286 C CA . THR A 1 297 ? -14.631 15.691 26.832 1.00 90.19 297 THR A CA 1
ATOM 2287 C C . THR A 1 297 ? -13.375 14.943 27.262 1.00 90.19 297 THR A C 1
ATOM 2289 O O . THR A 1 297 ? -13.479 13.872 27.855 1.00 90.19 297 THR A O 1
ATOM 2292 N N . LEU A 1 298 ? -12.194 15.520 27.019 1.00 91.94 298 LEU A N 1
ATOM 2293 C CA . LEU A 1 298 ? -10.921 14.944 27.445 1.00 91.94 298 LEU A CA 1
ATOM 2294 C C . LEU A 1 298 ? -10.896 14.733 28.964 1.00 91.94 298 LEU A C 1
ATOM 2296 O O . LEU A 1 298 ? -10.633 13.621 29.405 1.00 91.94 298 LEU A O 1
ATOM 2300 N N . ASN A 1 299 ? -11.236 15.750 29.755 1.00 93.12 299 ASN A N 1
ATOM 2301 C CA . ASN A 1 299 ? -11.247 15.666 31.217 1.00 93.12 299 ASN A CA 1
ATOM 2302 C C . ASN A 1 299 ? -12.233 14.608 31.728 1.00 93.12 299 ASN A C 1
ATOM 2304 O O . ASN A 1 299 ? -11.916 13.872 32.659 1.00 93.12 299 ASN A O 1
ATOM 2308 N N . THR A 1 300 ? -13.394 14.477 31.080 1.00 95.25 300 THR A N 1
ATOM 2309 C CA . THR A 1 300 ? -14.384 13.439 31.407 1.00 95.25 300 THR A CA 1
ATOM 2310 C C . THR A 1 300 ? -13.828 12.034 31.162 1.00 95.25 300 THR A C 1
ATOM 2312 O O . THR A 1 300 ? -13.953 11.160 32.019 1.00 95.25 300 THR A O 1
ATOM 2315 N N . VAL A 1 301 ? -13.171 11.820 30.018 1.00 95.25 301 VAL A N 1
ATOM 2316 C CA . VAL A 1 301 ? -12.543 10.534 29.680 1.00 95.25 301 VAL A CA 1
ATOM 2317 C C . VAL A 1 301 ? -11.386 10.224 30.629 1.00 95.25 301 VAL A C 1
ATOM 2319 O O . VAL A 1 301 ? -11.298 9.116 31.145 1.00 95.25 301 VAL A O 1
ATOM 2322 N N . ILE A 1 302 ? -10.523 11.201 30.914 1.00 95.88 302 ILE A N 1
ATOM 2323 C CA . ILE A 1 302 ? -9.403 11.028 31.847 1.00 95.88 302 ILE A CA 1
ATOM 2324 C C . ILE A 1 302 ? -9.909 10.695 33.257 1.00 95.88 302 ILE A C 1
ATOM 2326 O O . ILE A 1 302 ? -9.336 9.831 33.916 1.00 95.88 302 ILE A O 1
ATOM 2330 N N . HIS A 1 303 ? -11.001 11.317 33.712 1.00 95.81 303 HIS A N 1
ATOM 2331 C CA . HIS A 1 303 ? -11.626 10.986 34.992 1.00 95.81 303 HIS A CA 1
ATOM 2332 C C . HIS A 1 303 ? -12.136 9.533 35.035 1.00 95.81 303 HIS A C 1
ATOM 2334 O O . HIS A 1 303 ? -11.887 8.833 36.014 1.00 95.81 303 HIS A O 1
ATOM 2340 N N . ASP A 1 304 ? -12.809 9.055 33.981 1.00 96.75 304 ASP A N 1
ATOM 2341 C CA . ASP A 1 304 ? -13.248 7.652 33.880 1.00 96.75 304 ASP A CA 1
ATOM 2342 C C . ASP A 1 304 ? -12.062 6.675 33.911 1.00 96.75 304 ASP A C 1
ATOM 2344 O O . ASP A 1 304 ? -12.039 5.744 34.717 1.00 96.75 304 ASP A O 1
ATOM 2348 N N . LEU A 1 305 ? -11.040 6.924 33.090 1.00 96.31 305 LEU A N 1
ATOM 2349 C CA . LEU A 1 305 ? -9.858 6.066 32.984 1.00 96.31 305 LEU A CA 1
ATOM 2350 C C . LEU A 1 305 ? -8.997 6.063 34.259 1.00 96.31 305 LEU A C 1
ATOM 2352 O O . LEU A 1 305 ? -8.330 5.070 34.554 1.00 96.31 305 LEU A O 1
ATOM 2356 N N . ASN A 1 306 ? -9.014 7.150 35.034 1.00 95.69 306 ASN A N 1
ATOM 2357 C CA . ASN A 1 306 ? -8.340 7.230 36.331 1.00 95.69 306 ASN A CA 1
ATOM 2358 C C . ASN A 1 306 ? -9.111 6.547 37.468 1.00 95.69 306 ASN A C 1
ATOM 2360 O O . ASN A 1 306 ? -8.543 6.351 38.543 1.00 95.69 306 ASN A O 1
ATOM 2364 N N . SER A 1 307 ? -10.370 6.162 37.252 1.00 94.00 307 SER A N 1
ATOM 2365 C CA . SER A 1 307 ? -11.129 5.404 38.243 1.00 94.00 307 SER A CA 1
ATOM 2366 C C . SER A 1 307 ? -10.599 3.969 38.392 1.00 94.00 307 SER A C 1
ATOM 2368 O O . SER A 1 307 ? -9.954 3.418 37.499 1.00 94.00 307 SER A O 1
ATOM 2370 N N . ASN A 1 308 ? -10.893 3.335 39.532 1.00 92.31 308 ASN A N 1
ATOM 2371 C CA . ASN A 1 308 ? -10.552 1.924 39.771 1.00 92.31 308 ASN A CA 1
ATOM 2372 C C . ASN A 1 308 ? -11.441 0.956 38.969 1.00 92.31 308 ASN A C 1
ATOM 2374 O O . ASN A 1 308 ? -11.127 -0.225 38.849 1.00 92.31 308 ASN A O 1
ATOM 2378 N N . THR A 1 309 ? -12.554 1.461 38.433 1.00 93.44 309 THR A N 1
ATOM 2379 C CA . THR A 1 309 ? -13.534 0.715 37.634 1.00 93.44 309 THR A CA 1
ATOM 2380 C C . THR A 1 309 ? -13.919 1.510 36.385 1.00 93.44 309 THR A C 1
ATOM 2382 O O . THR A 1 309 ? -15.056 1.993 36.308 1.00 93.44 309 THR A O 1
ATOM 2385 N N . PRO A 1 310 ? -12.994 1.679 35.418 1.00 95.00 310 PRO A N 1
ATOM 2386 C CA . PRO A 1 310 ? -13.292 2.426 34.205 1.00 95.00 310 PRO A CA 1
ATOM 2387 C C . PRO A 1 310 ? -14.483 1.813 33.472 1.00 95.00 310 PRO A C 1
ATOM 2389 O O . PRO A 1 310 ? -14.562 0.594 33.300 1.00 95.00 310 PRO A O 1
ATOM 2392 N N . LYS A 1 311 ? -15.410 2.656 33.017 1.00 94.19 311 LYS A N 1
ATOM 2393 C CA . LYS A 1 311 ? -16.517 2.215 32.155 1.00 94.19 311 LYS A CA 1
ATOM 2394 C C . LYS A 1 311 ? -16.033 1.959 30.732 1.00 94.19 311 LYS A C 1
ATOM 2396 O O . LYS A 1 311 ? -16.609 1.141 30.018 1.00 94.19 311 LYS A O 1
ATOM 2401 N N . THR A 1 312 ? -14.981 2.658 30.317 1.00 95.38 312 THR A N 1
ATOM 2402 C CA . THR A 1 312 ? -14.338 2.479 29.016 1.00 95.38 312 THR A CA 1
ATOM 2403 C C . THR A 1 312 ? -13.648 1.116 28.924 1.00 95.38 312 THR A C 1
ATOM 2405 O O . THR A 1 312 ? -12.779 0.805 29.731 1.00 95.38 312 THR A O 1
ATOM 2408 N N . LYS A 1 313 ? -13.972 0.325 27.894 1.00 96.50 313 LYS A N 1
ATOM 2409 C CA . LYS A 1 313 ? -13.270 -0.929 27.557 1.00 96.50 313 LYS A CA 1
ATOM 2410 C C . LYS A 1 313 ? -12.220 -0.733 26.469 1.00 96.50 313 LYS A C 1
ATOM 2412 O O . LYS A 1 313 ? -11.161 -1.355 26.519 1.00 96.50 313 LYS A O 1
ATOM 2417 N N . LEU A 1 314 ? -12.506 0.134 25.499 1.00 97.62 314 LEU A N 1
ATOM 2418 C CA . LEU A 1 314 ? -11.636 0.421 24.359 1.00 97.62 314 LEU A CA 1
ATOM 2419 C C . LEU A 1 314 ? -11.356 1.925 24.265 1.00 97.62 314 LEU A C 1
ATOM 2421 O O . LEU A 1 314 ? -12.253 2.719 23.981 1.00 97.62 314 LEU A O 1
ATOM 2425 N N . LEU A 1 315 ? -10.098 2.313 24.470 1.00 97.56 315 LEU A N 1
ATOM 2426 C CA . LEU A 1 315 ? -9.616 3.670 24.226 1.00 97.56 315 LEU A CA 1
ATOM 2427 C C . LEU A 1 315 ? -9.004 3.739 22.827 1.00 97.56 315 LEU A C 1
ATOM 2429 O O . LEU A 1 315 ? -7.868 3.321 22.622 1.00 97.56 315 LEU A O 1
ATOM 2433 N N . ILE A 1 316 ? -9.741 4.284 21.864 1.00 97.38 316 ILE A N 1
ATOM 2434 C CA . ILE A 1 316 ? -9.232 4.554 20.519 1.00 97.38 316 ILE A CA 1
ATOM 2435 C C . ILE A 1 316 ? -8.475 5.882 20.563 1.00 97.38 316 ILE A C 1
ATOM 2437 O O . ILE A 1 316 ? -8.984 6.873 21.093 1.00 97.38 316 ILE A O 1
ATOM 2441 N N . ILE A 1 317 ? -7.270 5.939 20.004 1.00 95.56 317 ILE A N 1
ATOM 2442 C CA . ILE A 1 317 ? -6.428 7.132 20.089 1.00 95.56 317 ILE A CA 1
ATOM 2443 C C . ILE A 1 317 ? -5.545 7.330 18.854 1.00 95.56 317 ILE A C 1
ATOM 2445 O O . ILE A 1 317 ? -5.088 6.371 18.238 1.00 95.56 317 ILE A O 1
ATOM 2449 N N . THR A 1 318 ? -5.281 8.584 18.478 1.00 92.44 318 THR A N 1
ATOM 2450 C CA . THR A 1 318 ? -4.262 8.887 17.455 1.00 92.44 318 THR A CA 1
ATOM 2451 C C . THR A 1 318 ? -2.856 8.968 18.068 1.00 92.44 318 THR A C 1
ATOM 2453 O O . THR A 1 318 ? -2.728 9.420 19.211 1.00 92.44 318 THR A O 1
ATOM 2456 N N . PRO A 1 319 ? -1.781 8.624 17.330 1.00 89.62 319 PRO A N 1
ATOM 2457 C CA . PRO A 1 319 ? -0.408 8.718 17.834 1.00 89.62 319 PRO A CA 1
ATOM 2458 C C . PRO A 1 319 ? -0.069 10.096 18.410 1.00 89.62 319 PRO A C 1
ATOM 2460 O O . PRO A 1 319 ? 0.514 10.191 19.483 1.00 89.62 319 PRO A O 1
ATOM 2463 N N . GLU A 1 320 ? -0.501 11.177 17.755 1.00 88.12 320 GLU A N 1
ATOM 2464 C CA . GLU A 1 320 ? -0.255 12.555 18.205 1.00 88.12 320 GLU A CA 1
ATOM 2465 C C . GLU A 1 320 ? -0.887 12.828 19.564 1.00 88.12 320 GLU A C 1
ATOM 2467 O O . GLU A 1 320 ? -0.288 13.484 20.409 1.00 88.12 320 GLU A O 1
ATOM 2472 N N . SER A 1 321 ? -2.086 12.301 19.798 1.00 90.62 321 SER A N 1
ATOM 2473 C CA . SER A 1 321 ? -2.788 12.499 21.065 1.00 90.62 321 SER A CA 1
ATOM 2474 C C . SER A 1 321 ? -2.151 11.696 22.190 1.00 90.62 321 SER A C 1
ATOM 2476 O O . SER A 1 321 ? -2.116 12.165 23.321 1.00 90.62 321 SER A O 1
ATOM 2478 N N . LEU A 1 322 ? -1.627 10.508 21.882 1.00 92.62 322 LEU A N 1
ATOM 2479 C CA . LEU A 1 322 ? -0.938 9.657 22.848 1.00 92.62 322 LEU A CA 1
ATOM 2480 C C . LEU A 1 322 ? 0.459 10.190 23.199 1.00 92.62 322 LEU A C 1
ATOM 2482 O O . LEU A 1 322 ? 0.907 10.085 24.343 1.00 92.62 322 LEU A O 1
ATOM 2486 N N . VAL A 1 323 ? 1.178 10.723 22.210 1.00 88.31 323 VAL A N 1
ATOM 2487 C CA . VAL A 1 323 ? 2.568 11.140 22.392 1.00 88.31 323 VAL A CA 1
ATOM 2488 C C . VAL A 1 323 ? 2.680 12.585 22.862 1.00 88.31 323 VAL A C 1
ATOM 2490 O O . VAL A 1 323 ? 3.433 12.845 23.797 1.00 88.31 323 VAL A O 1
ATOM 2493 N N . ASN A 1 324 ? 1.904 13.504 22.284 1.00 88.00 324 ASN A N 1
ATOM 2494 C CA . ASN A 1 324 ? 2.094 14.942 22.497 1.00 88.00 324 ASN A CA 1
ATOM 2495 C C . ASN A 1 324 ? 1.276 15.509 23.667 1.00 88.00 324 ASN A C 1
ATOM 2497 O O . ASN A 1 324 ? 1.480 16.665 24.028 1.00 88.00 324 ASN A O 1
ATOM 2501 N N . LYS A 1 325 ? 0.339 14.748 24.254 1.00 90.75 325 LYS A N 1
ATOM 2502 C CA . LYS A 1 325 ? -0.452 15.183 25.420 1.00 90.75 325 LYS A CA 1
ATOM 2503 C C . LYS A 1 325 ? 0.018 14.449 26.687 1.00 90.75 325 LYS A C 1
ATOM 2505 O O . LYS A 1 325 ? -0.395 13.306 26.897 1.00 90.75 325 LYS A O 1
ATOM 2510 N N . PRO A 1 326 ? 0.808 15.091 27.573 1.00 92.44 326 PRO A N 1
ATOM 2511 C CA . PRO A 1 326 ? 1.316 14.459 28.794 1.00 92.44 326 PRO A CA 1
ATOM 2512 C C . PRO A 1 326 ? 0.222 13.874 29.692 1.00 92.44 326 PRO A C 1
ATOM 2514 O O . PRO A 1 326 ? 0.398 12.789 30.234 1.00 92.44 326 PRO A O 1
ATOM 2517 N N . VAL A 1 327 ? -0.935 14.543 29.792 1.00 93.62 327 VAL A N 1
ATOM 2518 C CA . VAL A 1 327 ? -2.084 14.061 30.580 1.00 93.62 327 VAL A CA 1
ATOM 2519 C C . VAL A 1 327 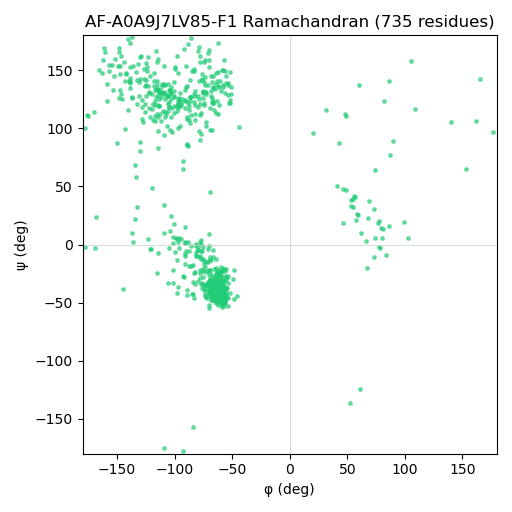? -2.614 12.713 30.083 1.00 93.62 327 VAL A C 1
ATOM 2521 O O . VAL A 1 327 ? -2.972 11.851 30.881 1.00 93.62 327 VAL A O 1
ATOM 2524 N N . VAL A 1 328 ? -2.621 12.499 28.764 1.00 94.56 328 VAL A N 1
ATOM 2525 C CA . VAL A 1 328 ? -3.098 11.252 28.160 1.00 94.56 328 VAL A CA 1
ATOM 2526 C C . VAL A 1 328 ? -2.085 10.138 28.388 1.00 94.56 328 VAL A C 1
ATOM 2528 O O . VAL A 1 328 ? -2.464 9.045 28.802 1.00 94.56 328 VAL A O 1
ATOM 2531 N N . TRP A 1 329 ? -0.796 10.423 28.185 1.00 95.19 329 TRP A N 1
ATOM 2532 C CA . TRP A 1 329 ? 0.270 9.466 28.480 1.00 95.19 329 TRP A CA 1
ATOM 2533 C C . TRP A 1 329 ? 0.281 9.058 29.957 1.00 95.19 329 TRP A C 1
ATOM 2535 O O . TRP A 1 329 ? 0.283 7.868 30.258 1.00 95.19 329 TRP A O 1
ATOM 2545 N N . GLY A 1 330 ? 0.200 10.027 30.875 1.00 95.12 330 GLY A N 1
ATOM 2546 C CA . GLY A 1 330 ? 0.133 9.772 32.315 1.00 95.12 330 GLY A CA 1
ATOM 2547 C C . GLY A 1 330 ? -1.075 8.921 32.711 1.00 95.12 330 GLY A C 1
ATOM 2548 O O . GLY A 1 330 ? -0.963 8.060 33.575 1.00 95.12 330 GLY A O 1
ATOM 2549 N N . CYS A 1 331 ? -2.212 9.086 32.030 1.00 94.94 331 CYS A N 1
ATOM 2550 C CA . CYS A 1 331 ? -3.384 8.241 32.243 1.00 94.94 331 CYS A CA 1
ATOM 2551 C C . CYS A 1 331 ? -3.151 6.783 31.801 1.00 94.94 331 CYS A C 1
ATOM 2553 O O . CYS A 1 331 ? -3.494 5.859 32.538 1.00 94.94 331 CYS A O 1
ATOM 2555 N N . VAL A 1 332 ? -2.512 6.562 30.645 1.00 96.69 332 VAL A N 1
ATOM 2556 C CA . VAL A 1 332 ? -2.144 5.213 30.169 1.00 96.69 332 VAL A CA 1
ATOM 2557 C C . VAL A 1 332 ? -1.137 4.545 31.111 1.00 96.69 332 VAL A C 1
ATOM 2559 O O . VAL A 1 332 ? -1.301 3.372 31.449 1.00 96.69 332 VAL A O 1
ATOM 2562 N N . VAL A 1 333 ? -0.135 5.290 31.585 1.00 96.38 333 VAL A N 1
ATOM 2563 C CA . VAL A 1 333 ? 0.817 4.810 32.600 1.00 96.38 333 VAL A CA 1
ATOM 2564 C C . VAL A 1 333 ? 0.089 4.467 33.902 1.00 96.38 333 VAL A C 1
ATOM 2566 O O . VAL A 1 333 ? 0.271 3.374 34.430 1.00 96.38 333 VAL A O 1
ATOM 2569 N N . GLY A 1 334 ? -0.821 5.323 34.370 1.00 96.31 334 GLY A N 1
ATOM 2570 C CA . GLY A 1 334 ? -1.613 5.056 35.570 1.00 96.31 334 GLY A CA 1
ATOM 2571 C C . GLY A 1 334 ? -2.502 3.812 35.444 1.00 96.31 334 GLY A C 1
ATOM 2572 O O . GLY A 1 334 ? -2.618 3.041 36.396 1.00 96.31 334 GLY A O 1
ATOM 2573 N N . LEU A 1 335 ? -3.104 3.566 34.273 1.00 97.00 335 LEU A N 1
ATOM 2574 C CA . LEU A 1 335 ? -3.825 2.313 34.005 1.00 97.00 335 LEU A CA 1
ATOM 2575 C C . LEU A 1 335 ? -2.898 1.103 34.147 1.00 97.00 335 LEU A C 1
ATOM 2577 O O . LEU A 1 335 ? -3.292 0.104 34.748 1.00 97.00 335 LEU A O 1
ATOM 2581 N N . LYS A 1 336 ? -1.667 1.189 33.631 1.00 96.31 336 LYS A N 1
ATOM 2582 C CA . LYS A 1 336 ? -0.669 0.124 33.774 1.00 96.31 336 LYS A CA 1
ATOM 2583 C C . LYS A 1 336 ? -0.297 -0.115 35.236 1.00 96.31 336 LYS A C 1
ATOM 2585 O O . LYS A 1 336 ? -0.332 -1.259 35.679 1.00 96.31 336 LYS A O 1
ATOM 2590 N N . GLU A 1 337 ? 0.021 0.934 35.986 1.00 95.50 337 GLU A N 1
ATOM 2591 C CA . GLU A 1 337 ? 0.400 0.836 37.403 1.00 95.50 337 GLU A CA 1
ATOM 2592 C C . GLU A 1 337 ? -0.704 0.204 38.261 1.00 95.50 337 GLU A C 1
ATOM 2594 O O . GLU A 1 337 ? -0.416 -0.560 39.179 1.00 95.50 337 GLU A O 1
ATOM 2599 N N . ARG A 1 338 ? -1.975 0.454 37.919 1.00 95.56 338 ARG A N 1
ATOM 2600 C CA . ARG A 1 338 ? -3.142 -0.162 38.573 1.00 95.56 338 ARG A CA 1
ATOM 2601 C C . ARG A 1 338 ? -3.475 -1.575 38.075 1.00 95.56 338 ARG A C 1
ATOM 2603 O O . ARG A 1 338 ? -4.444 -2.159 38.549 1.00 95.56 338 ARG A O 1
ATOM 2610 N N . GLY A 1 339 ? -2.732 -2.120 37.110 1.00 95.31 339 GLY A N 1
ATOM 2611 C CA . GLY A 1 339 ? -3.034 -3.421 36.500 1.00 95.31 339 GLY A CA 1
ATOM 2612 C C . GLY A 1 339 ? -4.315 -3.430 35.655 1.00 95.31 339 GLY A C 1
ATOM 2613 O O . GLY A 1 339 ? -4.912 -4.481 35.457 1.00 95.31 339 GLY A O 1
ATOM 2614 N N . LEU A 1 340 ? -4.750 -2.262 35.173 1.00 96.81 340 LEU A N 1
ATOM 2615 C CA . LEU A 1 340 ? -5.962 -2.072 34.370 1.00 96.81 340 LEU A CA 1
ATOM 2616 C C . LEU A 1 340 ? -5.669 -1.838 32.881 1.00 96.81 340 LEU A C 1
ATOM 2618 O O . LEU A 1 340 ? -6.609 -1.704 32.105 1.00 96.81 340 LEU A O 1
ATOM 2622 N N . LEU A 1 341 ? -4.404 -1.770 32.456 1.00 97.31 341 LEU A N 1
ATOM 2623 C CA . LEU A 1 341 ? -4.036 -1.746 31.037 1.00 97.31 341 LEU A CA 1
ATOM 2624 C C . LEU A 1 341 ? -3.842 -3.180 30.527 1.00 97.31 341 LEU A C 1
ATOM 2626 O O . LEU A 1 341 ? -2.849 -3.823 30.858 1.00 97.31 341 LEU A O 1
ATOM 2630 N N . GLU A 1 342 ? -4.775 -3.660 29.707 1.00 95.38 342 GLU A N 1
ATOM 2631 C CA . GLU A 1 342 ? -4.803 -5.058 29.245 1.00 95.38 342 GLU A CA 1
ATOM 2632 C C . GLU A 1 342 ? -3.884 -5.296 28.048 1.00 95.38 342 GLU A C 1
ATOM 2634 O O . GLU A 1 342 ? -3.152 -6.280 27.991 1.00 95.38 342 GLU A O 1
ATOM 2639 N N . MET A 1 343 ? -3.942 -4.402 27.063 1.00 96.69 343 MET A N 1
ATOM 2640 C CA . MET A 1 343 ? -3.118 -4.476 25.861 1.00 96.69 343 MET A CA 1
ATOM 2641 C C . MET A 1 343 ? -3.073 -3.137 25.135 1.00 96.69 343 MET A C 1
ATOM 2643 O O . MET A 1 343 ? -3.977 -2.302 25.264 1.00 96.69 343 MET A O 1
ATOM 2647 N N . VAL A 1 344 ? -2.041 -2.976 24.313 1.00 97.56 344 VAL A N 1
ATOM 2648 C CA . VAL A 1 344 ? -1.921 -1.888 23.348 1.00 97.56 344 VAL A CA 1
ATOM 2649 C C . VAL A 1 344 ? -1.971 -2.467 21.939 1.00 97.56 344 VAL A C 1
ATOM 2651 O O . VAL A 1 344 ? -1.123 -3.262 21.542 1.00 97.56 344 VAL A O 1
ATOM 2654 N N . VAL A 1 345 ? -2.971 -2.055 21.172 1.00 97.25 345 VAL A N 1
ATOM 2655 C CA . VAL A 1 345 ? -3.138 -2.405 19.765 1.00 97.25 345 VAL A CA 1
ATOM 2656 C C . VAL A 1 345 ? -2.577 -1.271 18.915 1.00 97.25 345 VAL A C 1
ATOM 2658 O O . VAL A 1 345 ? -2.998 -0.125 19.055 1.00 97.25 345 VAL A O 1
ATOM 2661 N N . VAL A 1 346 ? -1.651 -1.581 18.013 1.00 95.31 346 VAL A N 1
ATOM 2662 C CA . VAL A 1 346 ? -1.170 -0.665 16.972 1.00 95.31 346 VAL A CA 1
ATOM 2663 C C . VAL A 1 346 ? -1.809 -1.095 15.656 1.00 95.31 346 VAL A C 1
ATOM 2665 O O . VAL A 1 346 ? -1.354 -2.055 15.030 1.00 95.31 346 VAL A O 1
ATOM 2668 N N . ASP A 1 347 ? -2.892 -0.426 15.258 1.00 92.56 347 ASP A N 1
ATOM 2669 C CA . ASP A 1 347 ? -3.562 -0.694 13.985 1.00 92.56 347 ASP A CA 1
ATOM 2670 C C . ASP A 1 347 ? -2.867 0.045 12.836 1.00 92.56 347 ASP A C 1
ATOM 2672 O O . ASP A 1 347 ? -2.268 1.110 13.019 1.00 92.56 347 ASP A O 1
ATOM 2676 N N . GLU A 1 348 ? -2.928 -0.552 11.647 1.00 87.50 348 GLU A N 1
ATOM 2677 C CA . GLU A 1 348 ? -2.146 -0.159 10.471 1.00 87.50 348 GLU A CA 1
ATOM 2678 C C . GLU A 1 348 ? -0.659 0.069 10.798 1.00 87.50 348 GLU A C 1
ATOM 2680 O O . GLU A 1 348 ? -0.042 1.059 10.404 1.00 87.50 348 GLU A O 1
ATOM 2685 N N . ALA A 1 349 ? -0.052 -0.880 11.516 1.00 90.06 349 ALA A N 1
ATOM 2686 C CA . ALA A 1 349 ? 1.325 -0.781 11.999 1.00 90.06 349 ALA A CA 1
ATOM 2687 C C . ALA A 1 349 ? 2.364 -0.556 10.878 1.00 90.06 349 ALA A C 1
ATOM 2689 O O . ALA A 1 349 ? 3.440 -0.018 11.135 1.00 90.06 349 ALA A O 1
ATOM 2690 N N . HIS A 1 350 ? 2.037 -0.884 9.619 1.00 84.94 350 HIS A N 1
ATOM 2691 C CA . HIS A 1 350 ? 2.874 -0.558 8.455 1.00 84.94 350 HIS A CA 1
ATOM 2692 C C . HIS A 1 350 ? 3.134 0.950 8.296 1.00 84.94 350 HIS A C 1
ATOM 2694 O O . HIS A 1 350 ? 4.144 1.331 7.701 1.00 84.94 350 HIS A O 1
ATOM 2700 N N . CYS A 1 351 ? 2.278 1.815 8.854 1.00 80.75 351 CYS A N 1
ATOM 2701 C CA . CYS A 1 351 ? 2.488 3.260 8.872 1.00 80.75 351 CYS A CA 1
ATOM 2702 C C . CYS A 1 351 ? 3.787 3.661 9.591 1.00 80.75 351 CYS A C 1
ATOM 2704 O O . CYS A 1 351 ? 4.340 4.710 9.266 1.00 80.75 351 CYS A O 1
ATOM 2706 N N . MET A 1 352 ? 4.314 2.832 10.501 1.00 80.00 352 MET A N 1
ATOM 2707 C CA . MET A 1 352 ? 5.605 3.082 11.153 1.00 80.00 352 MET A CA 1
ATOM 2708 C C . MET A 1 352 ? 6.772 3.104 10.156 1.00 80.00 352 MET A C 1
ATOM 2710 O O . MET A 1 352 ? 7.633 3.968 10.258 1.00 80.00 352 MET A O 1
ATOM 2714 N N . ASP A 1 353 ? 6.775 2.194 9.178 1.00 73.12 353 ASP A N 1
ATOM 2715 C CA . ASP A 1 353 ? 7.826 2.078 8.150 1.00 73.12 353 ASP A CA 1
ATOM 2716 C C . ASP A 1 353 ? 7.526 2.951 6.913 1.00 73.12 353 ASP A C 1
ATOM 2718 O O . ASP A 1 353 ? 8.408 3.584 6.333 1.00 73.12 353 ASP A O 1
ATOM 2722 N N . GLN A 1 354 ? 6.255 3.017 6.498 1.00 60.28 354 GLN A N 1
ATOM 2723 C CA . GLN A 1 354 ? 5.861 3.661 5.238 1.00 60.28 354 GLN A CA 1
ATOM 2724 C C . GLN A 1 354 ? 5.503 5.145 5.379 1.00 60.28 354 GLN A C 1
ATOM 2726 O O . GLN A 1 354 ? 5.652 5.896 4.419 1.00 60.28 354 GLN A O 1
ATOM 2731 N N . MET A 1 355 ? 5.017 5.580 6.547 1.00 52.72 355 MET A N 1
ATOM 2732 C CA . MET A 1 355 ? 4.468 6.929 6.758 1.00 52.72 355 MET A CA 1
ATOM 2733 C C . MET A 1 355 ? 5.189 7.740 7.842 1.00 52.72 355 MET A C 1
ATOM 2735 O O . MET A 1 355 ? 4.874 8.923 8.006 1.00 52.72 355 MET A O 1
ATOM 2739 N N . GLY A 1 356 ? 6.163 7.146 8.543 1.00 49.19 356 GLY A N 1
ATOM 2740 C CA . GLY A 1 356 ? 6.915 7.791 9.622 1.00 49.19 356 GLY A CA 1
ATOM 2741 C C . GLY A 1 356 ? 7.544 9.126 9.214 1.00 49.19 356 GLY A C 1
ATOM 2742 O O . GLY A 1 356 ? 7.547 10.047 10.010 1.00 49.19 356 GLY A O 1
ATOM 2743 N N . HIS A 1 357 ? 7.966 9.304 7.959 1.00 46.12 357 HIS A N 1
ATOM 2744 C CA . HIS A 1 357 ? 8.567 10.571 7.508 1.00 46.12 357 HIS A CA 1
ATOM 2745 C C . HIS A 1 357 ? 7.770 11.335 6.444 1.00 46.12 357 HIS A C 1
ATOM 2747 O O . HIS A 1 357 ? 7.885 12.554 6.378 1.00 46.12 357 HIS A O 1
ATOM 2753 N N . GLU A 1 358 ? 6.924 10.670 5.647 1.00 44.91 358 GLU A N 1
ATOM 2754 C CA . GLU A 1 358 ? 6.126 11.348 4.609 1.00 44.91 358 GLU A CA 1
ATOM 2755 C C . GLU A 1 358 ? 4.799 11.927 5.129 1.00 44.91 358 GLU A C 1
ATOM 2757 O O . GLU A 1 358 ? 4.206 12.779 4.466 1.00 44.91 358 GLU A O 1
ATOM 2762 N N . PHE A 1 359 ? 4.302 11.476 6.291 1.00 48.94 359 PHE A N 1
ATOM 2763 C CA . PHE A 1 359 ? 2.962 11.860 6.752 1.00 48.94 359 PHE A CA 1
ATOM 2764 C C . PHE A 1 359 ? 2.830 12.041 8.272 1.00 48.94 359 PHE A C 1
ATOM 2766 O O . PHE A 1 359 ? 2.127 12.967 8.680 1.00 48.94 359 PHE A O 1
ATOM 2773 N N . ARG A 1 360 ? 3.473 11.212 9.123 1.00 61.53 360 ARG A N 1
ATOM 2774 C CA . ARG A 1 360 ? 3.334 11.278 10.601 1.00 61.53 360 ARG A CA 1
ATOM 2775 C C . ARG A 1 360 ? 4.588 10.821 11.387 1.00 61.53 360 ARG A C 1
ATOM 2777 O O . ARG A 1 360 ? 4.613 9.684 11.864 1.00 61.53 360 ARG A O 1
ATOM 2784 N N . PRO A 1 361 ? 5.557 11.723 11.654 1.00 67.44 361 PRO A N 1
ATOM 2785 C CA . PRO A 1 361 ? 6.733 11.481 12.519 1.00 67.44 361 PRO A CA 1
ATOM 2786 C C . PRO A 1 361 ? 6.424 10.880 13.886 1.00 67.44 361 PRO A C 1
ATOM 2788 O O . PRO A 1 361 ? 7.211 10.109 14.433 1.00 67.44 361 PRO A O 1
ATOM 2791 N N . THR A 1 362 ? 5.243 11.169 14.427 1.00 76.38 362 THR A N 1
ATOM 2792 C CA . THR A 1 362 ? 4.830 10.680 15.742 1.00 76.38 362 THR A CA 1
ATOM 2793 C C . THR A 1 362 ? 4.698 9.155 15.824 1.00 76.38 362 THR A C 1
ATOM 2795 O O . THR A 1 362 ? 4.787 8.604 16.917 1.00 76.38 362 THR A O 1
ATOM 2798 N N . TYR A 1 363 ? 4.557 8.442 14.699 1.00 77.12 363 TYR A N 1
ATOM 2799 C CA . TYR A 1 363 ? 4.551 6.972 14.706 1.00 77.12 363 TYR A CA 1
ATOM 2800 C C . TYR A 1 363 ? 5.885 6.368 15.169 1.00 77.12 363 TYR A C 1
ATOM 2802 O O . TYR A 1 363 ? 5.883 5.331 15.827 1.00 77.12 363 TYR A O 1
ATOM 2810 N N . LEU A 1 364 ? 7.016 7.023 14.892 1.00 75.75 364 LEU A N 1
ATOM 2811 C CA . LEU A 1 364 ? 8.331 6.555 15.351 1.00 75.75 364 LEU A CA 1
ATOM 2812 C C . LEU A 1 364 ? 8.499 6.696 16.863 1.00 75.75 364 LEU A C 1
ATOM 2814 O O . LEU A 1 364 ? 9.218 5.925 17.492 1.00 75.75 364 LEU A O 1
ATOM 2818 N N . GLN A 1 365 ? 7.778 7.644 17.458 1.00 85.25 365 GLN A N 1
ATOM 2819 C CA . GLN A 1 365 ? 7.769 7.869 18.899 1.00 85.25 365 GLN A CA 1
ATOM 2820 C C . GLN A 1 365 ? 6.908 6.838 19.644 1.00 85.25 365 GLN A C 1
ATOM 2822 O O . GLN A 1 365 ? 6.913 6.826 20.872 1.00 85.25 365 GLN A O 1
ATOM 2827 N N . LEU A 1 366 ? 6.193 5.950 18.936 1.00 87.62 366 LEU A N 1
ATOM 2828 C CA . LEU A 1 366 ? 5.483 4.826 19.553 1.00 87.62 366 LEU A CA 1
ATOM 2829 C C . LEU A 1 366 ? 6.427 3.758 20.117 1.00 87.62 366 LEU A C 1
ATOM 2831 O O . LEU A 1 366 ? 5.969 2.910 20.873 1.00 87.62 366 LEU A O 1
ATOM 2835 N N . SER A 1 367 ? 7.731 3.813 19.831 1.00 84.56 367 SER A N 1
ATOM 2836 C CA . SER A 1 367 ? 8.727 2.952 20.484 1.00 84.56 367 SER A CA 1
ATOM 2837 C C . SER A 1 367 ? 8.699 3.061 22.014 1.00 84.56 367 SER A C 1
ATOM 2839 O O . SER A 1 367 ? 8.937 2.069 22.699 1.00 84.56 367 SER A O 1
ATOM 2841 N N . LYS A 1 368 ? 8.280 4.213 22.564 1.00 88.81 368 LYS A N 1
ATOM 2842 C CA . LYS A 1 368 ? 8.067 4.400 24.011 1.00 88.81 368 LYS A CA 1
ATOM 2843 C C . LYS A 1 368 ? 7.018 3.456 24.612 1.00 88.81 368 LYS A C 1
ATOM 2845 O O . LYS A 1 368 ? 6.987 3.255 25.819 1.00 88.81 368 LYS A O 1
ATOM 2850 N N . LEU A 1 369 ? 6.142 2.857 23.797 1.00 91.25 369 LEU A N 1
ATOM 2851 C CA . LEU A 1 369 ? 5.185 1.845 24.262 1.00 91.25 369 LEU A CA 1
ATOM 2852 C C . LEU A 1 369 ? 5.883 0.627 24.871 1.00 91.25 369 LEU A C 1
ATOM 2854 O O . LEU A 1 369 ? 5.313 -0.008 25.756 1.00 91.25 369 LEU A O 1
ATOM 2858 N N . ALA A 1 370 ? 7.114 0.332 24.445 1.00 88.44 370 ALA A N 1
ATOM 2859 C CA . ALA A 1 370 ? 7.920 -0.738 25.019 1.00 88.44 370 ALA A CA 1
ATOM 2860 C C . ALA A 1 370 ? 8.170 -0.542 26.527 1.00 88.44 370 ALA A C 1
ATOM 2862 O O . ALA A 1 370 ? 8.230 -1.514 27.282 1.00 88.44 370 ALA A O 1
ATOM 2863 N N . GLU A 1 371 ? 8.229 0.710 26.997 1.00 89.69 371 GLU A N 1
ATOM 2864 C CA . GLU A 1 371 ? 8.417 1.052 28.413 1.00 89.69 371 GLU A CA 1
ATOM 2865 C C . GLU A 1 371 ? 7.250 0.568 29.286 1.00 89.69 371 GLU A C 1
ATOM 2867 O O . GLU A 1 371 ? 7.442 0.251 30.460 1.00 89.69 371 GLU A O 1
ATOM 2872 N N . LEU A 1 372 ? 6.046 0.437 28.709 1.00 91.19 372 LEU A N 1
ATOM 2873 C CA . LEU A 1 372 ? 4.854 -0.017 29.426 1.00 91.19 372 LEU A CA 1
ATOM 2874 C C . LEU A 1 372 ? 4.911 -1.503 29.793 1.00 91.19 372 LEU A C 1
ATOM 2876 O O . LEU A 1 372 ? 4.070 -1.937 30.582 1.00 91.19 372 LEU A O 1
ATOM 2880 N N . LYS A 1 373 ? 5.822 -2.302 29.206 1.00 90.69 373 LYS A N 1
ATOM 2881 C CA . LYS A 1 373 ? 5.938 -3.762 29.426 1.00 90.69 373 LYS A CA 1
ATOM 2882 C C . LYS A 1 373 ? 4.567 -4.450 29.481 1.00 90.69 373 LYS A C 1
ATOM 2884 O O . LYS A 1 373 ? 4.202 -5.107 30.460 1.00 90.69 373 LYS A O 1
ATOM 2889 N N . THR A 1 374 ? 3.749 -4.173 28.474 1.00 93.94 374 THR A N 1
ATOM 2890 C CA . THR A 1 374 ? 2.364 -4.643 28.346 1.00 93.94 374 THR A CA 1
ATOM 2891 C C . THR A 1 374 ? 2.214 -5.352 27.013 1.00 93.94 374 THR A C 1
ATOM 2893 O O . THR A 1 374 ? 2.998 -5.088 26.106 1.00 93.94 374 THR A O 1
ATOM 2896 N N . GLN A 1 375 ? 1.232 -6.245 26.894 1.00 95.94 375 GLN A N 1
ATOM 2897 C CA . GLN A 1 375 ? 0.964 -6.941 25.643 1.00 95.94 375 GLN A CA 1
ATOM 2898 C C . GLN A 1 375 ? 0.774 -5.945 24.490 1.00 95.94 375 GLN A C 1
ATOM 2900 O O . GLN A 1 375 ? -0.046 -5.025 24.583 1.00 95.94 375 GLN A O 1
ATOM 2905 N N . ILE A 1 376 ? 1.505 -6.159 23.397 1.00 96.88 376 ILE A N 1
ATOM 2906 C CA . ILE A 1 376 ? 1.398 -5.391 22.157 1.00 96.88 376 ILE A CA 1
ATOM 2907 C C . ILE A 1 376 ? 0.791 -6.273 21.067 1.00 96.88 376 ILE A C 1
ATOM 2909 O O . ILE A 1 376 ? 1.253 -7.386 20.803 1.00 96.88 376 ILE A O 1
ATOM 2913 N N . VAL A 1 377 ? -0.224 -5.738 20.394 1.00 97.25 377 VAL A N 1
ATOM 2914 C CA . VAL A 1 377 ? -0.845 -6.343 19.215 1.00 97.25 377 VAL A CA 1
ATOM 2915 C C . VAL A 1 377 ? -0.643 -5.406 18.026 1.00 97.25 377 VAL A C 1
ATOM 2917 O O . VAL A 1 377 ? -1.294 -4.370 17.929 1.00 97.25 377 VAL A O 1
ATOM 2920 N N . ALA A 1 378 ? 0.254 -5.750 17.106 1.00 95.81 378 ALA A N 1
ATOM 2921 C CA . ALA A 1 378 ? 0.492 -4.973 15.890 1.00 95.81 378 ALA A CA 1
ATOM 2922 C C . ALA A 1 378 ? -0.298 -5.578 14.724 1.00 95.81 378 ALA A C 1
ATOM 2924 O O . ALA A 1 378 ? -0.098 -6.740 14.376 1.00 95.81 378 ALA A O 1
ATOM 2925 N N . CYS A 1 379 ? -1.194 -4.801 14.114 1.00 93.75 379 CYS A N 1
ATOM 2926 C CA . CYS A 1 379 ? -2.075 -5.261 13.039 1.00 93.75 379 CYS A CA 1
ATOM 2927 C C . CYS A 1 379 ? -1.820 -4.489 11.744 1.00 93.75 379 CYS A C 1
ATOM 2929 O O . CYS A 1 379 ? -1.627 -3.276 11.758 1.00 93.75 379 CYS A O 1
ATOM 2931 N N . THR A 1 380 ? -1.851 -5.173 10.600 1.00 90.31 380 THR A N 1
ATOM 2932 C CA . THR A 1 380 ? -1.722 -4.530 9.285 1.00 90.31 380 THR A CA 1
ATOM 2933 C C . THR A 1 380 ? -2.334 -5.373 8.168 1.00 90.31 380 THR A C 1
ATOM 2935 O O . THR A 1 380 ? -2.458 -6.594 8.278 1.00 90.31 380 THR A O 1
ATOM 2938 N N . ALA A 1 381 ? -2.755 -4.719 7.082 1.00 85.19 381 ALA A N 1
ATOM 2939 C CA . ALA A 1 381 ? -3.143 -5.408 5.852 1.00 85.19 381 ALA A CA 1
ATOM 2940 C C . ALA A 1 381 ? -1.964 -5.833 4.981 1.00 85.19 381 ALA A C 1
ATOM 2942 O O . ALA A 1 381 ? -2.051 -6.829 4.269 1.00 85.19 381 ALA A O 1
ATOM 2943 N N . THR A 1 382 ? -0.889 -5.059 5.028 1.00 81.44 382 THR A N 1
ATOM 2944 C CA . THR A 1 382 ? 0.213 -5.142 4.079 1.00 81.44 382 THR A CA 1
ATOM 2945 C C . THR A 1 382 ? 1.512 -4.895 4.833 1.00 81.44 382 THR A C 1
ATOM 2947 O O . THR A 1 382 ? 1.858 -3.749 5.116 1.00 81.44 382 THR A O 1
ATOM 2950 N N . ALA A 1 383 ? 2.229 -5.961 5.182 1.00 86.00 383 ALA A N 1
ATOM 2951 C CA . ALA A 1 383 ? 3.585 -5.867 5.714 1.00 86.00 383 ALA A CA 1
ATOM 2952 C C . ALA A 1 383 ? 4.490 -6.866 5.008 1.00 86.00 383 ALA A C 1
ATOM 2954 O O . ALA A 1 383 ? 4.256 -8.069 5.063 1.00 86.00 383 ALA A O 1
ATOM 2955 N N . THR A 1 384 ? 5.535 -6.350 4.369 1.00 87.31 384 THR A N 1
ATOM 2956 C CA . THR A 1 384 ? 6.624 -7.178 3.857 1.00 87.31 384 THR A CA 1
ATOM 2957 C C . THR A 1 384 ? 7.453 -7.722 5.031 1.00 87.31 384 THR A C 1
ATOM 2959 O O . THR A 1 384 ? 7.371 -7.180 6.144 1.00 87.31 384 THR A O 1
ATOM 2962 N N . PRO A 1 385 ? 8.306 -8.741 4.822 1.00 88.38 385 PRO A N 1
ATOM 2963 C CA . PRO A 1 385 ? 9.202 -9.240 5.867 1.00 88.38 385 PRO A CA 1
ATOM 2964 C C . PRO A 1 385 ? 10.079 -8.143 6.492 1.00 88.38 385 PRO A C 1
ATOM 2966 O O . PRO A 1 385 ? 10.272 -8.116 7.708 1.00 88.38 385 PRO A O 1
ATOM 2969 N N . THR A 1 386 ? 10.545 -7.183 5.686 1.00 85.25 386 THR A N 1
ATOM 2970 C CA . THR A 1 386 ? 11.331 -6.037 6.165 1.00 85.25 386 THR A CA 1
ATOM 2971 C C . THR A 1 386 ? 10.501 -5.095 7.035 1.00 85.25 386 THR A C 1
ATOM 2973 O O . THR A 1 386 ? 10.955 -4.711 8.110 1.00 85.25 386 THR A O 1
ATOM 2976 N N . THR A 1 387 ? 9.267 -4.770 6.624 1.00 86.06 387 THR A N 1
ATOM 2977 C CA . THR A 1 387 ? 8.348 -3.939 7.419 1.00 86.06 387 THR A CA 1
ATOM 2978 C C . THR A 1 387 ? 7.984 -4.625 8.736 1.00 86.06 387 THR A C 1
ATOM 2980 O O . THR A 1 387 ? 7.977 -3.982 9.784 1.00 86.06 387 THR A O 1
ATOM 2983 N N . LYS A 1 388 ? 7.731 -5.942 8.716 1.00 90.44 388 LYS A N 1
ATOM 2984 C CA . LYS A 1 388 ? 7.487 -6.735 9.928 1.00 90.44 388 LYS A CA 1
ATOM 2985 C C . LYS A 1 388 ? 8.660 -6.621 10.899 1.00 90.44 388 LYS A C 1
ATOM 2987 O O . LYS A 1 388 ? 8.450 -6.262 12.056 1.00 90.44 388 LYS A O 1
ATOM 2992 N N . GLN A 1 389 ? 9.879 -6.889 10.431 1.00 89.44 389 GLN A N 1
ATOM 2993 C CA . GLN A 1 389 ? 11.066 -6.823 11.281 1.00 89.44 389 GLN A CA 1
ATOM 2994 C C . GLN A 1 389 ? 11.273 -5.415 11.849 1.00 89.44 389 GLN A C 1
ATOM 2996 O O . GLN A 1 389 ? 11.555 -5.269 13.036 1.00 89.44 389 GLN A O 1
ATOM 3001 N N . PHE A 1 390 ? 11.075 -4.380 11.026 1.00 87.00 390 PHE A N 1
ATOM 3002 C CA . PHE A 1 390 ? 11.155 -2.988 11.458 1.00 87.00 390 PHE A CA 1
ATOM 3003 C C . PHE A 1 390 ? 10.194 -2.693 12.620 1.00 87.00 390 PHE A C 1
ATOM 3005 O O . PHE A 1 390 ? 10.627 -2.166 13.647 1.00 87.00 390 PHE A O 1
ATOM 3012 N N . ILE A 1 391 ? 8.916 -3.070 12.489 1.00 89.75 391 ILE A N 1
ATOM 3013 C CA . ILE A 1 391 ? 7.887 -2.847 13.518 1.00 89.75 391 ILE A CA 1
ATOM 3014 C C . ILE A 1 391 ? 8.217 -3.625 14.795 1.00 89.75 391 ILE A C 1
ATOM 3016 O O . ILE A 1 391 ? 8.180 -3.051 15.882 1.00 89.75 391 ILE A O 1
ATOM 3020 N N . MET A 1 392 ? 8.567 -4.909 14.672 1.00 91.50 392 MET A N 1
ATOM 3021 C CA . MET A 1 392 ? 8.880 -5.764 15.822 1.00 91.50 392 MET A CA 1
ATOM 3022 C C . MET A 1 392 ? 10.060 -5.226 16.634 1.00 91.50 392 MET A C 1
ATOM 3024 O O . MET A 1 392 ? 9.992 -5.210 17.863 1.00 91.50 392 MET A O 1
ATOM 3028 N N . THR A 1 393 ? 11.109 -4.747 15.957 1.00 89.69 393 THR A N 1
ATOM 3029 C CA . THR A 1 393 ? 12.268 -4.124 16.608 1.00 89.69 393 THR A CA 1
ATOM 3030 C C . THR A 1 393 ? 11.880 -2.814 17.300 1.00 89.69 393 THR A C 1
ATOM 3032 O O . THR A 1 393 ? 12.213 -2.625 18.467 1.00 89.69 393 THR A O 1
ATOM 3035 N N . HIS A 1 394 ? 11.147 -1.920 16.624 1.00 87.75 394 HIS A N 1
ATOM 3036 C CA . HIS A 1 394 ? 10.800 -0.603 17.179 1.00 87.75 394 HIS A CA 1
ATOM 3037 C C . HIS A 1 394 ? 9.819 -0.673 18.351 1.00 87.75 394 HIS A C 1
ATOM 3039 O O . HIS A 1 394 ? 9.935 0.118 19.282 1.00 87.75 394 HIS A O 1
ATOM 3045 N N . LEU A 1 395 ? 8.868 -1.609 18.319 1.00 91.38 395 LEU A N 1
ATOM 3046 C CA . LEU A 1 395 ? 7.922 -1.845 19.414 1.00 91.38 395 LEU A CA 1
ATOM 3047 C C . LEU A 1 395 ? 8.474 -2.799 20.488 1.00 91.38 395 LEU A C 1
ATOM 3049 O O . LEU A 1 395 ? 7.778 -3.064 21.462 1.00 91.38 395 LEU A O 1
ATOM 3053 N N . GLN A 1 396 ? 9.696 -3.321 20.313 1.00 91.81 396 GLN A N 1
ATOM 3054 C CA . GLN A 1 396 ? 10.346 -4.288 21.208 1.00 91.81 396 GLN A CA 1
ATOM 3055 C C . GLN A 1 396 ? 9.441 -5.480 21.562 1.00 91.81 396 GLN A C 1
ATOM 3057 O O . GLN A 1 396 ? 9.326 -5.882 22.718 1.00 91.81 396 GLN A O 1
ATOM 3062 N N . MET A 1 397 ? 8.787 -6.066 20.556 1.00 91.19 397 MET A N 1
ATOM 3063 C CA . MET A 1 397 ? 7.746 -7.084 20.770 1.00 91.19 397 MET A CA 1
ATOM 3064 C C . MET A 1 397 ? 8.267 -8.445 21.270 1.00 91.19 397 MET A C 1
ATOM 3066 O O . MET A 1 397 ? 7.450 -9.316 21.559 1.00 91.19 397 MET A O 1
ATOM 3070 N N . GLY A 1 398 ? 9.587 -8.634 21.403 1.00 84.12 398 GLY A N 1
ATOM 3071 C CA . GLY A 1 398 ? 10.196 -9.846 21.965 1.00 84.12 398 GLY A CA 1
ATOM 3072 C C . GLY A 1 398 ? 9.701 -11.137 21.304 1.00 84.12 398 GLY A C 1
ATOM 3073 O O . GLY A 1 398 ? 9.578 -11.205 20.078 1.00 84.12 398 GLY A O 1
ATOM 3074 N N . GLU A 1 399 ? 9.401 -12.153 22.121 1.00 86.06 399 GLU A N 1
ATOM 3075 C CA . GLU A 1 399 ? 8.671 -13.339 21.664 1.00 86.06 399 GLU A CA 1
ATOM 3076 C C . GLU A 1 399 ? 7.247 -12.949 21.259 1.00 86.06 399 GLU A C 1
ATOM 3078 O O . GLU A 1 399 ? 6.445 -12.489 22.072 1.00 86.06 399 GLU A O 1
ATOM 3083 N N . CYS A 1 400 ? 6.942 -13.108 19.972 1.00 92.44 400 CYS A N 1
ATOM 3084 C CA . CYS A 1 400 ? 5.694 -12.653 19.387 1.00 92.44 400 CYS A CA 1
ATOM 3085 C C . CYS A 1 400 ? 5.121 -13.706 18.437 1.00 92.44 400 CYS A C 1
ATOM 3087 O O . CYS A 1 400 ? 5.777 -14.137 17.481 1.00 92.44 400 CYS A O 1
ATOM 3089 N N . ARG A 1 401 ? 3.855 -14.077 18.655 1.00 95.31 401 ARG A N 1
ATOM 3090 C CA . ARG A 1 401 ? 3.087 -14.888 17.709 1.00 95.31 401 ARG A CA 1
ATOM 3091 C C . ARG A 1 401 ? 2.852 -14.094 16.436 1.00 95.31 401 ARG A C 1
ATOM 3093 O O . ARG A 1 401 ? 2.241 -13.029 16.459 1.00 95.31 401 ARG A O 1
ATOM 3100 N N . THR A 1 402 ? 3.308 -14.626 15.307 1.00 93.62 402 THR A N 1
ATOM 3101 C CA . THR A 1 402 ? 2.985 -14.057 13.997 1.00 93.62 402 THR A CA 1
ATOM 3102 C C . THR A 1 402 ? 1.874 -14.861 13.344 1.00 93.62 402 THR A C 1
ATOM 3104 O O . THR A 1 402 ? 2.018 -16.068 13.164 1.00 93.62 402 THR A O 1
ATOM 3107 N N . PHE A 1 403 ? 0.825 -14.175 12.904 1.00 92.50 403 PHE A N 1
ATOM 3108 C CA . PHE A 1 403 ? -0.194 -14.737 12.027 1.00 92.50 403 PHE A CA 1
ATOM 3109 C C . PHE A 1 403 ? -0.140 -14.039 10.673 1.00 92.50 403 PHE A C 1
ATOM 3111 O O . PHE A 1 403 ? -0.101 -12.808 10.598 1.00 92.50 403 PHE A O 1
ATOM 3118 N N . HIS A 1 404 ? -0.128 -14.836 9.607 1.00 88.31 404 HIS A N 1
ATOM 3119 C CA . HIS A 1 404 ? -0.090 -14.349 8.237 1.00 88.31 404 HIS A CA 1
ATOM 3120 C C . HIS A 1 404 ? -1.204 -15.005 7.426 1.00 88.31 404 HIS A C 1
ATOM 3122 O O . HIS A 1 404 ? -1.138 -16.188 7.094 1.00 88.31 404 HIS A O 1
ATOM 3128 N N . ASN A 1 405 ? -2.228 -14.227 7.094 1.00 86.88 405 ASN A N 1
ATOM 3129 C CA . ASN A 1 405 ? -3.203 -14.614 6.088 1.00 86.88 405 ASN A CA 1
ATOM 3130 C C . ASN A 1 405 ? -2.700 -14.139 4.728 1.00 86.88 405 ASN A C 1
ATOM 3132 O O . ASN A 1 405 ? -2.249 -13.002 4.600 1.00 86.88 405 ASN A O 1
ATOM 3136 N N . SER A 1 406 ? -2.822 -15.004 3.721 1.00 87.25 406 SER A N 1
ATOM 3137 C CA . SER A 1 406 ? -2.398 -14.677 2.361 1.00 87.25 406 SER A CA 1
ATOM 3138 C C . SER A 1 406 ? -3.032 -13.371 1.877 1.00 87.25 406 SER A C 1
ATOM 3140 O O . SER A 1 406 ? -4.223 -13.115 2.107 1.00 87.25 406 SER A O 1
ATOM 3142 N N . VAL A 1 407 ? -2.239 -12.555 1.185 1.00 86.81 407 VAL A N 1
ATOM 3143 C CA . VAL A 1 407 ? -2.715 -11.331 0.529 1.00 86.81 407 VAL A CA 1
ATOM 3144 C C . VAL A 1 407 ? -3.405 -11.631 -0.810 1.00 86.81 407 VAL A C 1
ATOM 3146 O O . VAL A 1 407 ? -3.917 -10.714 -1.457 1.00 86.81 407 VAL A O 1
ATOM 3149 N N . ASP A 1 408 ? -3.455 -12.904 -1.229 1.00 90.75 408 ASP A N 1
ATOM 3150 C CA . ASP A 1 408 ? -4.015 -13.328 -2.510 1.00 90.75 408 ASP A CA 1
ATOM 3151 C C . ASP A 1 408 ? -5.519 -13.033 -2.631 1.00 90.75 408 ASP A C 1
ATOM 3153 O O . ASP A 1 408 ? -6.362 -13.507 -1.865 1.00 90.75 408 ASP A O 1
ATOM 3157 N N . ARG A 1 409 ? -5.884 -12.289 -3.677 1.00 90.50 409 ARG A N 1
ATOM 3158 C CA . ARG A 1 409 ? -7.274 -11.990 -4.042 1.00 90.50 409 ARG A CA 1
ATOM 3159 C C . ARG A 1 409 ? -7.597 -12.631 -5.376 1.00 90.50 409 ARG A C 1
ATOM 3161 O O . ARG A 1 409 ? -7.472 -12.008 -6.432 1.00 90.50 409 ARG A O 1
ATOM 3168 N N . ARG A 1 410 ? -7.957 -13.917 -5.358 1.00 91.56 410 ARG A N 1
ATOM 3169 C CA . ARG A 1 410 ? -8.171 -14.730 -6.577 1.00 91.56 410 ARG A CA 1
ATOM 3170 C C . ARG A 1 410 ? -9.231 -14.176 -7.529 1.00 91.56 410 ARG A C 1
ATOM 3172 O O . ARG A 1 410 ? -9.194 -14.470 -8.716 1.00 91.56 410 ARG A O 1
ATOM 3179 N N . ASN A 1 411 ? -10.130 -13.340 -7.023 1.00 93.69 411 ASN A N 1
ATOM 3180 C CA . ASN A 1 411 ? -11.174 -12.695 -7.806 1.00 93.69 411 ASN A CA 1
ATOM 3181 C C . ASN A 1 411 ? -10.715 -11.432 -8.569 1.00 93.69 411 ASN A C 1
ATOM 3183 O O . ASN A 1 411 ? -11.470 -10.943 -9.402 1.00 93.69 411 ASN A O 1
ATOM 3187 N N . ILE A 1 412 ? -9.510 -10.904 -8.317 1.00 96.56 412 ILE A N 1
ATOM 3188 C CA . ILE A 1 412 ? -8.998 -9.690 -8.984 1.00 96.56 412 ILE A CA 1
ATOM 3189 C C . ILE A 1 412 ? -8.092 -10.051 -10.164 1.00 96.56 412 ILE A C 1
ATOM 3191 O O . ILE A 1 412 ? -7.055 -10.677 -9.981 1.00 96.56 412 ILE A O 1
ATOM 3195 N N . GLN A 1 413 ? -8.419 -9.634 -11.379 1.00 97.69 413 GLN A N 1
ATOM 3196 C CA . GLN A 1 413 ? -7.529 -9.796 -12.526 1.00 97.69 413 GLN A CA 1
ATOM 3197 C C . GLN A 1 413 ? -6.501 -8.665 -12.579 1.00 97.69 413 GLN A C 1
ATOM 3199 O O . GLN A 1 413 ? -6.867 -7.498 -12.504 1.00 97.69 413 GLN A O 1
ATOM 3204 N N . TYR A 1 414 ? -5.216 -8.995 -12.716 1.00 98.19 414 TYR A N 1
ATOM 3205 C CA . TYR A 1 414 ? -4.132 -8.003 -12.727 1.00 98.19 414 TYR A CA 1
ATOM 3206 C C . TYR A 1 414 ? -3.577 -7.786 -14.137 1.00 98.19 414 TYR A C 1
ATOM 3208 O O . TYR A 1 414 ? -3.164 -8.747 -14.790 1.00 98.19 414 TYR A O 1
ATOM 3216 N N . SER A 1 415 ? -3.502 -6.532 -14.591 1.00 97.38 415 SER A N 1
ATOM 3217 C CA . SER A 1 415 ? -2.865 -6.181 -15.866 1.00 97.38 415 SER A CA 1
ATOM 3218 C C . SER A 1 415 ? -2.023 -4.910 -15.785 1.00 97.38 415 SER A C 1
ATOM 3220 O O . SER A 1 415 ? -2.386 -3.942 -15.111 1.00 97.38 415 SER A O 1
ATOM 3222 N N . VAL A 1 416 ? -0.895 -4.903 -16.501 1.00 97.38 416 VAL A N 1
ATOM 3223 C CA . VAL A 1 416 ? -0.038 -3.727 -16.668 1.00 97.38 416 VAL A CA 1
ATOM 3224 C C . VAL A 1 416 ? 0.053 -3.380 -18.151 1.00 97.38 416 VAL A C 1
ATOM 3226 O O . VAL A 1 416 ? 0.574 -4.142 -18.962 1.00 97.38 416 VAL A O 1
ATOM 3229 N N . ARG A 1 417 ? -0.450 -2.200 -18.516 1.00 95.94 417 ARG A N 1
ATOM 3230 C CA . ARG A 1 417 ? -0.478 -1.685 -19.890 1.00 95.94 417 ARG A CA 1
ATOM 3231 C C . ARG A 1 417 ? 0.514 -0.535 -20.043 1.00 95.94 417 ARG A C 1
ATOM 3233 O O . ARG A 1 417 ? 0.827 0.174 -19.087 1.00 95.94 417 ARG A O 1
ATOM 3240 N N . LEU A 1 418 ? 1.005 -0.315 -21.261 1.00 94.19 418 LEU A N 1
ATOM 3241 C CA . LEU A 1 418 ? 1.832 0.857 -21.549 1.00 94.19 418 LEU A CA 1
ATOM 3242 C C . LEU A 1 418 ? 0.985 2.127 -21.458 1.00 94.19 418 LEU A C 1
ATOM 3244 O O . LEU A 1 418 ? -0.051 2.240 -22.113 1.00 94.19 418 LEU A O 1
ATOM 3248 N N . LYS A 1 419 ? 1.455 3.097 -20.679 1.00 95.50 419 LYS A N 1
ATOM 3249 C CA . LYS A 1 419 ? 0.845 4.422 -20.577 1.00 95.50 419 LYS A CA 1
ATOM 3250 C C . LYS A 1 419 ? 1.080 5.224 -21.860 1.00 95.50 419 LYS A C 1
ATOM 3252 O O . LYS A 1 419 ? 2.186 5.217 -22.411 1.00 95.50 419 LYS A O 1
ATOM 3257 N N . GLY A 1 420 ? 0.043 5.920 -22.319 1.00 92.12 420 GLY A N 1
ATOM 3258 C CA . GLY A 1 420 ? 0.077 6.791 -23.490 1.00 92.12 420 GLY A CA 1
ATOM 3259 C C . GLY A 1 420 ? 1.214 7.819 -23.443 1.00 92.12 420 GLY A C 1
ATOM 3260 O O . GLY A 1 420 ? 1.638 8.279 -22.384 1.00 92.12 420 GLY A O 1
ATOM 3261 N N . LYS A 1 421 ? 1.741 8.184 -24.618 1.00 90.81 421 LYS A N 1
ATOM 3262 C CA . LYS A 1 421 ? 2.852 9.149 -24.724 1.00 90.81 421 LYS A CA 1
ATOM 3263 C C . LYS A 1 421 ? 2.403 10.604 -24.559 1.00 90.81 421 LYS A C 1
ATOM 3265 O O . LYS A 1 421 ? 3.230 11.438 -24.196 1.00 90.81 421 LYS A O 1
ATOM 3270 N N . THR A 1 422 ? 1.132 10.894 -24.838 1.00 94.19 422 THR A N 1
ATOM 3271 C CA . THR A 1 422 ? 0.503 12.212 -24.676 1.00 94.19 422 THR A CA 1
ATOM 3272 C C . THR A 1 422 ? -0.602 12.145 -23.624 1.00 94.19 422 THR A C 1
ATOM 3274 O O . THR A 1 422 ? -1.025 11.053 -23.228 1.00 94.19 422 THR A O 1
ATOM 3277 N N . ARG A 1 423 ? -1.069 13.309 -23.162 1.00 91.19 423 ARG A N 1
ATOM 3278 C CA . ARG A 1 423 ? -2.155 13.398 -22.176 1.00 91.19 423 ARG A CA 1
ATOM 3279 C C . ARG A 1 423 ? -3.461 12.856 -22.748 1.00 91.19 423 ARG A C 1
ATOM 3281 O O . ARG A 1 423 ? -4.114 12.051 -22.102 1.00 91.19 423 ARG A O 1
ATOM 3288 N N . GLU A 1 424 ? -3.764 13.190 -23.995 1.00 93.19 424 GLU A N 1
ATOM 3289 C CA . GLU A 1 424 ? -4.965 12.758 -24.715 1.00 93.19 424 GLU A CA 1
ATOM 3290 C C . GLU A 1 424 ? -4.992 11.235 -24.859 1.00 93.19 424 GLU A C 1
ATOM 3292 O O . GLU A 1 424 ? -6.007 10.605 -24.581 1.00 93.19 424 GLU A O 1
ATOM 3297 N N . ALA A 1 425 ? -3.851 10.625 -25.199 1.00 95.38 425 ALA A N 1
ATOM 3298 C CA . ALA A 1 425 ? -3.733 9.172 -25.261 1.00 95.38 425 ALA A CA 1
ATOM 3299 C C . ALA A 1 425 ? -3.946 8.519 -23.884 1.00 95.38 425 ALA A C 1
ATOM 3301 O O . ALA A 1 425 ? -4.622 7.501 -23.792 1.00 95.38 425 ALA A O 1
ATOM 3302 N N . CYS A 1 426 ? -3.403 9.106 -22.810 1.00 95.25 426 CYS A N 1
ATOM 3303 C CA . CYS A 1 426 ? -3.635 8.613 -21.448 1.00 95.25 426 CYS A CA 1
ATOM 3304 C C . CYS A 1 426 ? -5.113 8.707 -21.050 1.00 95.25 426 CYS A C 1
ATOM 3306 O O . CYS A 1 426 ? -5.657 7.771 -20.472 1.00 95.25 426 CYS A O 1
ATOM 3308 N N . HIS A 1 427 ? -5.761 9.833 -21.350 1.00 94.88 427 HIS A N 1
ATOM 3309 C CA . HIS A 1 427 ? -7.169 10.051 -21.035 1.00 94.88 427 HIS A CA 1
ATOM 3310 C C . HIS A 1 427 ? -8.063 9.080 -21.812 1.00 94.88 427 HIS A C 1
ATOM 3312 O O . HIS A 1 427 ? -8.927 8.44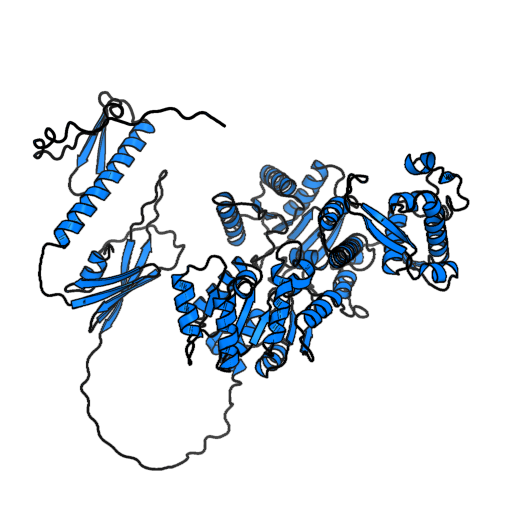9 -21.209 1.00 94.88 427 H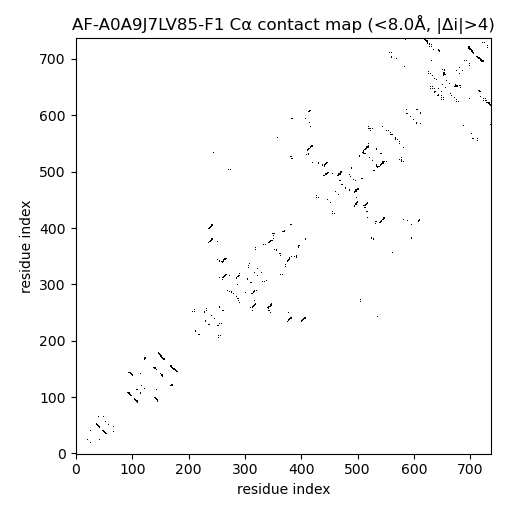IS A O 1
ATOM 3318 N N . GLY A 1 428 ? -7.788 8.889 -23.108 1.00 96.19 428 GLY A N 1
ATOM 3319 C CA . GLY A 1 428 ? -8.489 7.923 -23.951 1.00 96.19 428 GLY A CA 1
ATOM 3320 C C . GLY A 1 428 ? -8.362 6.490 -23.433 1.00 96.19 428 GLY A C 1
ATOM 3321 O O . GLY A 1 428 ? -9.368 5.802 -23.326 1.00 96.19 428 GLY A O 1
ATOM 3322 N N . GLN A 1 429 ? -7.165 6.071 -23.009 1.00 97.00 429 GLN A N 1
ATOM 3323 C CA . GLN A 1 429 ? -6.939 4.750 -22.404 1.00 97.00 429 GLN A CA 1
ATOM 3324 C C . GLN A 1 429 ? -7.749 4.527 -21.119 1.00 97.00 429 GLN A C 1
ATOM 3326 O O . GLN A 1 429 ? -8.287 3.444 -20.899 1.00 97.00 429 GLN A O 1
ATOM 3331 N N . VAL A 1 430 ? -7.820 5.536 -20.245 1.00 97.25 430 VAL A N 1
ATOM 3332 C CA . VAL A 1 430 ? -8.641 5.454 -19.028 1.00 97.25 430 VAL A CA 1
ATOM 3333 C C . VAL A 1 430 ? -10.124 5.413 -19.394 1.00 97.25 430 VAL A C 1
ATOM 3335 O O . VAL A 1 430 ? -10.861 4.612 -18.827 1.00 97.25 430 VAL A O 1
ATOM 3338 N N . CYS A 1 431 ? -10.554 6.248 -20.344 1.00 96.75 431 CYS A N 1
ATOM 3339 C CA . CYS A 1 431 ? -11.936 6.303 -20.812 1.00 96.75 431 CYS A CA 1
ATOM 3340 C C . CYS A 1 431 ? -12.388 4.962 -21.403 1.00 96.75 431 CYS A C 1
ATOM 3342 O O . CYS A 1 431 ? -13.444 4.471 -21.023 1.00 96.75 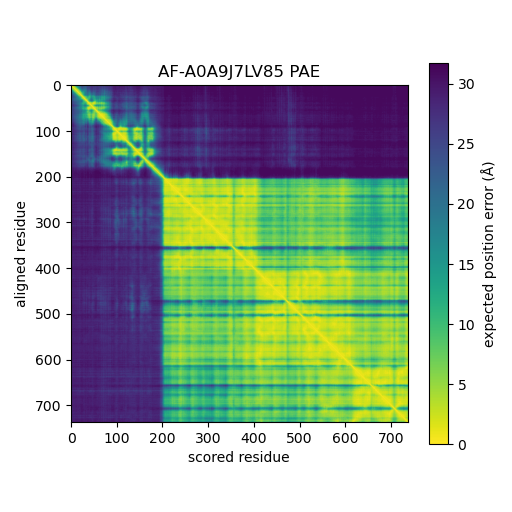431 CYS A O 1
ATOM 3344 N N . GLU A 1 432 ? -11.561 4.330 -22.239 1.00 96.88 432 GLU A N 1
ATOM 3345 C CA . GLU A 1 432 ? -11.804 3.002 -22.819 1.00 96.88 432 GLU A CA 1
ATOM 3346 C C . GLU A 1 432 ? -12.110 1.963 -21.732 1.00 96.88 432 GLU A C 1
ATOM 3348 O O . GLU A 1 432 ? -13.176 1.357 -21.742 1.00 96.88 432 GLU A O 1
ATOM 3353 N N . VAL A 1 433 ? -11.246 1.849 -20.716 1.00 96.44 433 VAL A N 1
ATOM 3354 C CA . VAL A 1 433 ? -11.454 0.896 -19.611 1.00 96.44 433 VAL A CA 1
ATOM 3355 C C . VAL A 1 433 ? -12.743 1.187 -18.839 1.00 96.44 433 VAL A C 1
ATOM 3357 O O . VAL A 1 433 ? -13.451 0.261 -18.446 1.00 96.44 433 VAL A O 1
ATOM 3360 N N . VAL A 1 434 ? -13.055 2.462 -18.597 1.00 96.56 434 VAL A N 1
ATOM 3361 C CA . VAL A 1 434 ? -14.279 2.847 -17.880 1.00 96.56 434 VAL A CA 1
ATOM 3362 C C . VAL A 1 434 ? -15.529 2.551 -18.716 1.00 96.56 434 VAL A C 1
ATOM 3364 O O . VAL A 1 434 ? -16.544 2.140 -18.160 1.00 96.56 434 VAL A O 1
ATOM 3367 N N . LEU A 1 435 ? -15.466 2.727 -20.037 1.00 95.94 435 LEU A N 1
ATOM 3368 C CA . LEU A 1 435 ? -16.561 2.415 -20.957 1.00 95.94 435 LEU A CA 1
ATOM 3369 C C . LEU A 1 435 ? -16.778 0.904 -21.109 1.00 95.94 435 LEU A C 1
ATOM 3371 O O . LEU A 1 435 ? -17.931 0.476 -21.162 1.00 95.94 435 LEU A O 1
ATOM 3375 N N . ASP A 1 436 ? -15.716 0.095 -21.076 1.00 95.81 436 ASP A N 1
ATOM 3376 C CA . ASP A 1 436 ? -15.818 -1.373 -21.005 1.00 95.81 436 ASP A CA 1
ATOM 3377 C C . ASP A 1 436 ? -16.551 -1.835 -19.732 1.00 95.81 436 ASP A C 1
ATOM 3379 O O . ASP A 1 436 ? -17.196 -2.883 -19.709 1.00 95.81 436 ASP A O 1
ATOM 3383 N N . HIS A 1 437 ? -16.504 -1.013 -18.680 1.00 94.75 437 HIS A N 1
ATOM 3384 C CA . HIS A 1 437 ? -17.173 -1.221 -17.396 1.00 94.75 437 HIS A CA 1
ATOM 3385 C C . HIS A 1 437 ? -18.350 -0.253 -17.191 1.00 94.75 437 HIS A C 1
ATOM 3387 O O . HIS A 1 437 ? -18.615 0.194 -16.069 1.00 94.75 437 HIS A O 1
ATOM 3393 N N . LYS A 1 438 ? -19.059 0.103 -18.269 1.00 91.12 438 LYS A N 1
ATOM 3394 C CA . LYS A 1 438 ? -20.187 1.041 -18.212 1.00 91.12 438 LYS A CA 1
ATOM 3395 C C . LYS A 1 438 ? -21.193 0.645 -17.122 1.00 91.12 438 LYS A C 1
ATOM 3397 O O . LYS A 1 438 ? -21.546 -0.522 -16.987 1.00 91.12 438 LYS A O 1
ATOM 3402 N N . GLU A 1 439 ? -21.648 1.642 -16.357 1.00 88.56 439 GLU A N 1
ATOM 3403 C CA . GLU A 1 439 ? -22.601 1.496 -15.236 1.00 88.56 439 GLU A CA 1
ATOM 3404 C C . GLU A 1 439 ? -22.105 0.621 -14.070 1.00 88.56 439 GLU A C 1
ATOM 3406 O O . GLU A 1 439 ? -22.861 0.312 -13.149 1.00 88.56 439 GLU A O 1
ATOM 3411 N N . GLN A 1 440 ? -20.823 0.251 -14.059 1.00 94.88 440 GLN A N 1
ATOM 3412 C CA . GLN A 1 440 ? -20.202 -0.435 -12.937 1.00 94.88 440 GLN A CA 1
ATOM 3413 C C . GLN A 1 440 ? -19.413 0.533 -12.062 1.00 94.88 440 GLN A C 1
ATOM 3415 O O . GLN A 1 440 ? -18.871 1.543 -12.513 1.00 94.88 440 GLN A O 1
ATOM 3420 N N . CYS A 1 441 ? -19.318 0.197 -10.779 1.00 96.31 441 CYS A N 1
ATOM 3421 C CA . CYS A 1 441 ? -18.570 1.008 -9.839 1.00 96.31 441 CYS A CA 1
ATOM 3422 C C . CYS A 1 441 ? -17.058 0.825 -10.026 1.00 96.31 441 CYS A C 1
ATOM 3424 O O . CYS A 1 441 ? -16.570 -0.308 -10.036 1.00 96.31 441 CYS A O 1
ATOM 3426 N N . GLY A 1 442 ? -16.303 1.921 -10.088 1.00 97.12 442 GLY A N 1
ATOM 3427 C CA . GLY A 1 442 ? -14.849 1.859 -10.211 1.00 97.12 442 GLY A CA 1
ATOM 3428 C C . GLY A 1 442 ? -14.093 3.004 -9.553 1.00 97.12 442 GLY A C 1
ATOM 3429 O O . GLY A 1 442 ? -14.670 4.011 -9.131 1.00 97.12 442 GLY A O 1
ATOM 3430 N N . ILE A 1 443 ? -12.775 2.830 -9.463 1.00 97.44 443 ILE A N 1
ATOM 3431 C CA . ILE A 1 443 ? -11.835 3.828 -8.939 1.00 97.44 443 ILE A CA 1
ATOM 3432 C C . ILE A 1 443 ? -10.741 4.078 -9.979 1.00 97.44 443 ILE A C 1
ATOM 3434 O O . ILE A 1 443 ? -10.190 3.134 -10.542 1.00 97.44 443 ILE A O 1
ATOM 3438 N N . VAL A 1 444 ? -10.386 5.341 -10.197 1.00 97.94 444 VAL A N 1
ATOM 3439 C CA . VAL A 1 444 ? -9.228 5.746 -11.001 1.00 97.94 444 VAL A CA 1
ATOM 3440 C C . VAL A 1 444 ? -8.238 6.486 -10.108 1.00 97.94 444 VAL A C 1
ATOM 3442 O O . VAL A 1 444 ? -8.507 7.604 -9.676 1.00 97.94 444 VAL A O 1
ATOM 3445 N N . TYR A 1 445 ? -7.090 5.872 -9.838 1.00 97.19 445 TYR A N 1
ATOM 3446 C CA . TYR A 1 445 ? -5.980 6.464 -9.105 1.00 97.19 445 TYR A CA 1
ATOM 3447 C C . TYR A 1 445 ? -5.047 7.246 -10.025 1.00 97.19 445 TYR A C 1
ATOM 3449 O O . TYR A 1 445 ? -4.508 6.709 -10.991 1.00 97.19 445 TYR A O 1
ATOM 3457 N N . CYS A 1 446 ? -4.797 8.503 -9.677 1.00 95.25 446 CYS A N 1
ATOM 3458 C CA . CYS A 1 446 ? -3.878 9.396 -10.368 1.00 95.25 446 CYS A CA 1
ATOM 3459 C C . CYS A 1 446 ? -2.733 9.828 -9.440 1.00 95.25 446 CYS A C 1
ATOM 3461 O O . CYS A 1 446 ? -2.916 10.031 -8.236 1.00 95.25 446 CYS A O 1
ATOM 3463 N N . GLN A 1 447 ? -1.542 10.040 -10.007 1.00 91.06 447 GLN A N 1
ATOM 3464 C CA . GLN A 1 447 ? -0.361 10.457 -9.240 1.00 91.06 447 GLN A CA 1
ATOM 3465 C C . GLN A 1 447 ? -0.398 11.925 -8.778 1.00 91.06 447 GLN A C 1
ATOM 3467 O O . GLN A 1 447 ? 0.294 12.285 -7.814 1.00 91.06 447 GLN A O 1
ATOM 3472 N N . THR A 1 448 ? -1.168 12.777 -9.469 1.00 90.81 448 THR A N 1
ATOM 3473 C CA . THR A 1 448 ? -1.256 14.220 -9.208 1.00 90.81 448 THR A CA 1
ATOM 3474 C C . THR A 1 448 ? -2.702 14.712 -9.140 1.00 90.81 448 THR A C 1
ATOM 3476 O O . THR A 1 448 ? -3.610 14.135 -9.734 1.00 90.81 448 THR A O 1
ATOM 3479 N N . VAL A 1 449 ? -2.916 15.828 -8.436 1.00 91.31 449 VAL A N 1
ATOM 3480 C CA . VAL A 1 449 ? -4.227 16.499 -8.361 1.00 91.31 449 VAL A CA 1
ATOM 3481 C C . VAL A 1 449 ? -4.662 17.054 -9.721 1.00 91.31 449 VAL A C 1
ATOM 3483 O O . VAL A 1 449 ? -5.858 17.109 -9.997 1.00 91.31 449 VAL A O 1
ATOM 3486 N N . SER A 1 450 ? -3.709 17.456 -10.573 1.00 92.69 450 SER A N 1
ATOM 3487 C CA . SER A 1 450 ? -4.018 17.896 -11.939 1.00 92.69 450 SER A CA 1
ATOM 3488 C C . SER A 1 450 ? -4.650 16.756 -12.723 1.00 92.69 450 SER A C 1
ATOM 3490 O O . SER A 1 450 ? -5.764 16.909 -13.207 1.00 92.69 450 SER A O 1
ATOM 3492 N N . ASP A 1 451 ? -4.003 15.589 -12.734 1.00 94.19 451 ASP A N 1
ATOM 3493 C CA . ASP A 1 451 ? -4.504 14.417 -13.455 1.00 94.19 451 ASP A CA 1
ATOM 3494 C C . ASP A 1 451 ? -5.883 13.978 -12.940 1.00 94.19 451 ASP A C 1
ATOM 3496 O O . ASP A 1 451 ? -6.72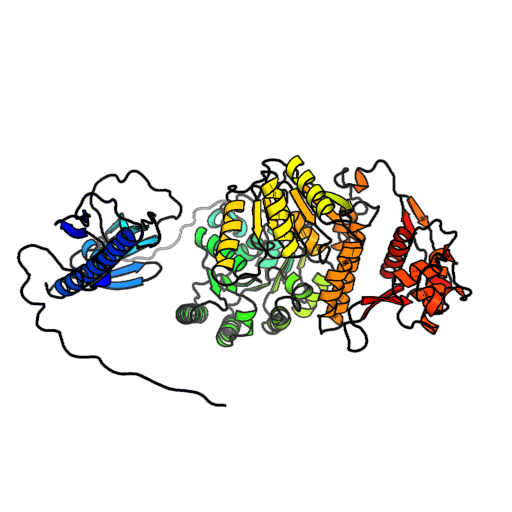9 13.567 -13.726 1.00 94.19 451 ASP A O 1
ATOM 3500 N N . VAL A 1 452 ? -6.154 14.105 -11.631 1.00 95.56 452 VAL A N 1
ATOM 3501 C CA . VAL A 1 452 ? -7.497 13.857 -11.075 1.00 95.56 452 VAL A CA 1
ATOM 3502 C C . VAL A 1 452 ? -8.543 14.767 -11.718 1.00 95.56 452 VAL A C 1
ATOM 3504 O O . VAL A 1 452 ? -9.617 14.299 -12.088 1.00 95.56 452 VAL A O 1
ATOM 3507 N N . LYS A 1 453 ? -8.254 16.067 -11.841 1.00 94.56 453 LYS A N 1
ATOM 3508 C CA . LYS A 1 453 ? -9.178 17.030 -12.457 1.00 94.56 453 LYS A CA 1
ATOM 3509 C C . LYS A 1 453 ? -9.351 16.738 -13.946 1.00 94.56 453 LYS A C 1
ATOM 3511 O O . LYS A 1 453 ? -10.481 16.677 -14.414 1.00 94.56 453 LYS A O 1
ATOM 3516 N N . ASP A 1 454 ? -8.245 16.519 -14.645 1.00 95.75 454 ASP A N 1
ATOM 3517 C CA . ASP A 1 454 ? -8.214 16.306 -16.090 1.00 95.75 454 ASP A CA 1
ATOM 3518 C C . ASP A 1 454 ? -8.996 15.047 -16.498 1.00 95.75 454 ASP A C 1
ATOM 3520 O O . ASP A 1 454 ? -9.871 15.108 -17.361 1.00 95.75 454 ASP A O 1
ATOM 3524 N N . ILE A 1 455 ? -8.752 13.922 -15.816 1.00 97.56 455 ILE A N 1
ATOM 3525 C CA . ILE A 1 455 ? -9.482 12.669 -16.043 1.00 97.56 455 ILE A CA 1
ATOM 3526 C C . ILE A 1 455 ? -10.955 12.811 -15.661 1.00 97.56 455 ILE A C 1
ATOM 3528 O O . ILE A 1 455 ? -11.822 12.350 -16.397 1.00 97.56 455 ILE A O 1
ATOM 3532 N N . HIS A 1 456 ? -11.262 13.460 -14.534 1.00 96.75 456 HIS A N 1
ATOM 3533 C CA . HIS A 1 456 ? -12.645 13.681 -14.116 1.00 96.75 456 HIS A CA 1
ATOM 3534 C C . HIS A 1 456 ? -13.457 14.419 -15.188 1.00 96.75 456 HIS A C 1
ATOM 3536 O O . HIS A 1 456 ? -14.537 13.947 -15.542 1.00 96.75 456 HIS A O 1
ATOM 3542 N N . TYR A 1 457 ? -12.931 15.525 -15.726 1.00 96.56 457 TYR A N 1
ATOM 3543 C CA . TYR A 1 457 ? -13.607 16.280 -16.783 1.00 96.56 457 TYR A CA 1
ATOM 3544 C C . TYR A 1 457 ? -13.717 15.477 -18.077 1.00 96.56 457 TYR A C 1
ATOM 3546 O O . TYR A 1 457 ? -14.806 15.391 -18.634 1.00 96.56 457 TYR A O 1
ATOM 3554 N N . HIS A 1 458 ? -12.642 14.802 -18.495 1.00 97.06 458 HIS A N 1
ATOM 3555 C CA . HIS A 1 458 ? -12.671 13.987 -19.707 1.00 97.06 458 HIS A CA 1
ATOM 3556 C C . HIS A 1 458 ? -13.723 12.867 -19.641 1.00 97.06 458 HIS A C 1
ATOM 3558 O O . HIS A 1 458 ? -14.447 12.628 -20.603 1.00 97.06 458 HIS A O 1
ATOM 3564 N N . LEU A 1 459 ? -13.856 12.192 -18.495 1.00 96.69 459 LEU A N 1
ATOM 3565 C CA . LEU A 1 459 ? -14.882 11.163 -18.315 1.00 96.69 459 LEU A CA 1
ATOM 3566 C C . LEU A 1 459 ? -16.299 11.766 -18.297 1.00 96.69 459 LEU A C 1
ATOM 3568 O O . LEU A 1 459 ? -17.219 11.164 -18.849 1.00 96.69 459 LEU A O 1
ATOM 3572 N N . GLN A 1 460 ? -16.487 12.957 -17.715 1.00 95.81 460 GLN A N 1
ATOM 3573 C CA . GLN A 1 460 ? -17.784 13.648 -17.742 1.00 95.81 460 GLN A CA 1
ATOM 3574 C C . GLN A 1 460 ? -18.200 14.072 -19.153 1.00 95.81 460 GLN A C 1
ATOM 3576 O O . GLN A 1 460 ? -19.362 13.895 -19.512 1.00 95.81 460 GLN A O 1
ATOM 3581 N N . GLU A 1 461 ? -17.267 14.574 -19.965 1.00 96.19 461 GLU A N 1
ATOM 3582 C CA . GLU A 1 461 ? -17.506 14.912 -21.378 1.00 96.19 461 GLU A CA 1
ATOM 3583 C C . GLU A 1 461 ? -17.954 13.690 -22.196 1.00 96.19 461 GLU A C 1
ATOM 3585 O O . GLU A 1 461 ? -18.730 13.825 -23.138 1.00 96.19 461 GLU A O 1
ATOM 3590 N N . ASN A 1 462 ? -17.534 12.488 -21.789 1.00 94.62 462 ASN A N 1
ATOM 3591 C CA . ASN A 1 462 ? -17.952 11.213 -22.376 1.00 94.62 462 ASN A CA 1
ATOM 3592 C C . ASN A 1 462 ? -19.200 10.602 -21.698 1.00 94.62 462 ASN A C 1
ATOM 3594 O O . ASN A 1 462 ? -19.508 9.427 -21.895 1.00 94.62 462 ASN A O 1
ATOM 3598 N N . GLY A 1 463 ? -19.937 11.380 -20.896 1.00 94.25 463 GLY A N 1
ATOM 3599 C CA . GLY A 1 463 ? -21.219 10.975 -20.308 1.00 94.25 463 GLY A CA 1
ATOM 3600 C C . GLY A 1 463 ? -21.124 10.060 -19.082 1.00 94.25 463 GLY A C 1
ATOM 3601 O O . GLY A 1 463 ? -22.130 9.475 -18.678 1.00 94.25 463 GLY A O 1
ATOM 3602 N N . ILE A 1 464 ? -19.946 9.926 -18.467 1.00 95.25 464 ILE A N 1
ATOM 3603 C CA . ILE A 1 464 ? -19.726 9.039 -17.317 1.00 95.25 464 ILE A CA 1
ATOM 3604 C C . ILE A 1 464 ? -19.972 9.804 -16.010 1.00 95.25 464 ILE A C 1
ATOM 3606 O O . ILE A 1 464 ? -19.461 10.908 -15.793 1.00 95.25 464 ILE A O 1
ATOM 3610 N N . LYS A 1 465 ? -20.728 9.204 -15.082 1.00 95.19 465 LYS A N 1
ATOM 3611 C CA . LYS A 1 465 ? -21.019 9.806 -13.774 1.00 95.19 465 LYS A CA 1
ATOM 3612 C C . LYS A 1 465 ? -19.811 9.678 -12.852 1.00 95.19 465 LYS A C 1
ATOM 3614 O O . LYS A 1 465 ? -19.646 8.674 -12.159 1.00 95.19 465 LYS A O 1
ATOM 3619 N N . THR A 1 466 ? -18.986 10.716 -12.799 1.00 95.56 466 THR A N 1
ATOM 3620 C CA . THR A 1 466 ? -17.767 10.711 -11.980 1.00 95.56 466 THR A CA 1
ATOM 3621 C C . THR A 1 466 ? -17.799 11.733 -10.845 1.00 95.56 466 THR A C 1
ATOM 3623 O O . THR A 1 466 ? -18.503 12.747 -10.904 1.00 95.56 466 THR A O 1
ATOM 3626 N N . VAL A 1 467 ? -16.997 11.469 -9.815 1.00 94.69 467 VAL A N 1
ATOM 3627 C CA . VAL A 1 467 ? -16.606 12.409 -8.752 1.00 94.69 467 VAL A CA 1
ATOM 3628 C C . VAL A 1 467 ? -15.092 12.405 -8.581 1.00 94.69 467 VAL A C 1
ATOM 3630 O O . VAL A 1 467 ? -14.420 11.472 -9.019 1.00 94.69 467 VAL A O 1
ATOM 3633 N N . LYS A 1 468 ? -14.553 13.443 -7.934 1.00 93.50 468 LYS A N 1
ATOM 3634 C CA . LYS A 1 468 ? -13.116 13.597 -7.692 1.00 93.50 468 LYS A CA 1
ATOM 3635 C C . LYS A 1 468 ? -12.778 13.692 -6.204 1.00 93.50 468 LYS A C 1
ATOM 3637 O O . LYS A 1 468 ? -13.524 14.302 -5.445 1.00 93.50 468 LYS A O 1
ATOM 3642 N N . TYR A 1 469 ? -11.632 13.143 -5.796 1.00 89.75 469 TYR A N 1
ATOM 3643 C CA . TYR A 1 469 ? -11.136 13.238 -4.418 1.00 89.75 469 TYR A CA 1
ATOM 3644 C C . TYR A 1 469 ? -9.605 13.262 -4.348 1.00 89.75 469 TYR A C 1
ATOM 3646 O O . TYR A 1 469 ? -8.943 12.363 -4.847 1.00 89.75 469 TYR A O 1
ATOM 3654 N N . HIS A 1 470 ? -9.002 14.253 -3.693 1.00 82.75 470 HIS A N 1
ATOM 3655 C CA . HIS A 1 470 ? -7.535 14.353 -3.654 1.00 82.75 470 HIS A CA 1
ATOM 3656 C C . HIS A 1 470 ? -6.929 14.712 -2.290 1.00 82.75 470 HIS A C 1
ATOM 3658 O O . HIS A 1 470 ? -5.731 14.973 -2.216 1.00 82.75 470 HIS A O 1
ATOM 3664 N N . GLY A 1 471 ? -7.724 14.715 -1.213 1.00 72.75 471 GLY A N 1
ATOM 3665 C CA . GLY A 1 471 ? -7.274 14.911 0.178 1.00 72.75 471 GLY A CA 1
ATOM 3666 C C . GLY A 1 471 ? -6.730 16.300 0.536 1.00 72.75 471 GLY A C 1
ATOM 3667 O O . GLY A 1 471 ? -6.707 16.660 1.705 1.00 72.75 471 GLY A O 1
ATOM 3668 N N . THR A 1 472 ? -6.315 17.102 -0.444 1.00 58.62 472 THR A N 1
ATOM 3669 C CA . THR A 1 472 ? -5.815 18.466 -0.237 1.00 58.62 472 THR A CA 1
ATOM 3670 C C . THR A 1 472 ? -6.979 19.459 -0.279 1.00 58.62 472 THR A C 1
ATOM 3672 O O . THR A 1 472 ? -7.295 20.021 -1.330 1.00 58.62 472 THR A O 1
ATOM 3675 N N . GLY A 1 473 ? -7.646 19.651 0.853 1.00 54.81 473 GLY A N 1
ATOM 3676 C CA . GLY A 1 473 ? -8.688 20.657 1.028 1.00 54.81 473 GLY A CA 1
ATOM 3677 C C . GLY A 1 473 ? -8.768 21.079 2.489 1.00 54.81 473 GLY A C 1
ATOM 3678 O O . GLY A 1 473 ? -8.535 20.265 3.373 1.00 54.81 473 GLY A O 1
ATOM 3679 N N . THR A 1 474 ? -9.071 22.348 2.737 1.00 40.41 474 THR A N 1
ATOM 3680 C CA . THR A 1 474 ? -9.430 22.865 4.062 1.00 40.41 474 THR A CA 1
ATOM 3681 C C . THR A 1 474 ? -10.794 23.542 3.961 1.00 40.41 474 THR A C 1
ATOM 3683 O O . THR A 1 474 ? -11.165 24.057 2.900 1.00 40.41 474 THR A O 1
ATOM 3686 N N . GLY A 1 475 ? -11.573 23.510 5.043 1.00 60.06 475 GLY A N 1
ATOM 3687 C CA . GLY A 1 475 ? -12.900 24.127 5.079 1.00 60.06 475 GLY A CA 1
ATOM 3688 C C . GLY A 1 475 ? -13.861 23.517 4.051 1.00 60.06 475 GLY A C 1
ATOM 3689 O O . GLY A 1 475 ? -14.074 22.306 4.030 1.00 60.06 475 GLY A O 1
ATOM 3690 N N . GLN A 1 476 ? -14.435 24.352 3.180 1.00 56.62 476 GLN A N 1
ATOM 3691 C CA . GLN A 1 476 ? -15.441 23.934 2.192 1.00 56.62 476 GLN A CA 1
ATOM 3692 C C . GLN A 1 476 ? -14.935 22.840 1.236 1.00 56.62 476 GLN A C 1
ATOM 3694 O O . GLN A 1 476 ? -15.658 21.883 0.974 1.00 56.62 476 GLN A O 1
ATOM 3699 N N . ASN A 1 477 ? -13.673 22.908 0.801 1.00 66.88 477 ASN A N 1
ATOM 3700 C CA . ASN A 1 477 ? -13.096 21.922 -0.122 1.00 66.88 477 ASN A CA 1
ATOM 3701 C C . ASN A 1 477 ? -12.990 20.514 0.496 1.00 66.88 477 ASN A C 1
ATOM 3703 O O . ASN A 1 477 ? -13.117 19.510 -0.204 1.00 66.88 477 ASN A O 1
ATOM 3707 N N . GLU A 1 478 ? -12.756 20.420 1.809 1.00 69.75 478 GLU A N 1
ATOM 3708 C CA . GLU A 1 478 ? -12.735 19.135 2.519 1.00 69.75 478 GLU A CA 1
ATOM 3709 C C . GLU A 1 478 ? -14.145 18.538 2.605 1.00 69.75 478 GLU A C 1
ATOM 3711 O O . GLU A 1 478 ? -14.347 17.345 2.359 1.00 69.75 478 GLU A O 1
ATOM 3716 N N . GLN A 1 479 ? -15.136 19.386 2.893 1.00 70.69 479 GLN A N 1
ATOM 3717 C CA . GLN A 1 479 ? -16.535 18.985 2.971 1.00 70.69 479 GLN A CA 1
ATOM 3718 C C . GLN A 1 479 ? -17.073 18.518 1.612 1.00 70.69 479 GLN A C 1
ATOM 3720 O O . GLN A 1 479 ? -17.731 17.479 1.547 1.00 70.69 479 GLN A O 1
ATOM 3725 N N . GLU A 1 480 ? -16.741 19.218 0.526 1.00 78.62 480 GLU A N 1
ATOM 3726 C CA . GLU A 1 480 ? -17.065 18.807 -0.847 1.00 78.62 480 GLU A CA 1
ATOM 3727 C C . GLU A 1 480 ? -16.416 17.470 -1.221 1.00 78.62 480 GLU A C 1
ATOM 3729 O O . GLU A 1 480 ? -17.069 16.600 -1.804 1.00 78.62 480 GLU A O 1
ATOM 3734 N N . GLY A 1 481 ? -15.147 17.267 -0.849 1.00 79.25 481 GLY A N 1
ATOM 3735 C CA . GLY A 1 481 ? -14.458 15.994 -1.058 1.00 79.25 481 GLY A CA 1
ATOM 3736 C C . GLY A 1 481 ? -15.127 14.847 -0.298 1.00 79.25 481 GLY A C 1
ATOM 3737 O O . GLY A 1 481 ? -15.347 13.770 -0.854 1.00 79.25 481 GLY A O 1
ATOM 3738 N N . ARG A 1 482 ? -15.515 15.077 0.961 1.00 78.06 482 ARG A N 1
ATOM 3739 C CA . ARG A 1 482 ? -16.237 14.083 1.767 1.00 78.06 482 ARG A CA 1
ATOM 3740 C C . ARG A 1 482 ? -17.614 13.773 1.183 1.00 78.06 482 ARG A C 1
ATOM 3742 O O . ARG A 1 482 ? -17.989 12.605 1.131 1.00 78.06 482 ARG A O 1
ATOM 3749 N N . GLN A 1 483 ? -18.340 14.786 0.717 1.00 82.69 483 GLN A N 1
ATOM 3750 C CA . GLN A 1 483 ? -19.634 14.589 0.066 1.00 82.69 483 GLN A CA 1
ATOM 3751 C C . GLN A 1 483 ? -19.489 13.792 -1.233 1.00 82.69 483 GLN A C 1
ATOM 3753 O O . GLN A 1 483 ? -20.212 12.824 -1.434 1.00 82.69 483 GLN A O 1
ATOM 3758 N N . SER A 1 484 ? -18.491 14.121 -2.054 1.00 87.44 484 SER A N 1
ATOM 3759 C CA . SER A 1 484 ? -18.165 13.384 -3.280 1.00 87.44 484 SER A CA 1
ATOM 3760 C C . SER A 1 484 ? -17.918 11.898 -3.007 1.00 87.44 484 SER A C 1
ATOM 3762 O O . SER A 1 484 ? -18.432 11.034 -3.717 1.00 87.44 484 SER A O 1
ATOM 3764 N N . LEU A 1 485 ? -17.170 11.588 -1.943 1.00 84.56 485 LEU A N 1
ATOM 3765 C CA . LEU A 1 485 ? -16.922 10.209 -1.530 1.00 84.56 485 LEU A CA 1
ATOM 3766 C C . LEU A 1 485 ? -18.212 9.498 -1.095 1.00 84.56 485 LEU A C 1
ATOM 3768 O O . LEU A 1 485 ? -18.434 8.352 -1.482 1.00 84.56 485 LEU A O 1
ATOM 3772 N N . LEU A 1 486 ? -19.067 10.177 -0.324 1.00 84.50 486 LEU A N 1
ATOM 3773 C CA . LEU A 1 486 ? -20.359 9.643 0.117 1.00 84.50 486 LEU A CA 1
ATOM 3774 C C . LEU A 1 486 ? -21.305 9.382 -1.059 1.00 84.50 486 LEU A C 1
ATOM 3776 O O . LEU A 1 486 ? -21.974 8.350 -1.080 1.00 84.50 486 LEU A O 1
ATOM 3780 N N . ASP A 1 487 ? -21.351 10.280 -2.041 1.00 89.12 487 ASP A N 1
ATOM 3781 C CA . ASP A 1 487 ? -22.200 10.137 -3.225 1.00 89.12 487 ASP A CA 1
ATOM 3782 C C . ASP A 1 487 ? -21.810 8.898 -4.037 1.00 89.12 487 ASP A C 1
ATOM 3784 O O . ASP A 1 487 ? -22.671 8.113 -4.437 1.00 89.12 487 ASP A O 1
ATOM 3788 N N . TRP A 1 488 ? -20.508 8.668 -4.213 1.00 92.81 488 TRP A N 1
ATOM 3789 C CA . TRP A 1 488 ? -20.000 7.454 -4.849 1.00 92.81 488 TRP A CA 1
ATOM 3790 C C . TRP A 1 488 ? -20.255 6.196 -4.007 1.00 92.81 488 TRP A C 1
ATOM 3792 O O . TRP A 1 488 ? -20.721 5.185 -4.530 1.00 92.81 488 TRP A O 1
ATOM 3802 N N . GLN A 1 489 ? -20.047 6.257 -2.687 1.00 88.88 489 GLN A N 1
ATOM 3803 C CA . GLN A 1 489 ? -20.347 5.134 -1.788 1.00 88.88 489 GLN A CA 1
ATOM 3804 C C . GLN A 1 489 ? -21.824 4.714 -1.858 1.00 88.88 489 GLN A C 1
ATOM 3806 O O . GLN A 1 489 ? -22.124 3.519 -1.867 1.00 88.88 489 GLN A O 1
ATOM 3811 N N . ARG A 1 490 ? -22.735 5.689 -1.964 1.00 87.94 490 ARG A N 1
ATOM 3812 C CA . ARG A 1 490 ? -24.188 5.490 -2.102 1.00 87.94 490 ARG A CA 1
ATOM 3813 C C . ARG A 1 490 ? -24.627 5.051 -3.503 1.00 87.94 490 ARG A C 1
ATOM 3815 O O . ARG A 1 490 ? -25.806 4.774 -3.689 1.00 87.94 490 ARG A O 1
ATOM 3822 N N . GLY A 1 491 ? -23.717 4.993 -4.476 1.00 90.19 491 GLY A N 1
ATOM 3823 C CA . GLY A 1 491 ? -24.037 4.625 -5.858 1.00 90.19 491 GLY A CA 1
ATOM 3824 C C . GLY A 1 491 ? -24.715 5.736 -6.666 1.00 90.19 491 GLY A C 1
ATOM 3825 O O . GLY A 1 491 ? -25.312 5.459 -7.699 1.00 90.19 491 GLY A O 1
ATOM 3826 N N . LEU A 1 492 ? -24.626 7.000 -6.232 1.00 91.12 492 LEU A N 1
ATOM 3827 C CA . LEU A 1 492 ? -25.101 8.150 -7.020 1.00 91.12 492 LEU A CA 1
ATOM 3828 C C . LEU A 1 492 ? -24.152 8.483 -8.184 1.00 91.12 492 LEU A C 1
ATOM 3830 O O . LEU A 1 492 ? -24.501 9.244 -9.091 1.00 91.12 492 LEU A O 1
ATOM 3834 N N . LYS A 1 493 ? -22.925 7.961 -8.117 1.00 93.81 493 LYS A N 1
ATOM 3835 C CA . LYS A 1 493 ? -21.830 8.170 -9.062 1.00 93.81 493 LYS A CA 1
ATOM 3836 C C . LYS A 1 493 ? -21.132 6.836 -9.284 1.00 93.81 493 LYS A C 1
ATOM 3838 O O . LYS A 1 493 ? -20.924 6.094 -8.327 1.00 93.81 493 LYS A O 1
ATOM 3843 N N . ASP A 1 494 ? -20.739 6.575 -10.521 1.00 94.88 494 ASP A N 1
ATOM 3844 C CA . ASP A 1 494 ? -20.188 5.284 -10.931 1.00 94.88 494 ASP A CA 1
ATOM 3845 C C . ASP A 1 494 ? -18.682 5.231 -10.621 1.00 94.88 494 ASP A C 1
ATOM 3847 O O . ASP A 1 494 ? -18.173 4.260 -10.057 1.00 94.88 494 ASP A O 1
ATOM 3851 N N . VAL A 1 495 ? -17.962 6.325 -10.899 1.00 97.06 495 VAL A N 1
ATOM 3852 C CA . VAL A 1 495 ? -16.492 6.348 -10.834 1.00 97.06 495 VAL A CA 1
ATOM 3853 C C . VAL A 1 495 ? -15.960 7.406 -9.874 1.00 97.06 495 VAL A C 1
ATOM 3855 O O . VAL A 1 495 ? -16.304 8.588 -9.962 1.00 97.06 495 VAL A O 1
ATOM 3858 N N . LEU A 1 496 ? -15.048 6.983 -8.999 1.00 96.19 496 LEU A N 1
ATOM 3859 C CA . LEU A 1 496 ? -14.245 7.862 -8.156 1.00 96.19 496 LEU A CA 1
ATOM 3860 C C . LEU A 1 496 ? -12.867 8.081 -8.787 1.00 96.19 496 LEU A C 1
ATOM 3862 O O . LEU A 1 496 ? -12.068 7.153 -8.863 1.00 96.19 496 LEU A O 1
ATOM 3866 N N . VAL A 1 497 ? -12.556 9.312 -9.188 1.00 97.00 497 VAL A N 1
ATOM 3867 C CA . VAL A 1 497 ? -11.214 9.700 -9.647 1.00 97.00 497 VAL A CA 1
ATOM 3868 C C . VAL A 1 497 ? -10.454 10.307 -8.473 1.00 97.00 497 VAL A C 1
ATOM 3870 O O . VAL A 1 497 ? -10.885 11.311 -7.905 1.00 97.00 497 VAL A O 1
ATOM 3873 N N . ALA A 1 498 ? -9.332 9.719 -8.070 1.00 94.19 498 ALA A N 1
ATOM 3874 C CA . ALA A 1 498 ? -8.672 10.123 -6.842 1.00 94.19 498 ALA A CA 1
ATOM 3875 C C . ALA A 1 498 ? -7.149 10.030 -6.845 1.00 94.19 498 ALA A C 1
ATOM 3877 O O . ALA A 1 498 ? -6.543 9.336 -7.648 1.00 94.19 498 ALA A O 1
ATOM 3878 N N . THR A 1 499 ? -6.515 10.725 -5.901 1.00 90.56 499 THR A N 1
ATOM 3879 C CA . THR A 1 499 ? -5.133 10.416 -5.504 1.00 90.56 499 THR A CA 1
ATOM 3880 C C . THR A 1 499 ? -5.125 9.320 -4.430 1.00 90.56 499 THR A C 1
ATOM 3882 O O . THR A 1 499 ? -6.180 8.923 -3.923 1.00 90.56 499 THR A O 1
ATOM 3885 N N . LYS A 1 500 ? -3.930 8.887 -4.000 1.00 83.50 500 LYS A N 1
ATOM 3886 C CA . LYS A 1 500 ? -3.721 7.981 -2.849 1.00 83.50 500 LYS A CA 1
ATOM 3887 C C . LYS A 1 500 ? -4.488 8.400 -1.579 1.00 83.50 500 LYS A C 1
ATOM 3889 O O . LYS A 1 500 ? -4.797 7.563 -0.736 1.00 83.50 500 LYS A O 1
ATOM 3894 N N . ALA A 1 501 ? -4.873 9.674 -1.454 1.00 76.06 501 ALA A N 1
ATOM 3895 C CA . ALA A 1 501 ? -5.670 10.178 -0.336 1.00 76.06 501 ALA A CA 1
ATOM 3896 C C . ALA A 1 501 ? -7.010 9.445 -0.137 1.00 76.06 501 ALA A C 1
ATOM 3898 O O . ALA A 1 501 ? -7.490 9.361 0.990 1.00 76.06 501 ALA A O 1
ATOM 3899 N N . ALA A 1 502 ? -7.599 8.865 -1.189 1.00 71.31 502 ALA A N 1
ATOM 3900 C CA . ALA A 1 502 ? -8.803 8.031 -1.082 1.00 71.31 502 ALA A CA 1
ATOM 3901 C C . ALA A 1 502 ? -8.551 6.670 -0.383 1.00 71.31 502 ALA A C 1
ATOM 3903 O O . ALA A 1 502 ? -9.402 5.783 -0.393 1.00 71.31 502 ALA A O 1
ATOM 3904 N N . GLY A 1 503 ? -7.367 6.466 0.202 1.00 61.59 503 GLY A N 1
ATOM 3905 C CA . GLY A 1 503 ? -6.930 5.193 0.756 1.00 61.59 503 GLY A CA 1
ATOM 3906 C C . GLY A 1 503 ? -7.655 4.751 2.037 1.00 61.59 503 GLY A C 1
ATOM 3907 O O . GLY A 1 503 ? -7.857 3.557 2.272 1.00 61.59 503 GLY A O 1
ATOM 3908 N N . ALA A 1 504 ? -8.101 5.676 2.877 1.00 60.66 504 ALA A N 1
ATOM 3909 C CA . ALA A 1 504 ? -8.672 5.321 4.173 1.00 60.66 504 ALA A CA 1
ATOM 3910 C C . ALA A 1 504 ? -10.201 5.356 4.167 1.00 60.66 504 ALA A C 1
ATOM 3912 O O . ALA A 1 504 ? -10.803 6.323 3.713 1.00 60.66 504 ALA A O 1
ATOM 3913 N N . GLY A 1 505 ? -10.835 4.303 4.688 1.00 59.84 505 GLY A N 1
ATOM 3914 C CA . GLY A 1 505 ? -12.285 4.283 4.917 1.00 59.84 505 GLY A CA 1
ATOM 3915 C C . GLY A 1 505 ? -13.163 4.000 3.691 1.00 59.84 505 GLY A C 1
ATOM 3916 O O . GLY A 1 505 ? -14.385 4.027 3.809 1.00 59.84 505 GLY A O 1
ATOM 3917 N N . ILE A 1 506 ? -12.588 3.684 2.523 1.00 74.50 506 ILE A N 1
ATOM 3918 C CA . ILE A 1 506 ? -13.371 3.117 1.414 1.00 74.50 506 ILE A CA 1
ATOM 3919 C C . ILE A 1 506 ? -13.652 1.641 1.695 1.00 74.50 506 ILE A C 1
ATOM 3921 O O . ILE A 1 506 ? -12.738 0.809 1.685 1.00 74.50 506 ILE A O 1
ATOM 3925 N N . ASP A 1 507 ? -14.930 1.335 1.911 1.00 75.81 507 ASP A N 1
ATOM 3926 C CA . ASP A 1 507 ? -15.456 -0.017 2.105 1.00 75.81 507 ASP A CA 1
ATOM 3927 C C . ASP A 1 507 ? -16.720 -0.254 1.270 1.00 75.81 507 ASP A C 1
ATOM 3929 O O . ASP A 1 507 ? -17.799 -0.526 1.785 1.00 75.81 507 ASP A O 1
ATOM 3933 N N . LYS A 1 508 ? -16.585 -0.085 -0.051 1.00 87.56 508 LYS A N 1
ATOM 3934 C CA . LYS A 1 508 ? -17.642 -0.397 -1.017 1.00 87.56 508 LYS A CA 1
ATOM 3935 C C . LYS A 1 508 ? -17.428 -1.825 -1.554 1.00 87.56 508 LYS A C 1
ATOM 3937 O O . LYS A 1 508 ? -16.355 -2.086 -2.103 1.00 87.56 508 LYS A O 1
ATOM 3942 N N . PRO A 1 509 ? -18.383 -2.760 -1.375 1.00 88.81 509 PRO A N 1
ATOM 3943 C CA . PRO A 1 509 ? -18.180 -4.175 -1.700 1.00 88.81 509 PRO A CA 1
ATOM 3944 C C . PRO A 1 509 ? -18.072 -4.447 -3.209 1.00 88.81 509 PRO A C 1
ATOM 3946 O O . PRO A 1 509 ? -17.361 -5.358 -3.634 1.00 88.81 509 PRO A O 1
ATOM 3949 N N . ASP A 1 510 ? -18.756 -3.637 -4.012 1.00 94.00 510 ASP A N 1
ATOM 3950 C CA . ASP A 1 510 ? -19.091 -3.875 -5.413 1.00 94.00 510 ASP A CA 1
ATOM 3951 C C . ASP A 1 510 ? -18.232 -3.090 -6.425 1.00 94.00 510 ASP A C 1
ATOM 3953 O O . ASP A 1 510 ? -18.655 -2.861 -7.558 1.00 94.00 510 ASP A O 1
ATOM 3957 N N . VAL A 1 511 ? -17.012 -2.694 -6.052 1.00 96.44 511 VAL A N 1
ATOM 3958 C CA . VAL A 1 511 ? -16.056 -2.058 -6.978 1.00 96.44 511 VAL A CA 1
ATOM 3959 C C . VAL A 1 511 ? -15.564 -3.087 -8.005 1.00 96.44 511 VAL A C 1
ATOM 3961 O O . VAL A 1 511 ? -14.926 -4.075 -7.636 1.00 96.44 511 VAL A O 1
ATOM 3964 N N . ARG A 1 512 ? -15.846 -2.868 -9.291 1.00 97.81 512 ARG A N 1
ATOM 3965 C CA . ARG A 1 512 ? -15.547 -3.796 -10.396 1.00 97.81 512 ARG A CA 1
ATOM 3966 C C . ARG A 1 512 ? -14.219 -3.544 -11.076 1.00 97.81 512 ARG A C 1
ATOM 3968 O O . ARG A 1 512 ? -13.614 -4.498 -11.547 1.00 97.81 512 ARG A O 1
ATOM 3975 N N . PHE A 1 513 ? -13.727 -2.315 -11.057 1.00 98.31 513 PHE A N 1
ATOM 3976 C CA . PHE A 1 513 ? -12.418 -2.012 -11.613 1.00 98.31 513 PHE A CA 1
ATOM 3977 C C . PHE A 1 513 ? -11.668 -0.968 -10.789 1.00 98.31 513 PHE A C 1
ATOM 3979 O O . PHE A 1 513 ? -12.253 -0.052 -10.203 1.00 98.31 513 PHE A O 1
ATOM 3986 N N . VAL A 1 514 ? -10.346 -1.105 -10.761 1.00 98.06 514 VAL A N 1
ATOM 3987 C CA . VAL A 1 514 ? -9.414 -0.111 -10.231 1.00 98.06 514 VAL A CA 1
ATOM 3988 C C . VAL A 1 514 ? -8.353 0.162 -11.291 1.00 98.06 514 VAL A C 1
ATOM 3990 O O . VAL A 1 514 ? -7.591 -0.728 -11.669 1.00 98.06 514 VAL A O 1
ATOM 3993 N N . VAL A 1 515 ? -8.284 1.406 -11.754 1.00 98.44 515 VAL A N 1
ATOM 3994 C CA . VAL A 1 515 ? -7.300 1.870 -12.737 1.00 98.44 515 VAL A CA 1
ATOM 3995 C C . VAL A 1 515 ? -6.244 2.708 -12.033 1.00 98.44 515 VAL A C 1
ATOM 3997 O O . VAL A 1 515 ? -6.585 3.612 -11.283 1.00 98.44 515 VAL A O 1
ATOM 4000 N N . HIS A 1 516 ? -4.967 2.459 -12.305 1.00 98.25 516 HIS A N 1
ATOM 4001 C CA . HIS A 1 516 ? -3.862 3.314 -11.875 1.00 98.25 516 HIS A CA 1
ATOM 4002 C C . HIS A 1 516 ? -3.270 4.016 -13.095 1.00 98.25 516 HIS A C 1
ATOM 4004 O O . HIS A 1 516 ? -2.702 3.372 -13.980 1.00 98.25 516 HIS A O 1
ATOM 4010 N N . LEU A 1 517 ? -3.385 5.341 -13.147 1.00 96.94 517 LEU A N 1
ATOM 4011 C CA . LEU A 1 517 ? -2.712 6.174 -14.132 1.00 96.94 517 LEU A CA 1
ATOM 4012 C C . LEU A 1 517 ? -1.333 6.580 -13.601 1.00 96.94 517 LEU A C 1
ATOM 4014 O O . LEU A 1 517 ? -1.139 7.651 -13.021 1.00 96.94 517 LEU A O 1
ATOM 4018 N N . GLY A 1 518 ? -0.362 5.708 -13.844 1.00 93.56 518 GLY A N 1
ATOM 4019 C CA . GLY A 1 518 ? 1.003 5.812 -13.348 1.00 93.56 518 GLY A CA 1
ATOM 4020 C C . GLY A 1 518 ? 1.304 4.835 -12.213 1.00 93.56 518 GLY A C 1
ATOM 4021 O O . GLY A 1 518 ? 0.416 4.338 -11.527 1.00 93.56 518 GLY A O 1
ATOM 4022 N N . CYS A 1 519 ? 2.592 4.557 -12.027 1.00 92.69 519 CYS A N 1
ATOM 4023 C CA . CYS A 1 519 ? 3.080 3.628 -11.008 1.00 92.69 519 CYS A CA 1
ATOM 4024 C C . CYS A 1 519 ? 2.799 4.139 -9.574 1.00 92.69 519 CYS A C 1
ATOM 4026 O O . CYS A 1 519 ? 3.101 5.307 -9.295 1.00 92.69 519 CYS A O 1
ATOM 4028 N N . PRO A 1 520 ? 2.283 3.310 -8.648 1.00 93.50 520 PRO A N 1
ATOM 4029 C CA . PRO A 1 520 ? 2.254 3.618 -7.214 1.00 93.50 520 PRO A CA 1
ATOM 4030 C C . PRO A 1 520 ? 3.659 3.784 -6.617 1.00 93.50 520 PRO A C 1
ATOM 4032 O O . PRO A 1 520 ? 4.661 3.567 -7.294 1.00 93.50 520 PRO A O 1
ATOM 4035 N N . SER A 1 521 ? 3.749 4.193 -5.351 1.00 90.19 521 SER A N 1
ATOM 4036 C CA . SER A 1 521 ? 5.034 4.386 -4.655 1.00 90.19 521 SER A CA 1
ATOM 4037 C C . SER A 1 521 ? 5.686 3.083 -4.180 1.00 90.19 521 SER A C 1
ATOM 4039 O O . SER A 1 521 ? 6.894 3.051 -3.961 1.00 90.19 521 SER A O 1
ATOM 4041 N N . SER A 1 522 ? 4.907 2.012 -4.010 1.00 91.50 522 SER A N 1
ATOM 4042 C CA . SER A 1 522 ? 5.393 0.714 -3.538 1.00 91.50 522 SER A CA 1
ATOM 4043 C C . SER A 1 522 ? 4.424 -0.425 -3.889 1.00 91.50 522 SER A C 1
ATOM 4045 O O . SER A 1 522 ? 3.271 -0.182 -4.255 1.00 91.50 522 SER A O 1
ATOM 4047 N N . VAL A 1 523 ? 4.878 -1.679 -3.771 1.00 92.88 523 VAL A N 1
ATOM 4048 C CA . VAL A 1 523 ? 4.023 -2.868 -3.952 1.00 92.88 523 VAL A CA 1
ATOM 4049 C C . VAL A 1 523 ? 2.900 -2.934 -2.898 1.00 92.88 523 VAL A C 1
ATOM 4051 O O . VAL A 1 523 ? 1.756 -3.177 -3.289 1.00 92.88 523 VAL A O 1
ATOM 4054 N N . PRO A 1 524 ? 3.156 -2.665 -1.598 1.00 88.62 524 PRO A N 1
ATOM 4055 C CA . PRO A 1 524 ? 2.096 -2.511 -0.601 1.00 88.62 524 PRO A CA 1
ATOM 4056 C C . PRO A 1 524 ? 1.020 -1.496 -0.966 1.00 88.62 524 PRO A C 1
ATOM 4058 O O . PRO A 1 524 ? -0.162 -1.825 -0.872 1.00 88.62 524 PRO A O 1
ATOM 4061 N N . ASP A 1 525 ? 1.410 -0.313 -1.446 1.00 88.94 525 ASP A N 1
ATOM 4062 C CA . ASP A 1 525 ? 0.445 0.705 -1.869 1.00 88.94 525 ASP A CA 1
ATOM 4063 C C . ASP A 1 525 ? -0.432 0.190 -3.011 1.00 88.94 525 ASP A C 1
ATOM 4065 O O . ASP A 1 525 ? -1.657 0.256 -2.930 1.00 88.94 525 ASP A O 1
ATOM 4069 N N . TYR A 1 526 ? 0.187 -0.418 -4.029 1.00 93.81 526 TYR A N 1
ATOM 4070 C CA . TYR A 1 526 ? -0.543 -0.999 -5.153 1.00 93.81 526 TYR A CA 1
ATOM 4071 C C . TYR A 1 526 ? -1.541 -2.076 -4.710 1.00 93.81 526 TYR A C 1
ATOM 4073 O O . TYR A 1 526 ? -2.679 -2.090 -5.181 1.00 93.81 526 TYR A O 1
ATOM 4081 N N . LEU A 1 527 ? -1.156 -2.985 -3.808 1.00 91.25 527 LEU A N 1
ATOM 4082 C CA . LEU A 1 527 ? -2.071 -4.015 -3.302 1.00 91.25 527 LEU A CA 1
ATOM 4083 C C . LEU A 1 527 ? -3.208 -3.426 -2.470 1.00 91.25 527 LEU A C 1
ATOM 4085 O O . LEU A 1 527 ? -4.347 -3.877 -2.587 1.00 91.25 527 LEU A O 1
ATOM 4089 N N . GLN A 1 528 ? -2.928 -2.419 -1.644 1.00 87.38 528 GLN A N 1
ATOM 4090 C CA . GLN A 1 528 ? -3.953 -1.762 -0.840 1.00 87.38 528 GLN A CA 1
ATOM 4091 C C . GLN A 1 528 ? -4.962 -1.008 -1.723 1.00 87.38 528 GLN A C 1
ATOM 4093 O O . GLN A 1 528 ? -6.167 -1.035 -1.458 1.00 87.38 528 GLN A O 1
ATOM 4098 N N . GLU A 1 529 ? -4.477 -0.341 -2.771 1.00 92.44 529 GLU A N 1
ATOM 4099 C CA . GLU A 1 529 ? -5.272 0.407 -3.747 1.00 92.44 529 GLU A CA 1
ATOM 4100 C C . GLU A 1 529 ? -6.093 -0.534 -4.643 1.00 92.44 529 GLU A C 1
ATOM 4102 O O . GLU A 1 529 ? -7.323 -0.440 -4.671 1.00 92.44 529 GLU A O 1
ATOM 4107 N N . SER A 1 530 ? -5.446 -1.500 -5.302 1.00 94.31 530 SER A N 1
ATOM 4108 C CA . SER A 1 530 ? -6.110 -2.497 -6.158 1.00 94.31 530 SER A CA 1
ATOM 4109 C C . SER A 1 530 ? -7.043 -3.432 -5.383 1.00 94.31 530 SER A C 1
ATOM 4111 O O . SER A 1 530 ? -8.111 -3.788 -5.877 1.00 94.31 530 SER A O 1
ATOM 4113 N N . GLY A 1 531 ? -6.715 -3.772 -4.133 1.00 91.06 531 GLY A N 1
ATOM 4114 C CA . GLY A 1 531 ? -7.509 -4.644 -3.261 1.00 91.06 531 GLY A CA 1
ATOM 4115 C C . GLY A 1 531 ? -8.865 -4.071 -2.829 1.00 91.06 531 GLY A C 1
ATOM 4116 O O . GLY A 1 531 ? -9.650 -4.769 -2.174 1.00 91.06 531 GLY A O 1
ATOM 4117 N N . ARG A 1 532 ? -9.168 -2.815 -3.187 1.00 90.75 532 ARG A N 1
ATOM 4118 C CA . ARG A 1 532 ? -10.515 -2.228 -3.066 1.00 90.75 532 ARG A CA 1
ATOM 4119 C C . ARG A 1 532 ? -11.504 -2.844 -4.044 1.00 90.75 532 ARG A C 1
ATOM 4121 O O . ARG A 1 532 ? -12.694 -2.836 -3.754 1.00 90.75 532 ARG A O 1
ATOM 4128 N N . ALA A 1 533 ? -11.014 -3.401 -5.146 1.00 93.81 533 ALA A N 1
ATOM 4129 C CA . ALA A 1 533 ? -11.826 -4.125 -6.103 1.00 93.81 533 ALA A CA 1
ATOM 4130 C C . ALA A 1 533 ? -12.387 -5.421 -5.485 1.00 93.81 533 ALA A C 1
ATOM 4132 O O . ALA A 1 533 ? -11.727 -6.088 -4.678 1.00 93.81 533 ALA A O 1
ATOM 4133 N N . GLY A 1 534 ? -13.609 -5.790 -5.867 1.00 93.62 534 GLY A N 1
ATOM 4134 C CA . GLY A 1 534 ? -14.188 -7.111 -5.633 1.00 93.62 534 GLY A CA 1
ATOM 4135 C C . GLY A 1 534 ? -14.245 -7.565 -4.179 1.00 93.62 534 GLY A C 1
ATOM 4136 O O . GLY A 1 534 ? -13.908 -8.715 -3.888 1.00 93.62 534 GLY A O 1
ATOM 4137 N N . ARG A 1 535 ? -14.597 -6.685 -3.237 1.00 89.94 535 ARG A N 1
ATOM 4138 C CA . ARG A 1 535 ? -14.717 -7.055 -1.811 1.00 89.94 535 ARG A CA 1
ATOM 4139 C C . ARG A 1 535 ? -15.901 -7.984 -1.531 1.00 89.94 535 ARG A C 1
ATOM 4141 O O . ARG A 1 535 ? -15.855 -8.738 -0.567 1.00 89.94 535 ARG A O 1
ATOM 4148 N N . ASP A 1 536 ? -16.895 -7.991 -2.412 1.00 90.19 536 ASP A N 1
ATOM 4149 C CA . ASP A 1 536 ? -17.969 -8.990 -2.493 1.00 90.19 536 ASP A CA 1
ATOM 4150 C C . ASP A 1 536 ? -17.504 -10.383 -2.977 1.00 90.19 536 ASP A C 1
ATOM 4152 O O . ASP A 1 536 ? -18.316 -11.300 -3.083 1.00 90.19 536 ASP A O 1
ATOM 4156 N N . GLY A 1 537 ? -16.217 -10.553 -3.303 1.00 89.94 537 GLY A N 1
ATOM 4157 C CA . GLY A 1 537 ? -15.645 -11.802 -3.813 1.00 89.94 537 GLY A CA 1
ATOM 4158 C C . GLY A 1 537 ? -15.916 -12.064 -5.297 1.00 89.94 537 GLY A C 1
ATOM 4159 O O . GLY A 1 537 ? -15.399 -13.039 -5.842 1.00 89.94 537 GLY A O 1
ATOM 4160 N N . ARG A 1 538 ? -16.675 -11.198 -5.980 1.00 94.50 538 ARG A N 1
ATOM 4161 C CA . ARG A 1 538 ? -16.937 -11.311 -7.422 1.00 94.50 538 ARG A CA 1
ATOM 4162 C C . ARG A 1 538 ? -15.742 -10.826 -8.230 1.00 94.50 538 ARG A C 1
ATOM 4164 O O . ARG A 1 538 ? -14.883 -10.104 -7.717 1.00 94.50 538 ARG A O 1
ATOM 4171 N N . LEU A 1 539 ? -15.705 -11.219 -9.503 1.00 95.56 539 LEU A N 1
ATOM 4172 C CA . LEU A 1 539 ? -14.652 -10.805 -10.422 1.00 95.56 539 LEU A CA 1
ATOM 4173 C C . LEU A 1 539 ? -14.539 -9.276 -10.483 1.00 95.56 539 LEU A C 1
ATOM 4175 O O . LEU A 1 539 ? -15.539 -8.549 -10.443 1.00 95.56 539 LEU A O 1
ATOM 4179 N N . ALA A 1 540 ? -13.299 -8.808 -10.520 1.00 97.56 540 ALA A N 1
ATOM 4180 C CA . ALA A 1 540 ? -12.959 -7.405 -10.660 1.00 97.56 540 ALA A CA 1
ATOM 4181 C C . ALA A 1 540 ? -11.595 -7.262 -11.344 1.00 97.56 540 ALA A C 1
ATOM 4183 O O . ALA A 1 540 ? -10.797 -8.199 -11.322 1.00 97.56 540 ALA A O 1
ATOM 4184 N N . GLU A 1 541 ? -11.302 -6.099 -11.914 1.00 98.00 541 GLU A N 1
ATOM 4185 C CA . GLU A 1 541 ? -10.054 -5.841 -12.633 1.00 98.00 541 GLU A CA 1
ATOM 4186 C C . GLU A 1 541 ? -9.195 -4.773 -11.949 1.00 98.00 541 GLU A C 1
ATOM 4188 O O . GLU A 1 541 ? -9.679 -3.755 -11.459 1.00 98.00 541 GLU A O 1
ATOM 4193 N N . ALA A 1 542 ? -7.885 -4.992 -11.940 1.00 98.19 542 ALA A N 1
ATOM 4194 C CA . ALA A 1 542 ? -6.876 -4.027 -11.540 1.00 98.19 542 ALA A CA 1
ATOM 4195 C C . ALA A 1 542 ? -5.958 -3.756 -12.737 1.00 98.19 542 ALA A C 1
ATOM 4197 O O . ALA A 1 542 ? -5.131 -4.593 -13.111 1.00 98.19 542 ALA A O 1
ATOM 4198 N N . ILE A 1 543 ? -6.102 -2.573 -13.334 1.00 98.50 543 ILE A N 1
ATOM 4199 C CA . ILE A 1 543 ? -5.347 -2.140 -14.513 1.00 98.50 543 ILE A CA 1
ATOM 4200 C C . ILE A 1 543 ? -4.357 -1.056 -14.091 1.00 98.50 543 ILE A C 1
ATOM 4202 O O . ILE A 1 543 ? -4.731 -0.079 -13.446 1.00 98.50 543 ILE A O 1
ATOM 4206 N N . LEU A 1 544 ? -3.088 -1.199 -14.464 1.00 98.50 544 LEU A N 1
ATOM 4207 C CA . LEU A 1 544 ? -2.059 -0.184 -14.238 1.00 98.50 544 LEU A CA 1
ATOM 4208 C C . LEU A 1 544 ? -1.490 0.284 -15.578 1.00 98.50 544 LEU A C 1
ATOM 4210 O O . LEU A 1 544 ? -0.928 -0.508 -16.330 1.00 98.50 544 LEU A O 1
ATOM 4214 N N . PHE A 1 545 ? -1.593 1.580 -15.864 1.00 98.06 545 PHE A N 1
ATOM 4215 C CA . PHE A 1 545 ? -0.922 2.217 -16.995 1.00 98.06 545 PHE A CA 1
ATOM 4216 C C . PHE A 1 545 ? 0.460 2.709 -16.564 1.00 98.06 545 PHE A C 1
ATOM 4218 O O . PHE A 1 545 ? 0.576 3.671 -15.804 1.00 98.06 545 PHE A O 1
ATOM 4225 N N . TYR A 1 546 ? 1.509 2.054 -17.063 1.00 95.62 546 TYR A N 1
ATOM 4226 C CA . TYR A 1 546 ? 2.896 2.289 -16.665 1.00 95.62 546 TYR A CA 1
ATOM 4227 C C . TYR A 1 546 ? 3.720 2.993 -17.746 1.00 95.62 546 TYR A C 1
ATOM 4229 O O . TYR A 1 546 ? 3.701 2.609 -18.921 1.00 95.62 546 TYR A O 1
ATOM 4237 N N . SER A 1 547 ? 4.528 3.969 -17.331 1.00 91.94 547 SER A N 1
ATOM 4238 C CA . SER A 1 547 ? 5.648 4.501 -18.107 1.00 91.94 547 SER A CA 1
ATOM 4239 C C . SER A 1 547 ? 6.926 4.543 -17.265 1.00 91.94 547 SER A C 1
ATOM 4241 O O . SER A 1 547 ? 6.877 4.977 -16.113 1.00 91.94 547 SER A O 1
ATOM 4243 N N . PRO A 1 548 ? 8.111 4.253 -17.841 1.00 85.38 548 PRO A N 1
ATOM 4244 C CA . PRO A 1 548 ? 9.390 4.462 -17.157 1.00 85.38 548 PRO A CA 1
ATOM 4245 C C . PRO A 1 548 ? 9.606 5.896 -16.649 1.00 85.38 548 PRO A C 1
ATOM 4247 O O . PRO A 1 548 ? 10.405 6.116 -15.741 1.00 85.38 548 PRO A O 1
ATOM 4250 N N . LYS A 1 549 ? 8.895 6.885 -17.215 1.00 87.38 549 LYS A N 1
ATOM 4251 C CA . LYS A 1 549 ? 8.945 8.287 -16.771 1.00 87.38 549 LYS A CA 1
ATOM 4252 C C . LYS A 1 549 ? 8.245 8.522 -15.430 1.00 87.38 549 LYS A C 1
ATOM 4254 O O . LYS A 1 549 ? 8.598 9.477 -14.743 1.00 87.38 549 LYS A O 1
ATOM 4259 N N . ASP A 1 550 ? 7.312 7.655 -15.036 1.00 88.12 550 ASP A N 1
ATOM 4260 C CA . ASP A 1 550 ? 6.539 7.807 -13.797 1.00 88.12 550 ASP A CA 1
ATOM 4261 C C . ASP A 1 550 ? 7.444 7.785 -12.551 1.00 88.12 550 ASP A C 1
ATOM 4263 O O . ASP A 1 550 ? 7.110 8.383 -11.528 1.00 88.12 550 ASP A O 1
ATOM 4267 N N . LYS A 1 551 ? 8.633 7.164 -12.644 1.00 88.50 551 LYS A N 1
ATOM 4268 C CA . LYS A 1 551 ? 9.611 7.119 -11.547 1.00 88.50 551 LYS A CA 1
ATOM 4269 C C . LYS A 1 551 ? 10.126 8.499 -11.133 1.00 88.50 551 LYS A C 1
ATOM 4271 O O . LYS A 1 551 ? 10.481 8.683 -9.976 1.00 88.50 551 LYS A O 1
ATOM 4276 N N . ALA A 1 552 ? 10.173 9.472 -12.048 1.00 88.31 552 ALA A N 1
ATOM 4277 C CA . ALA A 1 552 ? 10.783 10.779 -11.787 1.00 88.31 552 ALA A CA 1
ATOM 4278 C C . ALA A 1 552 ? 10.060 11.556 -10.673 1.00 88.31 552 ALA A C 1
ATOM 4280 O O . ALA A 1 552 ? 10.701 12.209 -9.845 1.00 88.31 552 ALA A O 1
ATOM 4281 N N . LEU A 1 553 ? 8.729 11.446 -10.624 1.00 88.69 553 LEU A N 1
ATOM 4282 C CA . LEU A 1 553 ? 7.917 12.074 -9.585 1.00 88.69 553 LEU A CA 1
ATOM 4283 C C . LEU A 1 553 ? 8.216 11.469 -8.208 1.00 88.69 553 LEU A C 1
ATOM 4285 O O . LEU A 1 553 ? 8.406 12.208 -7.244 1.00 88.69 553 LEU A O 1
ATOM 4289 N N . HIS A 1 554 ? 8.313 10.140 -8.127 1.00 91.31 554 HIS A N 1
ATOM 4290 C CA . HIS A 1 554 ? 8.648 9.438 -6.885 1.00 91.31 554 HIS A CA 1
ATOM 4291 C C . HIS A 1 554 ? 10.073 9.734 -6.430 1.00 91.31 554 HIS A C 1
ATOM 4293 O O . HIS A 1 554 ? 10.272 10.091 -5.280 1.00 91.31 554 HIS A O 1
ATOM 4299 N N . VAL A 1 555 ? 11.048 9.705 -7.338 1.00 90.38 555 VAL A N 1
ATOM 4300 C CA . VAL A 1 555 ? 12.446 10.080 -7.061 1.00 90.38 555 VAL A CA 1
ATOM 4301 C C . VAL A 1 555 ? 12.550 11.489 -6.475 1.00 90.38 555 VAL A C 1
ATOM 4303 O O . VAL A 1 555 ? 13.302 11.711 -5.530 1.00 90.38 555 VAL A O 1
ATOM 4306 N N . THR A 1 556 ? 11.763 12.433 -6.995 1.00 88.88 556 THR A N 1
ATOM 4307 C CA . THR A 1 556 ? 11.717 13.802 -6.464 1.00 88.88 556 THR A CA 1
ATOM 4308 C C . THR A 1 556 ? 11.159 13.838 -5.041 1.00 88.88 556 THR A C 1
ATOM 4310 O O . THR A 1 556 ? 11.723 14.524 -4.194 1.00 88.88 556 THR A O 1
ATOM 4313 N N . ARG A 1 557 ? 10.079 13.092 -4.765 1.00 87.75 557 ARG A N 1
ATOM 4314 C CA . ARG A 1 557 ? 9.466 12.999 -3.426 1.00 87.75 557 ARG A CA 1
ATOM 4315 C C . ARG A 1 557 ? 10.407 12.335 -2.420 1.00 87.75 557 ARG A C 1
ATOM 4317 O O . ARG A 1 557 ? 10.644 12.894 -1.358 1.00 87.75 557 ARG A O 1
ATOM 4324 N N . ILE A 1 558 ? 11.010 11.210 -2.796 1.00 88.75 558 ILE A N 1
ATOM 4325 C CA . ILE A 1 558 ? 11.964 10.473 -1.959 1.00 88.75 558 ILE A CA 1
ATOM 4326 C C . ILE A 1 558 ? 13.209 11.325 -1.684 1.00 88.75 558 ILE A C 1
ATOM 4328 O O . ILE A 1 558 ? 13.737 11.312 -0.579 1.00 88.75 558 ILE A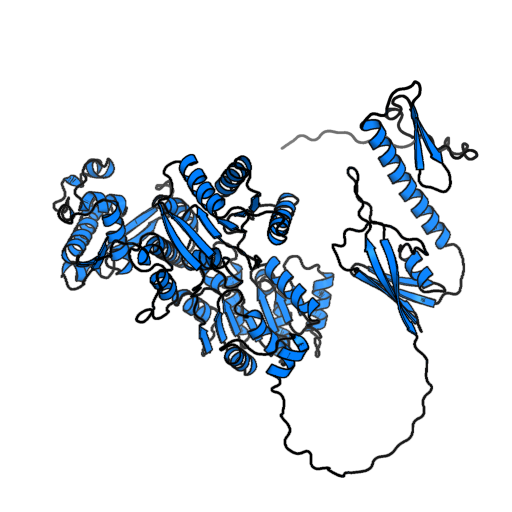 O 1
ATOM 4332 N N . GLY A 1 559 ? 13.664 12.117 -2.658 1.00 86.12 559 GLY A N 1
ATOM 4333 C CA . GLY A 1 559 ? 14.801 13.025 -2.486 1.00 86.12 559 GLY A CA 1
ATOM 4334 C C . GLY A 1 559 ? 14.559 14.180 -1.509 1.00 86.12 559 GLY A C 1
ATOM 4335 O O . GLY A 1 559 ? 15.518 14.868 -1.175 1.00 86.12 559 GLY A O 1
ATOM 4336 N N . ALA A 1 560 ? 13.314 14.404 -1.074 1.00 85.25 560 ALA A N 1
ATOM 4337 C CA . ALA A 1 560 ? 12.970 15.365 -0.027 1.00 85.25 560 ALA A CA 1
ATOM 4338 C C . ALA A 1 560 ? 12.985 14.751 1.387 1.00 85.25 560 ALA A C 1
ATOM 4340 O O . ALA A 1 560 ? 12.811 15.479 2.359 1.00 85.25 560 ALA A O 1
ATOM 4341 N N . ILE A 1 561 ? 13.179 13.433 1.512 1.00 82.12 561 ILE A N 1
ATOM 4342 C CA . ILE A 1 561 ? 13.336 12.758 2.805 1.00 82.12 561 ILE A CA 1
ATOM 4343 C C . ILE A 1 561 ? 14.735 13.075 3.344 1.00 82.12 561 ILE A C 1
ATOM 4345 O O . ILE A 1 561 ? 15.733 12.781 2.686 1.00 82.12 561 ILE A O 1
ATOM 4349 N N . GLU A 1 562 ? 14.798 13.673 4.535 1.00 80.00 562 GLU A N 1
ATOM 4350 C CA . GLU A 1 562 ? 16.058 14.099 5.163 1.00 80.00 562 GLU A CA 1
ATOM 4351 C C . GLU A 1 562 ? 16.883 12.926 5.711 1.00 80.00 562 GLU A C 1
ATOM 4353 O O . GLU A 1 562 ? 18.110 12.955 5.664 1.00 80.00 562 GLU A O 1
ATOM 4358 N N . GLU A 1 563 ? 16.221 11.891 6.228 1.00 80.38 563 GLU A N 1
ATOM 4359 C CA . GLU A 1 563 ? 16.879 10.757 6.877 1.00 80.38 563 GLU A CA 1
ATOM 4360 C C . GLU A 1 563 ? 17.293 9.687 5.846 1.00 80.38 563 GLU A C 1
ATOM 4362 O O . GLU A 1 563 ? 16.490 9.223 5.029 1.00 80.38 563 GLU A O 1
ATOM 4367 N N . GLU A 1 564 ? 18.574 9.310 5.876 1.00 80.88 564 GLU A N 1
ATOM 4368 C CA . GLU A 1 564 ? 19.219 8.471 4.862 1.00 80.88 564 GLU A CA 1
ATOM 4369 C C . GLU A 1 564 ? 18.657 7.048 4.788 1.00 80.88 564 GLU A C 1
ATOM 4371 O O . GLU A 1 564 ? 18.435 6.518 3.696 1.00 80.88 564 GLU A O 1
ATOM 4376 N N . THR A 1 565 ? 18.430 6.408 5.934 1.00 78.25 565 THR A N 1
ATOM 4377 C CA . THR A 1 565 ? 17.999 5.008 5.989 1.00 78.25 565 THR A CA 1
ATOM 4378 C C . THR A 1 565 ? 16.582 4.824 5.436 1.00 78.25 565 THR A C 1
ATOM 4380 O O . THR A 1 565 ? 16.346 3.907 4.641 1.00 78.25 565 THR A O 1
ATOM 4383 N N . TYR A 1 566 ? 15.655 5.735 5.739 1.00 76.19 566 TYR A N 1
ATOM 4384 C CA . TYR A 1 566 ? 14.304 5.769 5.179 1.00 76.19 566 TYR A CA 1
ATOM 4385 C C . TYR A 1 566 ? 14.322 6.118 3.701 1.00 76.19 566 TYR A C 1
ATOM 4387 O O . TYR A 1 566 ? 13.598 5.497 2.918 1.00 76.19 566 TYR A O 1
ATOM 4395 N N . ARG A 1 567 ? 15.166 7.073 3.299 1.00 84.06 567 ARG A N 1
ATOM 4396 C CA . ARG A 1 567 ? 15.355 7.423 1.891 1.00 84.06 567 ARG A CA 1
ATOM 4397 C C . ARG A 1 567 ? 15.816 6.205 1.090 1.00 84.06 567 ARG A C 1
ATOM 4399 O O . ARG A 1 567 ? 15.219 5.893 0.059 1.00 84.06 567 ARG A O 1
ATOM 4406 N N . ALA A 1 568 ? 16.805 5.466 1.589 1.00 81.88 568 ALA A N 1
ATOM 4407 C CA . ALA A 1 568 ? 17.266 4.219 0.984 1.00 81.88 568 ALA A CA 1
ATOM 4408 C C . ALA A 1 568 ? 16.161 3.146 0.948 1.00 81.88 568 ALA A C 1
ATOM 4410 O O . ALA A 1 568 ? 15.987 2.475 -0.070 1.00 81.88 568 ALA A O 1
ATOM 4411 N N . GLY A 1 569 ? 15.372 3.003 2.018 1.00 82.50 569 GLY A N 1
ATOM 4412 C CA . GLY A 1 569 ? 14.220 2.094 2.057 1.00 82.50 569 GLY A CA 1
ATOM 4413 C C . GLY A 1 569 ? 13.139 2.441 1.025 1.00 82.50 569 GLY A C 1
ATOM 4414 O O . GLY A 1 569 ? 12.629 1.559 0.334 1.00 82.50 569 GLY A O 1
ATOM 4415 N N . ALA A 1 570 ? 12.827 3.726 0.854 1.00 85.06 570 ALA A N 1
ATOM 4416 C CA . ALA A 1 570 ? 11.856 4.198 -0.129 1.00 85.06 570 ALA A CA 1
ATOM 4417 C C . ALA A 1 570 ? 12.330 3.981 -1.577 1.00 85.06 570 ALA A C 1
ATOM 4419 O O . ALA A 1 570 ? 11.524 3.595 -2.424 1.00 85.06 570 ALA A O 1
ATOM 4420 N N . VAL A 1 571 ? 13.631 4.143 -1.856 1.00 87.19 571 VAL A N 1
ATOM 4421 C CA . VAL A 1 571 ? 14.224 3.784 -3.161 1.00 87.19 571 VAL A CA 1
ATOM 4422 C C . VAL A 1 571 ? 14.026 2.296 -3.459 1.00 87.19 571 VAL A C 1
ATOM 4424 O O . VAL A 1 571 ? 13.574 1.957 -4.553 1.00 87.19 571 VAL A O 1
ATOM 4427 N N . ARG A 1 572 ? 14.282 1.409 -2.486 1.00 85.38 572 ARG A N 1
ATOM 4428 C CA . ARG A 1 572 ? 14.064 -0.042 -2.655 1.00 85.38 572 ARG A CA 1
ATOM 4429 C C . ARG A 1 572 ? 12.598 -0.365 -2.949 1.00 85.38 572 ARG A C 1
ATOM 4431 O O . ARG A 1 572 ? 12.309 -1.035 -3.933 1.00 85.38 572 ARG A O 1
ATOM 4438 N N . ARG A 1 573 ? 11.664 0.202 -2.175 1.00 87.94 573 ARG A N 1
ATOM 4439 C CA . ARG A 1 573 ? 10.216 0.016 -2.395 1.00 87.94 573 ARG A CA 1
ATOM 4440 C C . ARG A 1 573 ? 9.758 0.484 -3.780 1.00 87.94 573 ARG A C 1
ATOM 4442 O O . ARG A 1 573 ? 8.920 -0.173 -4.403 1.00 87.94 573 ARG A O 1
ATOM 4449 N N . LEU A 1 574 ? 10.311 1.596 -4.269 1.00 90.94 574 LEU A N 1
ATOM 4450 C CA . LEU A 1 574 ? 10.052 2.082 -5.623 1.00 90.94 574 LEU A CA 1
ATOM 4451 C C . LEU A 1 574 ? 10.597 1.106 -6.678 1.00 90.94 574 LEU A C 1
ATOM 4453 O O . LEU A 1 574 ? 9.922 0.830 -7.671 1.00 90.94 574 LEU A O 1
ATOM 4457 N N . ALA A 1 575 ? 11.797 0.562 -6.470 1.00 87.69 575 ALA A N 1
ATOM 4458 C CA . ALA A 1 575 ? 12.376 -0.436 -7.364 1.00 87.69 575 ALA A CA 1
ATOM 4459 C C . ALA A 1 575 ? 11.513 -1.711 -7.439 1.00 87.69 575 ALA A C 1
ATOM 4461 O O . ALA A 1 575 ? 11.293 -2.231 -8.537 1.00 87.69 575 ALA A O 1
ATOM 4462 N N . ASP A 1 576 ? 10.951 -2.162 -6.314 1.00 89.94 576 ASP A N 1
ATOM 4463 C CA . ASP A 1 576 ? 10.088 -3.348 -6.252 1.00 89.94 576 ASP A CA 1
ATOM 4464 C C . ASP A 1 576 ? 8.795 -3.180 -7.062 1.00 89.94 576 ASP A C 1
ATOM 4466 O O . ASP A 1 576 ? 8.433 -4.054 -7.856 1.00 89.94 576 ASP A O 1
ATOM 4470 N N . VAL A 1 577 ? 8.105 -2.039 -6.929 1.00 93.88 577 VAL A N 1
ATOM 4471 C CA . VAL A 1 577 ? 6.859 -1.789 -7.683 1.00 93.88 577 VAL A CA 1
ATOM 4472 C C . VAL A 1 577 ? 7.123 -1.564 -9.168 1.00 93.88 577 VAL A C 1
ATOM 4474 O O . VAL A 1 577 ? 6.339 -1.981 -10.022 1.00 93.88 577 VAL A O 1
ATOM 4477 N N . ILE A 1 578 ? 8.268 -0.977 -9.505 1.00 92.19 578 ILE A N 1
ATOM 4478 C CA . ILE A 1 578 ? 8.728 -0.870 -10.886 1.00 92.19 578 ILE A CA 1
ATOM 4479 C C . ILE A 1 578 ? 9.000 -2.264 -11.473 1.00 92.19 578 ILE A C 1
ATOM 4481 O O . ILE A 1 578 ? 8.585 -2.541 -12.598 1.00 92.19 578 ILE A O 1
ATOM 4485 N N . ASN A 1 579 ? 9.637 -3.162 -10.717 1.00 90.56 579 ASN A N 1
ATOM 4486 C CA . ASN A 1 579 ? 9.830 -4.549 -11.135 1.00 90.56 579 ASN A CA 1
ATOM 4487 C C . ASN A 1 579 ? 8.486 -5.269 -11.341 1.00 90.56 579 ASN A C 1
ATOM 4489 O O . ASN A 1 579 ? 8.311 -5.964 -12.343 1.00 90.56 579 ASN A O 1
ATOM 4493 N N . PHE A 1 580 ? 7.508 -5.049 -10.458 1.00 94.50 580 PHE A N 1
ATOM 4494 C CA . PHE A 1 580 ? 6.145 -5.539 -10.667 1.00 94.50 580 PHE A CA 1
ATOM 4495 C C . PHE A 1 580 ? 5.545 -5.041 -11.992 1.00 94.50 580 PHE A C 1
ATOM 4497 O O . PHE A 1 580 ? 4.933 -5.832 -12.710 1.00 94.50 580 PHE A O 1
ATOM 4504 N N . CYS A 1 581 ? 5.759 -3.773 -12.359 1.00 93.88 581 CYS A N 1
ATOM 4505 C CA . CYS A 1 581 ? 5.244 -3.206 -13.610 1.00 93.88 581 CYS A CA 1
ATOM 4506 C C . CYS A 1 581 ? 5.890 -3.816 -14.867 1.00 93.88 581 CYS A C 1
ATOM 4508 O O . CYS A 1 581 ? 5.280 -3.846 -15.932 1.00 93.88 581 CYS A O 1
ATOM 4510 N N . GLU A 1 582 ? 7.125 -4.303 -14.770 1.00 89.81 582 GLU A N 1
ATOM 4511 C CA . GLU A 1 582 ? 7.922 -4.700 -15.937 1.00 89.81 582 GLU A CA 1
ATOM 4512 C C . GLU A 1 582 ? 8.231 -6.189 -16.036 1.00 89.81 582 GLU A C 1
ATOM 4514 O O . GLU A 1 582 ? 8.800 -6.623 -17.038 1.00 89.81 582 GLU A O 1
ATOM 4519 N N . THR A 1 583 ? 7.890 -6.974 -15.015 1.00 89.75 583 THR A N 1
ATOM 4520 C CA . THR A 1 583 ? 8.146 -8.415 -15.026 1.00 89.75 583 THR A CA 1
ATOM 4521 C C . THR A 1 583 ? 7.455 -9.108 -16.207 1.00 89.75 583 THR A C 1
ATOM 4523 O O . THR A 1 583 ? 6.386 -8.689 -16.652 1.00 89.75 583 THR A O 1
ATOM 4526 N N . GLU A 1 584 ? 8.051 -10.194 -16.693 1.00 89.81 584 GLU A N 1
ATOM 4527 C CA . GLU A 1 584 ? 7.427 -11.121 -17.655 1.00 89.81 584 GLU A CA 1
ATOM 4528 C C . GLU A 1 584 ? 6.876 -12.380 -16.966 1.00 89.81 584 GLU A C 1
ATOM 4530 O O . GLU A 1 584 ? 6.215 -13.213 -17.594 1.00 89.81 584 GLU A O 1
ATOM 4535 N N . LEU A 1 585 ? 7.150 -12.515 -15.664 1.00 91.50 585 LEU A N 1
ATOM 4536 C CA . LEU A 1 585 ? 6.648 -13.586 -14.811 1.00 91.50 585 LEU A CA 1
ATOM 4537 C C . LEU A 1 585 ? 5.201 -13.319 -14.394 1.00 91.50 585 LEU A C 1
ATOM 4539 O O . LEU A 1 585 ? 4.661 -12.230 -14.583 1.00 91.50 585 LEU A O 1
ATOM 4543 N N . CYS A 1 586 ? 4.561 -14.316 -13.786 1.00 94.44 586 CYS A N 1
ATOM 4544 C CA . CYS A 1 586 ? 3.229 -14.154 -13.216 1.00 94.44 586 CYS A CA 1
ATOM 4545 C C . CYS A 1 586 ? 3.180 -12.950 -12.255 1.00 94.44 586 CYS A C 1
ATOM 4547 O O . CYS A 1 586 ? 3.884 -12.933 -11.244 1.00 94.44 586 CYS A O 1
ATOM 4549 N N . ARG A 1 587 ? 2.301 -11.976 -12.538 1.00 95.31 587 ARG A N 1
ATOM 4550 C CA . ARG A 1 587 ? 2.123 -10.773 -11.705 1.00 95.31 587 ARG A CA 1
ATOM 4551 C C . ARG A 1 587 ? 1.797 -11.134 -10.259 1.00 95.31 587 ARG A C 1
ATOM 4553 O O . ARG A 1 587 ? 2.362 -10.552 -9.345 1.00 95.31 587 ARG A O 1
ATOM 4560 N N . ARG A 1 588 ? 0.925 -12.128 -10.056 1.00 95.56 588 ARG A N 1
ATOM 4561 C CA . ARG A 1 588 ? 0.534 -12.583 -8.716 1.00 95.56 588 ARG A CA 1
ATOM 4562 C C . ARG A 1 588 ? 1.696 -13.169 -7.934 1.00 95.56 588 ARG A C 1
ATOM 4564 O O . ARG A 1 588 ? 1.830 -12.832 -6.771 1.00 95.56 588 ARG A O 1
ATOM 4571 N N . LYS A 1 589 ? 2.542 -13.992 -8.564 1.00 94.75 589 LYS A N 1
ATOM 4572 C CA . LYS A 1 589 ? 3.715 -14.552 -7.880 1.00 94.75 589 LYS A CA 1
ATOM 4573 C C . LYS A 1 589 ? 4.624 -13.442 -7.357 1.00 94.75 589 LYS A C 1
ATOM 4575 O O . LYS A 1 589 ? 4.923 -13.433 -6.174 1.00 94.75 589 LYS A O 1
ATOM 4580 N N . VAL A 1 590 ? 4.913 -12.438 -8.190 1.00 93.56 590 VAL A N 1
ATOM 4581 C CA . VAL A 1 590 ? 5.714 -11.271 -7.778 1.00 93.56 590 VAL A CA 1
ATOM 4582 C C . VAL A 1 590 ? 5.066 -10.497 -6.627 1.00 93.56 590 VAL A C 1
ATOM 4584 O O . VAL A 1 590 ? 5.769 -10.049 -5.727 1.00 93.56 590 VAL A O 1
ATOM 4587 N N . LEU A 1 591 ? 3.737 -10.339 -6.634 1.00 93.69 591 LEU A N 1
ATOM 4588 C CA . LEU A 1 591 ? 3.027 -9.708 -5.520 1.00 93.69 591 LEU A CA 1
ATOM 4589 C C . LEU A 1 591 ? 3.161 -10.538 -4.240 1.00 93.69 591 LEU A C 1
ATOM 4591 O O . LEU A 1 591 ? 3.544 -9.980 -3.227 1.00 93.69 591 LEU A O 1
ATOM 4595 N N . LEU A 1 592 ? 2.893 -11.843 -4.283 1.00 92.88 592 LEU A N 1
ATOM 4596 C CA . LEU A 1 592 ? 2.935 -12.736 -3.117 1.00 92.88 592 LEU A CA 1
ATOM 4597 C C . LEU A 1 592 ? 4.353 -12.868 -2.533 1.00 92.88 592 LEU A C 1
ATOM 4599 O O . LEU A 1 592 ? 4.540 -12.749 -1.322 1.00 92.88 592 LEU A O 1
ATOM 4603 N N . GLU A 1 593 ? 5.361 -13.011 -3.393 1.00 92.25 593 GLU A N 1
ATOM 4604 C CA . GLU A 1 593 ? 6.778 -13.064 -3.010 1.00 92.25 593 GLU A CA 1
ATOM 4605 C C . GLU A 1 593 ? 7.227 -11.783 -2.299 1.00 92.25 593 GLU A C 1
ATOM 4607 O O . GLU A 1 593 ? 7.981 -11.850 -1.329 1.00 92.25 593 GLU A O 1
ATOM 4612 N N . ALA A 1 594 ? 6.719 -10.612 -2.708 1.00 89.25 594 ALA A N 1
ATOM 4613 C CA . ALA A 1 594 ? 7.024 -9.348 -2.035 1.00 89.25 594 ALA A CA 1
ATOM 4614 C C . ALA A 1 594 ? 6.541 -9.313 -0.566 1.00 89.25 594 ALA A C 1
ATOM 4616 O O . ALA A 1 594 ? 7.079 -8.548 0.238 1.00 89.25 594 ALA A O 1
ATOM 4617 N N . PHE A 1 595 ? 5.566 -10.153 -0.197 1.00 88.81 595 PHE A N 1
ATOM 4618 C CA . PHE A 1 595 ? 5.092 -10.337 1.184 1.00 88.81 595 PHE A CA 1
ATOM 4619 C C . PHE A 1 595 ? 5.693 -11.568 1.874 1.00 88.81 595 PHE A C 1
ATOM 4621 O O . PHE A 1 595 ? 5.356 -11.850 3.020 1.00 88.81 595 PHE A O 1
ATOM 4628 N N . GLY A 1 596 ? 6.637 -12.257 1.227 1.00 88.69 596 GLY A N 1
ATOM 4629 C CA . GLY A 1 596 ? 7.302 -13.436 1.778 1.00 88.69 596 GLY A CA 1
ATOM 4630 C C . GLY A 1 596 ? 6.460 -14.713 1.722 1.00 88.69 596 GLY A C 1
ATOM 4631 O O . GLY A 1 596 ? 6.736 -15.640 2.479 1.00 88.69 596 GLY A O 1
ATOM 4632 N N . GLU A 1 597 ? 5.438 -14.773 0.864 1.00 91.12 597 GLU A N 1
ATOM 4633 C CA . GLU A 1 597 ? 4.682 -16.008 0.629 1.00 91.12 597 GLU A CA 1
ATOM 4634 C C . GLU A 1 597 ? 5.439 -16.952 -0.319 1.00 91.12 597 GLU A C 1
ATOM 4636 O O . GLU A 1 597 ? 6.020 -16.514 -1.313 1.00 91.12 597 GLU A O 1
ATOM 4641 N N . ASP A 1 598 ? 5.398 -18.258 -0.035 1.00 90.69 598 ASP A N 1
ATOM 4642 C CA . ASP A 1 598 ? 5.952 -19.288 -0.920 1.00 90.69 598 ASP A CA 1
ATOM 4643 C C . ASP A 1 598 ? 5.039 -19.504 -2.137 1.00 90.69 598 ASP A C 1
ATOM 4645 O O . ASP A 1 598 ? 3.868 -19.876 -2.020 1.00 90.69 598 ASP A O 1
ATOM 4649 N N . THR A 1 599 ? 5.588 -19.279 -3.330 1.00 93.44 599 THR A N 1
ATOM 4650 C CA . THR A 1 599 ? 4.876 -19.367 -4.611 1.00 93.44 599 THR A CA 1
ATOM 4651 C C . THR A 1 599 ? 5.292 -20.573 -5.456 1.00 93.44 599 THR A C 1
ATOM 4653 O O . THR A 1 599 ? 4.875 -20.681 -6.623 1.00 93.44 599 THR A O 1
ATOM 4656 N N . THR A 1 600 ? 6.076 -21.501 -4.895 1.00 90.25 600 THR A N 1
ATOM 4657 C CA . THR A 1 600 ? 6.630 -22.661 -5.614 1.00 90.25 600 THR A CA 1
ATOM 4658 C C . THR A 1 600 ? 5.520 -23.495 -6.260 1.00 90.25 600 THR A C 1
ATOM 4660 O O . THR A 1 600 ? 5.556 -23.754 -7.463 1.00 90.25 600 THR A O 1
ATOM 4663 N N . SER A 1 601 ? 4.466 -23.815 -5.503 1.00 90.25 601 SER A N 1
ATOM 4664 C CA . SER A 1 601 ? 3.284 -24.558 -5.973 1.00 90.25 601 SER A CA 1
ATOM 4665 C C . SER A 1 601 ? 2.117 -23.663 -6.424 1.00 90.25 601 SER A C 1
ATOM 4667 O O . SER A 1 601 ? 1.040 -24.156 -6.766 1.00 90.25 601 SER A O 1
ATOM 4669 N N . TYR A 1 602 ? 2.302 -22.338 -6.445 1.00 93.00 602 TYR A N 1
ATOM 4670 C CA . TYR A 1 602 ? 1.218 -21.398 -6.723 1.00 93.00 602 TYR A CA 1
ATOM 4671 C C . TYR A 1 602 ? 0.793 -21.409 -8.197 1.00 93.00 602 TYR A C 1
ATOM 4673 O O . TYR A 1 602 ? 1.611 -21.202 -9.101 1.00 93.00 602 TYR A O 1
ATOM 4681 N N . ASN A 1 603 ? -0.516 -21.544 -8.431 1.00 92.94 603 ASN A N 1
ATOM 4682 C CA . ASN A 1 603 ? -1.132 -21.452 -9.751 1.00 92.94 603 ASN A CA 1
ATOM 4683 C C . ASN A 1 603 ? -2.055 -20.228 -9.854 1.00 92.94 603 ASN A C 1
ATOM 4685 O O . ASN A 1 603 ? -3.060 -20.114 -9.156 1.00 92.94 603 ASN A O 1
ATOM 4689 N N . CYS A 1 604 ? -1.729 -19.335 -10.789 1.00 93.50 604 CYS A N 1
ATOM 4690 C CA . CYS A 1 604 ? -2.478 -18.111 -11.068 1.00 93.50 604 CYS A CA 1
ATOM 4691 C C . CYS A 1 604 ? -3.849 -18.359 -11.718 1.00 93.50 604 CYS A C 1
ATOM 4693 O O . CYS A 1 604 ? -4.704 -17.476 -11.675 1.00 93.50 604 CYS A O 1
ATOM 4695 N N . ASN A 1 605 ? -4.069 -19.514 -12.358 1.00 93.25 605 ASN A N 1
ATOM 4696 C CA . ASN A 1 605 ? -5.281 -19.802 -13.137 1.00 93.25 605 ASN A CA 1
ATOM 4697 C C . ASN A 1 605 ? -5.593 -18.730 -14.199 1.00 93.25 605 ASN A C 1
ATOM 4699 O O . ASN A 1 605 ? -6.747 -18.374 -14.412 1.00 93.25 605 ASN A O 1
ATOM 4703 N N . LYS A 1 606 ? -4.553 -18.196 -14.858 1.00 92.81 606 LYS A N 1
ATOM 4704 C CA . LYS A 1 606 ? -4.672 -17.184 -15.925 1.00 92.81 606 LYS A CA 1
ATOM 4705 C C . LYS A 1 606 ? -5.459 -15.928 -15.512 1.00 92.81 606 LYS A C 1
ATOM 4707 O O . LYS A 1 606 ? -6.202 -15.359 -16.296 1.00 92.81 606 LYS A O 1
ATOM 4712 N N . THR A 1 607 ? -5.266 -15.465 -14.281 1.00 95.00 607 THR A N 1
ATOM 4713 C CA . THR A 1 607 ? -5.893 -14.235 -13.758 1.00 95.00 607 THR A CA 1
ATOM 4714 C C . THR A 1 607 ? -4.945 -13.028 -13.767 1.00 95.00 607 THR A C 1
ATOM 4716 O O . THR A 1 607 ? -5.174 -12.038 -13.076 1.00 95.00 607 THR A O 1
ATOM 4719 N N . CYS A 1 608 ? -3.854 -13.092 -14.531 1.00 96.69 608 CYS A N 1
ATOM 4720 C CA . CYS A 1 608 ? -3.049 -11.918 -14.849 1.00 96.69 608 CYS A CA 1
ATOM 4721 C C . CYS A 1 608 ? -2.657 -11.911 -16.323 1.00 96.69 608 CYS A C 1
ATOM 4723 O O . CYS A 1 608 ? -2.530 -12.977 -16.933 1.00 96.69 608 CYS A O 1
ATOM 4725 N N . ASP A 1 609 ? -2.429 -10.715 -16.861 1.00 95.69 609 ASP A N 1
ATOM 4726 C CA . ASP A 1 609 ? -1.986 -10.465 -18.237 1.00 95.69 609 ASP A CA 1
ATOM 4727 C C . ASP A 1 609 ? -0.837 -11.387 -18.671 1.00 95.69 609 ASP A C 1
ATOM 4729 O O . ASP A 1 609 ? -0.878 -12.005 -19.734 1.00 95.69 609 ASP A O 1
ATOM 4733 N N . ASN A 1 610 ? 0.154 -11.572 -17.804 1.00 95.00 610 ASN A N 1
ATOM 4734 C CA . ASN A 1 610 ? 1.315 -12.387 -18.099 1.00 95.00 610 ASN A CA 1
ATOM 4735 C C . ASN A 1 610 ? 1.003 -13.883 -18.200 1.00 95.00 610 ASN A C 1
ATOM 4737 O O . ASN A 1 610 ? 1.622 -14.556 -19.018 1.00 95.00 610 ASN A O 1
ATOM 4741 N N . CYS A 1 611 ? 0.058 -14.404 -17.420 1.00 93.75 611 CYS A N 1
ATOM 4742 C CA . CYS A 1 611 ? -0.379 -15.799 -17.536 1.00 93.75 611 CYS A CA 1
ATOM 4743 C C . CYS A 1 611 ? -1.440 -16.005 -18.629 1.00 93.75 611 CYS A C 1
ATOM 4745 O O . CYS A 1 611 ? -1.681 -17.144 -19.026 1.00 93.75 611 CYS A O 1
ATOM 4747 N N . LEU A 1 612 ? -2.088 -14.928 -19.081 1.00 93.06 612 LEU A N 1
ATOM 4748 C CA . LEU A 1 612 ? -3.017 -14.926 -20.214 1.00 93.06 612 LEU A CA 1
ATOM 4749 C C . LEU A 1 612 ? -2.299 -14.818 -21.563 1.00 93.06 612 LEU A C 1
ATOM 4751 O O . LEU A 1 612 ? -2.850 -15.254 -22.571 1.00 93.06 612 LEU A O 1
ATOM 4755 N N . SER A 1 613 ? -1.088 -14.255 -21.583 1.00 87.62 613 SER A N 1
ATOM 4756 C CA . SER A 1 613 ? -0.285 -14.090 -22.794 1.00 87.62 613 SER A CA 1
ATOM 4757 C C . SER A 1 613 ? -0.088 -15.404 -23.551 1.00 87.62 613 SER A C 1
ATOM 4759 O O . SER A 1 613 ? 0.230 -16.439 -22.964 1.00 87.62 613 SER A O 1
ATOM 4761 N N . LEU A 1 614 ? -0.208 -15.334 -24.878 1.00 82.50 614 LEU A N 1
ATOM 4762 C CA . LEU A 1 614 ? 0.112 -16.443 -25.780 1.00 82.50 614 LEU A CA 1
ATOM 4763 C C . LEU A 1 614 ? 1.629 -16.634 -25.946 1.00 82.50 614 LEU A C 1
ATOM 4765 O O . LEU A 1 614 ? 2.075 -17.713 -26.329 1.00 82.50 614 LEU A O 1
ATOM 4769 N N . THR A 1 615 ? 2.428 -15.602 -25.655 1.00 83.00 615 THR A N 1
ATOM 4770 C CA . THR A 1 615 ? 3.893 -15.670 -25.689 1.00 83.00 615 THR A CA 1
ATOM 4771 C C . THR A 1 615 ? 4.447 -16.065 -24.323 1.00 83.00 615 THR A C 1
ATOM 4773 O O . THR A 1 615 ? 4.174 -15.423 -23.304 1.00 83.00 615 THR A O 1
ATOM 4776 N N . VAL A 1 616 ? 5.237 -17.140 -24.306 1.00 81.44 616 VAL A N 1
ATOM 4777 C CA . VAL A 1 616 ? 5.859 -17.683 -23.093 1.00 81.44 616 VAL A CA 1
ATOM 4778 C C . VAL A 1 616 ? 7.181 -16.966 -22.835 1.00 81.44 616 VAL A C 1
ATOM 4780 O O . VAL A 1 616 ? 8.039 -16.914 -23.714 1.00 81.44 616 VAL A O 1
ATOM 4783 N N . ALA A 1 617 ? 7.353 -16.438 -21.622 1.00 85.88 617 ALA A N 1
ATOM 4784 C CA . ALA A 1 617 ? 8.623 -15.861 -21.196 1.00 85.88 617 ALA A CA 1
ATOM 4785 C C . ALA A 1 617 ? 9.693 -16.954 -21.080 1.00 85.88 617 ALA A C 1
ATOM 4787 O O . ALA A 1 617 ? 9.439 -18.014 -20.507 1.00 85.88 617 ALA A O 1
ATOM 4788 N N . ARG A 1 618 ? 10.890 -16.686 -21.599 1.00 87.00 618 ARG A N 1
ATOM 4789 C CA . ARG A 1 618 ? 12.039 -17.590 -21.523 1.00 87.00 618 ARG A CA 1
ATOM 4790 C C . ARG A 1 618 ? 13.075 -17.027 -20.574 1.00 87.00 618 ARG A C 1
ATOM 4792 O O . ARG A 1 618 ? 13.349 -15.828 -20.599 1.00 87.00 618 ARG A O 1
ATOM 4799 N N . GLU A 1 619 ? 13.640 -17.900 -19.757 1.00 89.69 619 GLU A N 1
ATOM 4800 C CA . GLU A 1 619 ? 14.797 -17.568 -18.942 1.00 89.69 619 GLU A CA 1
ATOM 4801 C C . GLU A 1 619 ? 16.044 -17.523 -19.827 1.00 89.69 619 GLU A C 1
ATOM 4803 O O . GLU A 1 619 ? 16.331 -18.469 -20.561 1.00 89.69 619 GLU A O 1
ATOM 4808 N N . VAL A 1 620 ? 16.766 -16.407 -19.781 1.00 90.38 620 VAL A N 1
ATOM 4809 C CA . VAL A 1 620 ? 18.025 -16.214 -20.503 1.00 90.38 620 VAL A CA 1
ATOM 4810 C C . VAL A 1 620 ? 19.138 -16.036 -19.482 1.00 90.38 620 VAL A C 1
ATOM 4812 O O . VAL A 1 620 ? 19.033 -15.181 -18.603 1.00 90.38 620 VAL A O 1
ATOM 4815 N N . VAL A 1 621 ? 20.196 -16.840 -19.599 1.00 90.44 621 VAL A N 1
ATOM 4816 C CA . VAL A 1 621 ? 21.412 -16.718 -18.782 1.00 90.44 621 VAL A CA 1
ATOM 4817 C C . VAL A 1 621 ? 22.277 -15.594 -19.347 1.00 90.44 621 VAL A C 1
ATOM 4819 O O . VAL A 1 621 ? 22.558 -15.573 -20.540 1.00 90.44 621 VAL A O 1
ATOM 4822 N N . LEU A 1 622 ? 22.679 -14.663 -18.486 1.00 92.69 622 LEU A N 1
ATOM 4823 C CA . LEU A 1 622 ? 23.325 -13.392 -18.828 1.00 92.69 622 LEU A CA 1
ATOM 4824 C C . LEU A 1 622 ? 24.568 -13.126 -17.963 1.00 92.69 622 LEU A C 1
ATOM 4826 O O . LEU A 1 622 ? 24.865 -11.984 -17.611 1.00 92.69 622 LEU A O 1
ATOM 4830 N N . THR A 1 623 ? 25.278 -14.181 -17.553 1.00 90.50 623 THR A N 1
ATOM 4831 C CA . THR A 1 623 ? 26.462 -14.067 -16.683 1.00 90.50 623 THR A CA 1
ATOM 4832 C C . THR A 1 623 ? 27.564 -13.219 -17.325 1.00 90.50 623 THR A C 1
ATOM 4834 O O . THR A 1 623 ? 28.115 -12.329 -16.677 1.00 90.50 623 THR A O 1
ATOM 4837 N N . THR A 1 624 ? 27.856 -13.430 -18.612 1.00 92.94 624 THR A N 1
ATOM 4838 C CA . THR A 1 624 ? 28.891 -12.665 -19.326 1.00 92.94 624 THR A CA 1
ATOM 4839 C C . THR A 1 624 ? 28.480 -11.206 -19.517 1.00 92.94 624 THR A C 1
ATOM 4841 O O . THR A 1 624 ? 29.275 -10.293 -19.287 1.00 92.94 624 THR A O 1
ATOM 4844 N N . GLU A 1 625 ? 27.223 -10.963 -19.880 1.00 95.56 625 GLU A N 1
ATOM 4845 C CA . GLU A 1 625 ? 26.643 -9.628 -20.008 1.00 95.56 625 GLU A CA 1
ATOM 4846 C C . GLU A 1 625 ? 26.669 -8.883 -18.672 1.00 95.56 625 GLU A C 1
ATOM 4848 O O . GLU A 1 625 ? 26.962 -7.687 -18.648 1.00 95.56 625 GLU A O 1
ATOM 4853 N N . ALA A 1 626 ? 26.420 -9.579 -17.560 1.00 95.81 626 ALA A N 1
ATOM 4854 C CA . ALA A 1 626 ? 26.490 -9.014 -16.218 1.00 95.81 626 ALA A CA 1
ATOM 4855 C C . ALA A 1 626 ? 27.922 -8.585 -15.875 1.00 95.81 626 ALA A C 1
ATOM 4857 O O . ALA A 1 626 ? 28.135 -7.441 -15.472 1.00 95.81 626 ALA A O 1
ATOM 4858 N N . ALA A 1 627 ? 28.917 -9.448 -16.104 1.00 96.12 627 ALA A N 1
ATOM 4859 C CA . ALA A 1 627 ? 30.325 -9.109 -15.900 1.00 96.12 627 ALA A CA 1
ATOM 4860 C C . ALA A 1 627 ? 30.746 -7.892 -16.745 1.00 96.12 627 ALA A C 1
ATOM 4862 O O . ALA A 1 627 ? 31.390 -6.967 -16.243 1.00 96.12 627 ALA A O 1
ATOM 4863 N N . ASN A 1 628 ? 30.326 -7.848 -18.012 1.00 96.62 628 ASN A N 1
ATOM 4864 C CA . ASN A 1 628 ? 30.582 -6.722 -18.909 1.00 96.62 628 ASN A CA 1
ATOM 4865 C C . ASN A 1 628 ? 29.903 -5.430 -18.438 1.00 96.62 628 ASN A C 1
ATOM 4867 O O . ASN A 1 628 ? 30.516 -4.367 -18.485 1.00 96.62 628 ASN A O 1
ATOM 4871 N N . MET A 1 629 ? 28.673 -5.506 -17.929 1.00 97.00 629 MET A N 1
ATOM 4872 C CA . MET A 1 629 ? 27.969 -4.355 -17.364 1.00 97.00 629 MET A CA 1
ATOM 4873 C C . MET A 1 629 ? 28.700 -3.789 -16.137 1.00 97.00 629 MET A C 1
ATOM 4875 O O . MET A 1 629 ? 28.827 -2.568 -16.014 1.00 97.00 629 MET A O 1
ATOM 4879 N N . VAL A 1 630 ? 29.232 -4.656 -15.262 1.00 97.38 630 VAL A N 1
ATOM 4880 C CA . VAL A 1 630 ? 30.056 -4.231 -14.116 1.00 97.38 630 VAL A CA 1
ATOM 4881 C C . VAL A 1 630 ? 31.330 -3.524 -14.595 1.00 97.38 630 VAL A C 1
ATOM 4883 O O . VAL A 1 630 ? 31.682 -2.468 -14.069 1.00 97.38 630 VAL A O 1
ATOM 4886 N N . ARG A 1 631 ? 31.999 -4.047 -15.631 1.00 97.00 631 ARG A N 1
ATOM 4887 C CA . ARG A 1 631 ? 33.169 -3.386 -16.241 1.00 97.00 631 ARG A CA 1
ATOM 4888 C C . ARG A 1 631 ? 32.810 -2.003 -16.786 1.00 97.00 631 ARG A C 1
ATOM 4890 O O . ARG A 1 631 ? 33.497 -1.039 -16.461 1.00 97.00 631 ARG A O 1
ATOM 4897 N N . CYS A 1 632 ? 31.698 -1.880 -17.520 1.00 96.88 632 CYS A N 1
ATOM 4898 C CA . CYS A 1 632 ? 31.226 -0.593 -18.035 1.00 96.88 632 CYS A CA 1
ATOM 4899 C C . CYS A 1 632 ? 30.993 0.427 -16.912 1.00 96.88 632 CYS A C 1
ATOM 4901 O O . CYS A 1 632 ? 31.478 1.551 -17.013 1.00 96.88 632 CYS A O 1
ATOM 4903 N N . VAL A 1 633 ? 30.269 0.073 -15.840 1.00 96.75 633 VAL A N 1
ATOM 4904 C CA . VAL A 1 633 ? 30.009 1.039 -14.755 1.00 96.75 633 VAL A CA 1
ATOM 4905 C C . VAL A 1 633 ? 31.297 1.438 -14.034 1.00 96.75 633 VAL A C 1
ATOM 4907 O O . VAL A 1 633 ? 31.472 2.617 -13.734 1.00 96.75 633 VAL A O 1
ATOM 4910 N N . SER A 1 634 ? 32.228 0.507 -13.815 1.00 96.12 634 SER A N 1
ATOM 4911 C CA . SER A 1 634 ? 33.531 0.810 -13.214 1.00 96.12 634 SER A CA 1
ATOM 4912 C C . SER A 1 634 ? 34.357 1.757 -14.089 1.00 96.12 634 SER A C 1
ATOM 4914 O O . SER A 1 634 ? 34.870 2.750 -13.578 1.00 96.12 634 SER A O 1
ATOM 4916 N N . ALA A 1 635 ? 34.399 1.523 -15.405 1.00 95.62 635 ALA A N 1
ATOM 4917 C CA . ALA A 1 635 ? 35.117 2.371 -16.355 1.00 95.62 635 ALA A CA 1
ATOM 4918 C C . ALA A 1 635 ? 34.525 3.789 -16.441 1.00 95.62 635 ALA A C 1
ATOM 4920 O O . ALA A 1 635 ? 35.244 4.781 -16.311 1.00 95.62 635 ALA A O 1
ATOM 4921 N N . ILE A 1 636 ? 33.196 3.900 -16.573 1.00 95.25 636 ILE A N 1
ATOM 4922 C CA . ILE A 1 636 ? 32.495 5.193 -16.650 1.00 95.25 636 ILE A CA 1
ATOM 4923 C C . ILE A 1 636 ? 32.780 6.048 -15.409 1.00 95.25 636 ILE A C 1
ATOM 4925 O O . ILE A 1 636 ? 32.905 7.269 -15.521 1.00 95.25 636 ILE A O 1
ATOM 4929 N N . ARG A 1 637 ? 32.907 5.428 -14.228 1.00 94.94 637 ARG A N 1
ATOM 4930 C CA . ARG A 1 637 ? 33.111 6.136 -12.957 1.00 94.94 637 ARG A CA 1
ATOM 4931 C C . ARG A 1 637 ? 34.414 6.922 -12.866 1.00 94.94 637 ARG A C 1
ATOM 4933 O O . ARG A 1 637 ? 34.451 7.891 -12.111 1.00 94.94 637 ARG A O 1
ATOM 4940 N N . HIS A 1 638 ? 35.435 6.583 -13.652 1.00 92.88 638 HIS A N 1
ATOM 4941 C CA . HIS A 1 638 ? 36.667 7.375 -13.714 1.00 92.88 638 HIS A CA 1
ATOM 4942 C C . HIS A 1 638 ? 36.436 8.783 -14.281 1.00 92.88 638 HIS A C 1
ATOM 4944 O O . HIS A 1 638 ? 37.127 9.723 -13.895 1.00 92.88 638 HIS A O 1
ATOM 4950 N N . THR A 1 639 ? 35.443 8.948 -15.158 1.00 91.38 639 THR A N 1
ATOM 4951 C CA . THR A 1 639 ? 35.090 10.241 -15.769 1.00 91.38 639 THR A CA 1
ATOM 4952 C C . THR A 1 639 ? 33.809 10.828 -15.178 1.00 91.38 639 THR A C 1
ATOM 4954 O O . THR A 1 639 ? 33.657 12.045 -15.071 1.00 91.38 639 THR A O 1
ATOM 4957 N N . VAL A 1 640 ? 32.868 9.967 -14.790 1.00 90.69 640 VAL A N 1
ATOM 4958 C CA . VAL A 1 640 ? 31.542 10.322 -14.281 1.00 90.69 640 VAL A CA 1
ATOM 4959 C C . VAL A 1 640 ? 31.304 9.559 -12.983 1.00 90.69 640 VAL A C 1
ATOM 4961 O O . VAL A 1 640 ? 30.726 8.476 -13.023 1.00 90.69 640 VAL A O 1
ATOM 4964 N N . PRO A 1 641 ? 31.701 10.104 -11.819 1.00 89.81 641 PRO A N 1
ATOM 4965 C CA . PRO A 1 641 ? 31.696 9.362 -10.554 1.00 89.81 641 PRO A CA 1
ATOM 4966 C C . PRO A 1 641 ? 30.353 8.718 -10.177 1.00 89.81 641 PRO A C 1
ATOM 4968 O O . PRO A 1 641 ? 30.329 7.687 -9.504 1.00 89.81 641 PRO A O 1
ATOM 4971 N N . GLN A 1 642 ? 29.243 9.319 -10.618 1.00 89.00 642 GLN A N 1
ATOM 4972 C CA . GLN A 1 642 ? 27.873 8.877 -10.360 1.00 89.00 642 GLN A CA 1
ATOM 4973 C C . GLN A 1 642 ? 27.085 8.805 -11.683 1.00 89.00 642 GLN A C 1
ATOM 4975 O O . GLN A 1 642 ? 26.351 9.739 -12.029 1.00 89.00 642 GLN A O 1
ATOM 4980 N N . PRO A 1 643 ? 27.233 7.737 -12.482 1.00 92.44 643 PRO A N 1
ATOM 4981 C CA . PRO A 1 643 ? 26.528 7.616 -13.752 1.00 92.44 643 PRO A CA 1
ATOM 4982 C C . PRO A 1 643 ? 25.055 7.245 -13.542 1.00 92.44 643 PRO A C 1
ATOM 4984 O O . PRO A 1 643 ? 24.705 6.503 -12.631 1.00 92.44 643 PRO A O 1
ATOM 4987 N N . SER A 1 644 ? 24.170 7.741 -14.409 1.00 90.81 644 SER A N 1
ATOM 4988 C CA . SER A 1 644 ? 22.764 7.306 -14.415 1.00 90.81 644 SER A CA 1
ATOM 4989 C C . SER A 1 644 ? 22.607 5.940 -15.093 1.00 90.81 644 SER A C 1
ATOM 4991 O O . SER A 1 644 ? 23.398 5.584 -15.970 1.00 90.81 644 SER A O 1
ATOM 4993 N N . SER A 1 645 ? 21.534 5.210 -14.774 1.00 90.19 645 SER A N 1
ATOM 4994 C CA . SER A 1 645 ? 21.196 3.945 -15.454 1.00 90.19 645 SER A CA 1
ATOM 4995 C C . SER A 1 645 ? 21.048 4.104 -16.970 1.00 90.19 645 SER A C 1
ATOM 4997 O O . SER A 1 645 ? 21.498 3.250 -17.728 1.00 90.19 645 SER A O 1
ATOM 4999 N N . SER A 1 646 ? 20.496 5.232 -17.430 1.00 90.31 646 SER A N 1
ATOM 5000 C CA . SER A 1 646 ? 20.362 5.522 -18.863 1.00 90.31 646 SER A CA 1
ATOM 5001 C C . SER A 1 646 ? 21.716 5.756 -19.546 1.00 90.31 646 SER A C 1
ATOM 5003 O O . SER A 1 646 ? 21.911 5.343 -20.691 1.00 90.31 646 SER A O 1
ATOM 5005 N N . LEU A 1 647 ? 22.670 6.393 -18.853 1.00 92.75 647 LEU A N 1
ATOM 5006 C CA . LEU A 1 647 ? 24.031 6.570 -19.366 1.00 92.75 647 LEU A CA 1
ATOM 5007 C C . LEU A 1 647 ? 24.755 5.224 -19.463 1.00 92.75 647 LEU A C 1
ATOM 5009 O O . LEU A 1 647 ? 25.310 4.915 -20.515 1.00 92.75 647 LEU A O 1
ATOM 5013 N N . LEU A 1 648 ? 24.684 4.415 -18.402 1.00 95.12 648 LEU A N 1
ATOM 5014 C CA . LEU A 1 648 ? 25.263 3.074 -18.370 1.00 95.12 648 LEU A CA 1
ATOM 5015 C C . LEU A 1 648 ? 24.700 2.195 -19.494 1.00 95.12 648 LEU A C 1
ATOM 5017 O O . LEU A 1 648 ? 25.469 1.620 -20.256 1.00 95.12 648 LEU A O 1
ATOM 5021 N N . ALA A 1 649 ? 23.375 2.164 -19.665 1.00 94.69 649 ALA A N 1
ATOM 5022 C CA . ALA A 1 649 ? 22.730 1.397 -20.728 1.00 94.69 649 ALA A CA 1
ATOM 5023 C C . ALA A 1 649 ? 23.195 1.833 -22.127 1.00 94.69 649 ALA A C 1
ATOM 5025 O O . ALA A 1 649 ? 23.431 0.999 -22.997 1.00 94.69 649 ALA A O 1
ATOM 5026 N N . ARG A 1 650 ? 23.371 3.141 -22.359 1.00 94.44 650 ARG A N 1
ATOM 5027 C CA . ARG A 1 650 ? 23.878 3.654 -23.641 1.00 94.44 650 ARG A CA 1
ATOM 5028 C C . ARG A 1 650 ? 25.322 3.245 -23.902 1.00 94.44 650 ARG A C 1
ATOM 5030 O O . ARG A 1 650 ? 25.613 2.848 -25.024 1.00 94.44 650 ARG A O 1
ATOM 5037 N N . VAL A 1 651 ? 26.201 3.329 -22.904 1.00 95.50 651 VAL A N 1
ATOM 5038 C CA . VAL A 1 651 ? 27.604 2.898 -23.038 1.00 95.50 651 VAL A CA 1
ATOM 5039 C C . VAL A 1 651 ? 27.675 1.390 -23.270 1.00 95.50 651 VAL A C 1
ATOM 5041 O O . VAL A 1 651 ? 28.310 0.960 -24.227 1.00 95.50 651 VAL A O 1
ATOM 5044 N N . PHE A 1 652 ? 26.945 0.595 -22.482 1.00 96.94 652 PHE A N 1
ATOM 5045 C CA . PHE A 1 652 ? 26.887 -0.861 -22.626 1.00 96.94 652 PHE A CA 1
ATOM 5046 C C . PHE A 1 652 ? 26.416 -1.286 -24.025 1.00 96.94 652 PHE A C 1
ATOM 5048 O O . PHE A 1 652 ? 27.024 -2.150 -24.648 1.00 96.94 652 PHE A O 1
ATOM 5055 N N . LEU A 1 653 ? 25.379 -0.637 -24.565 1.00 95.88 653 LEU A N 1
ATOM 5056 C CA . LEU A 1 653 ? 24.845 -0.929 -25.901 1.00 95.88 653 LEU A CA 1
ATOM 5057 C C . LEU A 1 653 ? 25.634 -0.279 -27.055 1.00 95.88 653 LEU A C 1
ATOM 5059 O O . LEU A 1 653 ? 25.323 -0.531 -28.219 1.00 95.88 653 LEU A O 1
ATOM 5063 N N . GLY A 1 654 ? 26.626 0.569 -26.770 1.00 93.88 654 GLY A N 1
ATOM 5064 C CA . GLY A 1 654 ? 27.415 1.261 -27.794 1.00 93.88 654 GLY A CA 1
ATOM 5065 C C . GLY A 1 654 ? 26.659 2.391 -28.512 1.00 93.88 654 GLY A C 1
ATOM 5066 O O . GLY A 1 654 ? 26.885 2.662 -29.692 1.00 93.88 654 GLY A O 1
ATOM 5067 N N . LEU A 1 655 ? 25.725 3.058 -27.829 1.00 91.81 655 LEU A N 1
ATOM 5068 C CA . LEU A 1 655 ? 24.883 4.123 -28.384 1.00 91.81 655 LEU A CA 1
ATOM 5069 C C . LEU A 1 655 ? 25.541 5.508 -28.230 1.00 91.81 655 LEU A C 1
ATOM 5071 O O . LEU A 1 655 ? 25.244 6.265 -27.301 1.00 91.81 655 LEU A O 1
ATOM 5075 N N . GLY A 1 656 ? 26.401 5.869 -29.186 1.00 77.25 656 GLY A N 1
ATOM 5076 C CA . GLY A 1 656 ? 27.232 7.086 -29.154 1.00 77.25 656 GLY A CA 1
ATOM 5077 C C . GLY A 1 656 ? 26.516 8.414 -29.445 1.00 77.25 656 GLY A C 1
ATOM 5078 O O . GLY A 1 656 ? 27.128 9.476 -29.414 1.00 77.25 656 GLY A O 1
ATOM 5079 N N . THR A 1 657 ? 25.214 8.411 -29.742 1.00 70.38 657 THR A N 1
ATOM 5080 C CA . THR A 1 657 ? 24.473 9.634 -30.121 1.00 70.38 657 THR A CA 1
ATOM 5081 C C . THR A 1 657 ? 24.067 10.512 -28.931 1.00 70.38 657 THR A C 1
ATOM 5083 O O . THR A 1 657 ? 23.514 11.594 -29.117 1.00 70.38 657 THR A O 1
ATOM 5086 N N . GLY A 1 658 ? 24.315 10.072 -27.694 1.00 73.62 658 GLY A N 1
ATOM 5087 C CA . GLY A 1 658 ? 23.991 10.843 -26.493 1.00 73.62 658 GLY A CA 1
ATOM 5088 C C . GLY A 1 658 ? 24.966 11.995 -26.249 1.00 73.62 658 GLY A C 1
ATOM 5089 O O . GLY A 1 658 ? 26.173 11.781 -26.206 1.00 73.62 658 GLY A O 1
ATOM 5090 N N . GLN A 1 659 ? 24.445 13.198 -25.991 1.00 74.12 659 GLN A N 1
ATOM 5091 C CA . GLN A 1 659 ? 25.260 14.385 -25.693 1.00 74.12 659 GLN A CA 1
ATOM 5092 C C . GLN A 1 659 ? 26.219 14.166 -24.508 1.00 74.12 659 GLN A C 1
ATOM 5094 O O . GLN A 1 659 ? 27.355 14.627 -24.553 1.00 74.12 659 GLN A O 1
ATOM 5099 N N . ALA A 1 660 ? 25.784 13.433 -23.474 1.00 79.19 660 ALA A N 1
ATOM 5100 C CA . ALA A 1 660 ? 26.623 13.084 -22.326 1.00 79.19 660 ALA A CA 1
ATOM 5101 C C . ALA A 1 660 ? 27.784 12.150 -22.708 1.00 79.19 660 ALA A C 1
ATOM 5103 O O . ALA A 1 660 ? 28.914 12.420 -22.320 1.00 79.19 660 ALA A O 1
ATOM 5104 N N . VAL A 1 661 ? 27.516 11.121 -23.525 1.00 84.12 661 VAL A N 1
ATOM 5105 C CA . VAL A 1 661 ? 28.520 10.142 -23.983 1.00 84.12 661 VAL A CA 1
ATOM 5106 C C . VAL A 1 661 ? 29.647 10.853 -24.727 1.00 84.12 661 VAL A C 1
ATOM 5108 O O . VAL A 1 661 ? 30.793 10.764 -24.302 1.00 84.12 661 VAL A O 1
ATOM 5111 N N . LYS A 1 662 ? 29.311 11.657 -25.746 1.00 86.75 662 LYS A N 1
ATOM 5112 C CA . LYS A 1 662 ? 30.311 12.389 -26.540 1.00 86.75 662 LYS A CA 1
ATOM 5113 C C . LYS A 1 662 ? 31.063 13.445 -25.739 1.00 86.75 662 LYS A C 1
ATOM 5115 O O . LYS A 1 662 ? 32.275 13.570 -25.855 1.00 86.75 662 LYS A O 1
ATOM 5120 N N . LYS A 1 663 ? 30.353 14.234 -24.921 1.00 87.31 663 LYS A N 1
ATOM 5121 C CA . LYS A 1 663 ? 30.979 15.318 -24.144 1.00 87.31 663 LYS A CA 1
ATOM 5122 C C . LYS A 1 663 ? 32.004 14.782 -23.142 1.00 87.31 663 LYS A C 1
ATOM 5124 O O . LYS A 1 663 ? 32.989 15.457 -22.868 1.00 87.31 663 LYS A O 1
ATOM 5129 N N . GLN A 1 664 ? 31.750 13.600 -22.590 1.00 89.06 664 GLN A N 1
ATOM 5130 C CA . GLN A 1 664 ? 32.616 12.939 -21.615 1.00 89.06 664 GLN A CA 1
ATOM 5131 C C . GLN A 1 664 ? 33.554 11.910 -22.263 1.00 89.06 664 GLN A C 1
ATOM 5133 O O . GLN A 1 664 ? 34.255 11.221 -21.533 1.00 89.06 664 GLN A O 1
ATOM 5138 N N . LYS A 1 665 ? 33.579 11.813 -23.604 1.00 90.75 665 LYS A N 1
ATOM 5139 C CA . LYS A 1 665 ? 34.402 10.865 -24.376 1.00 90.75 665 LYS A CA 1
ATOM 5140 C C . LYS A 1 665 ? 34.235 9.403 -23.948 1.00 90.75 665 LYS A C 1
ATOM 5142 O O . LYS A 1 665 ? 35.170 8.611 -23.984 1.00 90.75 665 LYS A O 1
ATOM 5147 N N . LEU A 1 666 ? 33.030 9.033 -23.517 1.00 92.88 666 LEU A N 1
ATOM 5148 C CA . LEU A 1 666 ? 32.737 7.671 -23.056 1.00 92.88 666 LEU A CA 1
ATOM 5149 C C . LEU A 1 666 ? 32.638 6.670 -24.217 1.00 92.88 666 LEU A C 1
ATOM 5151 O O . LEU A 1 666 ? 32.635 5.467 -23.986 1.00 92.88 666 LEU A O 1
ATOM 5155 N N . ASP A 1 667 ? 32.536 7.164 -25.449 1.00 92.62 667 ASP A N 1
ATOM 5156 C CA . ASP A 1 667 ? 32.621 6.395 -26.690 1.00 92.62 667 ASP A CA 1
ATOM 5157 C C . ASP A 1 667 ? 34.052 5.967 -27.057 1.00 92.62 667 ASP A C 1
ATOM 5159 O O . ASP A 1 667 ? 34.214 5.098 -27.909 1.00 92.62 667 ASP A O 1
ATOM 5163 N N . GLU A 1 668 ? 35.073 6.521 -26.394 1.00 93.00 668 GLU A N 1
ATOM 5164 C CA . GLU A 1 668 ? 36.483 6.128 -26.552 1.00 93.00 668 GLU A CA 1
ATOM 5165 C C . GLU A 1 668 ? 36.907 5.022 -25.560 1.00 93.00 668 GLU A C 1
ATOM 5167 O O . GLU A 1 668 ? 38.013 4.490 -25.664 1.00 93.00 668 GLU A O 1
ATOM 5172 N N . LEU A 1 669 ? 36.050 4.662 -24.594 1.00 94.25 669 LEU A N 1
ATOM 5173 C CA . LEU A 1 669 ? 36.350 3.622 -23.604 1.00 94.25 669 LEU A CA 1
ATOM 5174 C C . LEU A 1 669 ? 36.444 2.231 -24.261 1.00 94.25 669 LEU A C 1
ATOM 5176 O O . LEU A 1 669 ? 35.572 1.892 -25.066 1.00 94.25 669 LEU A O 1
ATOM 5180 N N . PRO A 1 670 ? 37.401 1.369 -23.859 1.00 96.06 670 PRO A N 1
ATOM 5181 C CA . PRO A 1 670 ? 37.444 -0.031 -24.297 1.00 96.06 670 PRO A CA 1
ATOM 5182 C C . PRO A 1 670 ? 36.150 -0.801 -23.998 1.00 96.06 670 PRO A C 1
ATOM 5184 O O . PRO A 1 670 ? 35.774 -1.714 -24.730 1.00 96.06 670 PRO A O 1
ATOM 5187 N N . GLU A 1 671 ? 35.454 -0.428 -22.922 1.00 95.94 671 GLU A N 1
ATOM 5188 C CA . GLU A 1 671 ? 34.202 -1.035 -22.478 1.00 95.94 671 GLU A CA 1
ATOM 5189 C C . GLU A 1 671 ? 32.969 -0.546 -23.258 1.00 95.94 671 GLU A C 1
ATOM 5191 O O . GLU A 1 671 ? 31.854 -1.031 -23.033 1.00 95.94 671 GLU A O 1
ATOM 5196 N N . PHE A 1 672 ? 33.123 0.426 -24.160 1.00 96.00 672 PHE A N 1
ATOM 5197 C CA . PHE A 1 672 ? 32.015 0.939 -24.951 1.00 96.00 672 PHE A CA 1
ATOM 5198 C C . PHE A 1 672 ? 31.494 -0.132 -25.920 1.00 96.00 672 PHE A C 1
ATOM 5200 O O . PHE A 1 672 ? 32.210 -0.641 -26.778 1.00 96.00 672 PHE A O 1
ATOM 5207 N N . GLY A 1 673 ? 30.207 -0.467 -25.807 1.00 95.38 673 GLY A N 1
ATOM 5208 C CA . GLY A 1 673 ? 29.563 -1.448 -26.677 1.00 95.38 673 GLY A CA 1
ATOM 5209 C C . GLY A 1 673 ? 29.800 -2.914 -26.309 1.00 95.38 673 GLY A C 1
ATOM 5210 O O . GLY A 1 673 ? 29.443 -3.776 -27.113 1.00 95.38 673 GLY A O 1
ATOM 5211 N N . LEU A 1 674 ? 30.319 -3.233 -25.113 1.00 96.38 674 LEU A N 1
ATOM 5212 C CA . LEU A 1 674 ? 30.479 -4.630 -24.662 1.00 96.38 674 LEU A CA 1
ATOM 5213 C C . LEU A 1 674 ? 29.168 -5.440 -24.665 1.00 96.38 674 LEU A C 1
ATOM 5215 O O . LEU A 1 674 ? 29.193 -6.666 -24.742 1.00 96.38 674 LEU A O 1
ATOM 5219 N N . GLY A 1 675 ? 28.022 -4.765 -24.592 1.00 94.25 675 GLY A N 1
ATOM 5220 C CA . GLY A 1 675 ? 26.686 -5.347 -24.654 1.00 94.25 675 GLY A CA 1
ATOM 5221 C C . GLY A 1 675 ? 26.020 -5.309 -26.028 1.00 94.25 675 GLY A C 1
ATOM 5222 O O . GLY A 1 675 ? 24.874 -5.739 -26.145 1.00 94.25 675 GLY A O 1
ATOM 5223 N N . LYS A 1 676 ? 26.679 -4.802 -27.077 1.00 92.94 676 LYS A N 1
ATOM 5224 C CA . LYS A 1 676 ? 26.066 -4.594 -28.405 1.00 92.94 676 LYS A CA 1
ATOM 5225 C C . LYS A 1 676 ? 25.505 -5.880 -29.027 1.00 92.94 676 LYS A C 1
ATOM 5227 O O . LYS A 1 676 ? 24.499 -5.832 -29.728 1.00 92.94 676 LYS A O 1
ATOM 5232 N N . ASN A 1 677 ? 26.125 -7.023 -28.734 1.00 90.25 677 ASN A N 1
ATOM 5233 C CA . ASN A 1 677 ? 25.741 -8.326 -29.284 1.00 90.25 677 ASN A CA 1
ATOM 5234 C C . ASN A 1 677 ? 24.724 -9.092 -28.416 1.00 90.25 677 ASN A C 1
ATOM 5236 O O . ASN A 1 677 ? 24.329 -10.191 -28.784 1.00 90.25 677 ASN A O 1
ATOM 5240 N N . SER A 1 678 ? 24.259 -8.513 -27.302 1.00 87.38 678 SER A N 1
ATOM 5241 C CA . SER A 1 678 ? 23.263 -9.138 -26.410 1.00 87.38 678 SER A CA 1
ATOM 5242 C C . SER A 1 678 ? 21.852 -9.234 -27.012 1.00 87.38 678 SER A C 1
ATOM 5244 O O . SER A 1 678 ? 20.975 -9.882 -26.448 1.00 87.38 678 SER A O 1
ATOM 5246 N N . GLY A 1 679 ? 21.587 -8.530 -28.120 1.00 87.25 679 GLY A N 1
ATOM 5247 C CA . GLY A 1 679 ? 20.239 -8.376 -28.678 1.00 87.25 679 GLY A CA 1
ATOM 5248 C C . GLY A 1 679 ? 19.339 -7.427 -27.876 1.00 87.25 679 GLY A C 1
ATOM 5249 O O . GLY A 1 679 ? 18.156 -7.277 -28.188 1.00 87.25 679 GLY A O 1
ATOM 5250 N N . PHE A 1 680 ? 19.869 -6.758 -26.849 1.00 91.50 680 PHE A N 1
ATOM 5251 C CA . PHE A 1 680 ? 19.090 -5.840 -26.029 1.00 91.50 680 PHE A CA 1
ATOM 5252 C C . PHE A 1 680 ? 18.786 -4.535 -26.757 1.00 91.50 680 PHE A C 1
ATOM 5254 O O . PHE A 1 680 ? 19.650 -3.886 -27.344 1.00 91.50 680 PHE A O 1
ATOM 5261 N N . ASN A 1 681 ? 17.545 -4.082 -26.610 1.00 90.06 681 ASN A N 1
ATOM 5262 C CA . ASN A 1 681 ? 17.215 -2.672 -26.772 1.00 90.06 681 ASN A CA 1
ATOM 5263 C C . ASN A 1 681 ? 17.377 -1.934 -25.429 1.00 90.06 681 ASN A C 1
ATOM 5265 O O . ASN A 1 681 ? 17.566 -2.549 -24.377 1.00 90.06 681 ASN A O 1
ATOM 5269 N N . LEU A 1 682 ? 17.250 -0.603 -25.447 1.00 87.81 682 LEU A N 1
ATOM 5270 C CA . LEU A 1 682 ? 17.417 0.224 -24.247 1.00 87.81 682 LEU A CA 1
ATOM 5271 C C . LEU A 1 682 ? 16.484 -0.201 -23.096 1.00 87.81 682 LEU A C 1
ATOM 5273 O O . LEU A 1 682 ? 16.903 -0.218 -21.944 1.00 87.81 682 LEU A O 1
ATOM 5277 N N . LYS A 1 683 ? 15.244 -0.604 -23.405 1.00 85.12 683 LYS A N 1
ATOM 5278 C CA . LYS A 1 683 ? 14.253 -1.026 -22.405 1.00 85.12 683 LYS A CA 1
ATOM 5279 C C . LYS A 1 683 ? 14.660 -2.334 -21.718 1.00 85.12 683 LYS A C 1
ATOM 5281 O O . LYS A 1 683 ? 14.574 -2.429 -20.497 1.00 85.12 683 LYS A O 1
ATOM 5286 N N . ILE A 1 684 ? 15.107 -3.331 -22.485 1.00 88.44 684 ILE A N 1
ATOM 5287 C CA . ILE A 1 684 ? 15.597 -4.607 -21.936 1.00 88.44 684 ILE A CA 1
ATOM 5288 C C . ILE A 1 684 ? 16.878 -4.368 -21.131 1.00 88.44 684 ILE A C 1
ATOM 5290 O O . ILE A 1 684 ? 17.006 -4.891 -20.030 1.00 88.44 684 ILE A O 1
ATOM 5294 N N . CYS A 1 685 ? 17.775 -3.506 -21.612 1.00 92.75 685 CYS A N 1
ATOM 5295 C CA . CYS A 1 685 ? 18.998 -3.158 -20.895 1.00 92.75 685 CYS A CA 1
ATOM 5296 C C . CYS A 1 685 ? 18.719 -2.465 -19.547 1.00 92.75 685 CYS A C 1
ATOM 5298 O O . CYS A 1 685 ? 19.320 -2.820 -18.538 1.00 92.75 685 CYS A O 1
ATOM 5300 N N . GLU A 1 686 ? 17.779 -1.516 -19.482 1.00 89.12 686 GLU A N 1
ATOM 5301 C CA . GLU A 1 686 ? 17.384 -0.877 -18.215 1.00 89.12 686 GLU A CA 1
ATOM 5302 C C . GLU A 1 686 ? 16.690 -1.859 -17.254 1.00 89.12 686 GLU A C 1
ATOM 5304 O O . GLU A 1 686 ? 16.817 -1.742 -16.032 1.00 89.12 686 GLU A O 1
ATOM 5309 N N . ARG A 1 687 ? 15.950 -2.847 -17.776 1.00 87.94 687 ARG A N 1
ATOM 5310 C CA . ARG A 1 687 ? 15.423 -3.967 -16.975 1.00 87.94 687 ARG A CA 1
ATOM 5311 C C . ARG A 1 687 ? 16.544 -4.859 -16.444 1.00 87.94 687 ARG A C 1
ATOM 5313 O O . ARG A 1 687 ? 16.505 -5.239 -15.277 1.00 87.94 687 ARG A O 1
ATOM 5320 N N . PHE A 1 688 ? 17.544 -5.149 -17.270 1.00 92.25 688 PHE A N 1
ATOM 5321 C CA . PHE A 1 688 ? 18.703 -5.945 -16.886 1.00 92.25 688 PHE A CA 1
ATOM 5322 C C . PHE A 1 688 ? 19.522 -5.264 -15.783 1.00 92.25 688 PHE A C 1
ATOM 5324 O O . PHE A 1 688 ? 19.801 -5.895 -14.769 1.00 92.25 688 PHE A O 1
ATOM 5331 N N . ILE A 1 689 ? 19.782 -3.955 -15.898 1.00 92.69 689 ILE A N 1
ATOM 5332 C CA . ILE A 1 689 ? 20.438 -3.161 -14.842 1.00 92.69 689 ILE A CA 1
ATOM 5333 C C . ILE A 1 689 ? 19.685 -3.296 -13.511 1.00 92.69 689 ILE A C 1
ATOM 5335 O O . ILE A 1 689 ? 20.302 -3.563 -12.487 1.00 92.69 689 ILE A O 1
ATOM 5339 N N . ARG A 1 690 ? 18.349 -3.197 -13.511 1.00 87.38 690 ARG A N 1
ATOM 5340 C CA . ARG A 1 690 ? 17.543 -3.368 -12.286 1.00 87.38 690 ARG A CA 1
ATOM 5341 C C . ARG A 1 690 ? 17.550 -4.795 -11.743 1.00 87.38 690 ARG A C 1
ATOM 5343 O O . ARG A 1 690 ? 17.512 -4.981 -10.529 1.00 87.38 690 ARG A O 1
ATOM 5350 N N . ALA A 1 691 ? 17.586 -5.808 -12.609 1.00 88.25 691 ALA A N 1
ATOM 5351 C CA . ALA A 1 691 ? 17.773 -7.191 -12.173 1.00 88.25 691 ALA A CA 1
ATOM 5352 C C . ALA A 1 691 ? 19.125 -7.357 -11.460 1.00 88.25 691 ALA A C 1
ATOM 5354 O O . ALA A 1 691 ? 19.171 -7.927 -10.374 1.00 88.25 691 ALA A O 1
ATOM 5355 N N . MET A 1 692 ? 20.188 -6.757 -12.002 1.00 92.81 692 MET A N 1
ATOM 5356 C CA . MET A 1 692 ? 21.506 -6.727 -11.367 1.00 92.81 692 MET A CA 1
ATOM 5357 C C . MET A 1 692 ? 21.523 -5.929 -10.055 1.00 92.81 692 MET A C 1
ATOM 5359 O O . MET A 1 692 ? 22.224 -6.325 -9.129 1.00 92.81 692 MET A O 1
ATOM 5363 N N . THR A 1 693 ? 20.743 -4.848 -9.938 1.00 90.00 693 THR A N 1
ATOM 5364 C CA . THR A 1 693 ? 20.593 -4.112 -8.671 1.00 90.00 693 THR A CA 1
ATOM 5365 C C . THR A 1 693 ? 19.948 -4.973 -7.584 1.00 90.00 693 THR A C 1
ATOM 5367 O O . THR A 1 693 ? 20.403 -4.969 -6.446 1.00 90.00 693 THR A O 1
ATOM 5370 N N . ARG A 1 694 ? 18.922 -5.766 -7.925 1.00 83.75 694 ARG A N 1
ATOM 5371 C CA . ARG A 1 694 ? 18.276 -6.695 -6.975 1.00 83.75 694 ARG A CA 1
ATOM 5372 C C . ARG A 1 694 ? 19.171 -7.862 -6.572 1.00 83.75 694 ARG A C 1
ATOM 5374 O O . ARG A 1 694 ? 19.091 -8.313 -5.440 1.00 83.75 694 ARG A O 1
ATOM 5381 N N . ALA A 1 695 ? 20.021 -8.322 -7.486 1.00 88.50 695 ALA A N 1
ATOM 5382 C CA . ALA A 1 695 ? 21.062 -9.305 -7.196 1.00 88.50 695 ALA A CA 1
ATOM 5383 C C . ALA A 1 695 ? 22.280 -8.690 -6.476 1.00 88.50 695 ALA A C 1
ATOM 5385 O O . ALA A 1 695 ? 23.279 -9.374 -6.284 1.00 88.50 695 ALA A O 1
ATOM 5386 N N . GLU A 1 696 ? 22.226 -7.395 -6.130 1.00 91.81 696 GLU A N 1
ATOM 5387 C CA . GLU A 1 696 ? 23.279 -6.646 -5.429 1.00 91.81 696 GLU A CA 1
ATOM 5388 C C . GLU A 1 696 ? 24.635 -6.653 -6.157 1.00 91.81 696 GLU A C 1
ATOM 5390 O O . GLU A 1 696 ? 25.695 -6.407 -5.573 1.00 91.81 696 GLU A O 1
ATOM 5395 N N . ILE A 1 697 ? 24.597 -6.923 -7.463 1.00 95.62 697 ILE A N 1
ATOM 5396 C CA . ILE A 1 697 ? 25.727 -6.816 -8.388 1.00 95.62 697 ILE A CA 1
ATOM 5397 C C . ILE A 1 697 ? 25.972 -5.347 -8.718 1.00 95.62 697 ILE A C 1
ATOM 5399 O O . ILE A 1 697 ? 27.113 -4.907 -8.845 1.00 95.62 697 ILE A O 1
ATOM 5403 N N . LEU A 1 698 ? 24.886 -4.587 -8.841 1.00 95.19 698 LEU A N 1
ATOM 5404 C CA . LEU A 1 698 ? 24.887 -3.134 -8.922 1.00 95.19 698 LEU A CA 1
ATOM 5405 C C . LEU A 1 698 ? 24.183 -2.569 -7.686 1.00 95.19 698 LEU A C 1
ATOM 5407 O O . LEU A 1 698 ? 23.384 -3.246 -7.046 1.00 95.19 698 LEU A O 1
ATOM 5411 N N . GLU A 1 699 ? 24.444 -1.311 -7.379 1.00 91.75 699 GLU A N 1
ATOM 5412 C CA . GLU A 1 699 ? 23.766 -0.553 -6.335 1.00 91.75 699 GLU A CA 1
ATOM 5413 C C . GLU A 1 699 ? 23.145 0.698 -6.958 1.00 91.75 699 GLU A C 1
ATOM 5415 O O . GLU A 1 699 ? 23.770 1.357 -7.791 1.00 91.75 699 GLU A O 1
ATOM 5420 N N . GLU A 1 700 ? 21.906 1.017 -6.585 1.00 89.25 700 GLU A N 1
ATOM 5421 C CA . GLU A 1 700 ? 21.248 2.254 -7.003 1.00 89.25 700 GLU A CA 1
ATOM 5422 C C . GLU A 1 700 ? 21.217 3.242 -5.834 1.00 89.25 700 GLU A C 1
ATOM 5424 O O . GLU A 1 700 ? 20.608 2.985 -4.796 1.00 89.25 700 GLU A O 1
ATOM 5429 N N . VAL A 1 701 ? 21.870 4.387 -6.020 1.00 87.75 701 VAL A N 1
ATOM 5430 C CA . VAL A 1 701 ? 21.990 5.443 -5.014 1.00 87.75 701 VAL A CA 1
ATOM 5431 C C . VAL A 1 701 ? 21.230 6.670 -5.488 1.00 87.75 701 VAL A C 1
ATOM 5433 O O . VAL A 1 701 ? 21.467 7.203 -6.574 1.00 87.75 701 VAL A O 1
ATOM 5436 N N . LEU A 1 702 ? 20.306 7.140 -4.656 1.00 87.06 702 LEU A N 1
ATOM 5437 C CA . LEU A 1 702 ? 19.626 8.408 -4.880 1.00 87.06 702 LEU A CA 1
ATOM 5438 C C . LEU A 1 702 ? 20.506 9.554 -4.385 1.00 87.06 702 LEU A C 1
ATOM 5440 O O . LEU A 1 702 ? 20.916 9.556 -3.227 1.00 87.06 702 LEU A O 1
ATOM 5444 N N . VAL A 1 703 ? 20.737 10.543 -5.243 1.00 85.19 703 VAL A N 1
ATOM 5445 C CA . VAL A 1 703 ? 21.392 11.798 -4.871 1.00 85.19 703 VAL A CA 1
ATOM 5446 C C . VAL A 1 703 ? 20.317 12.885 -4.792 1.00 85.19 703 VAL A C 1
ATOM 5448 O O . VAL A 1 703 ? 19.623 13.122 -5.791 1.00 85.19 703 VAL A O 1
ATOM 5451 N N . PRO A 1 704 ? 20.110 13.507 -3.616 1.00 81.50 704 PRO A N 1
ATOM 5452 C CA . PRO A 1 704 ? 19.095 14.536 -3.437 1.00 81.50 704 PRO A CA 1
ATOM 5453 C C . PRO A 1 704 ? 19.467 15.827 -4.174 1.00 81.50 704 PRO A C 1
ATOM 5455 O O . PRO A 1 704 ? 20.592 16.028 -4.635 1.00 81.50 704 PRO A O 1
ATOM 5458 N N . LYS A 1 705 ? 18.492 16.731 -4.290 1.00 80.44 705 LYS A N 1
ATOM 5459 C CA . LYS A 1 705 ? 18.712 18.057 -4.873 1.00 80.44 705 LYS A CA 1
ATOM 5460 C C . LYS A 1 705 ? 19.746 18.828 -4.043 1.00 80.44 705 LYS A C 1
ATOM 5462 O O . LYS A 1 705 ? 19.646 18.879 -2.823 1.00 80.44 705 LYS A O 1
ATOM 5467 N N . SER A 1 706 ? 20.687 19.487 -4.712 1.00 75.94 706 SER A N 1
ATOM 5468 C CA . SER A 1 706 ? 21.728 20.306 -4.082 1.00 75.94 706 SER A CA 1
ATOM 5469 C C . SER A 1 706 ? 21.984 21.582 -4.890 1.00 75.94 706 SER A C 1
ATOM 5471 O O . SER A 1 706 ? 21.415 21.779 -5.967 1.00 75.94 706 SER A O 1
ATOM 5473 N N . THR A 1 707 ? 22.863 22.462 -4.406 1.00 64.69 707 THR A N 1
ATOM 5474 C CA . THR A 1 707 ? 23.263 23.683 -5.132 1.00 64.69 707 THR A CA 1
ATOM 5475 C C . THR A 1 707 ? 23.863 23.369 -6.509 1.00 64.69 707 THR A C 1
ATOM 5477 O O . THR A 1 707 ? 23.680 24.132 -7.455 1.00 64.69 707 THR A O 1
ATOM 5480 N N . THR A 1 708 ? 24.541 22.226 -6.646 1.00 64.25 708 THR A N 1
ATOM 5481 C CA . THR A 1 708 ? 25.154 21.760 -7.900 1.00 64.25 708 THR A CA 1
ATOM 5482 C C . THR A 1 708 ? 24.221 20.873 -8.732 1.00 64.25 708 THR A C 1
ATOM 5484 O O . THR A 1 708 ? 24.443 20.713 -9.933 1.00 64.25 708 THR A O 1
ATOM 5487 N N . GLN A 1 709 ? 23.145 20.343 -8.139 1.00 66.69 709 GLN A N 1
ATOM 5488 C CA . GLN A 1 709 ? 22.239 19.383 -8.767 1.00 66.69 709 GLN A CA 1
ATOM 5489 C C . GLN A 1 709 ? 20.780 19.836 -8.665 1.00 66.69 709 GLN A C 1
ATOM 5491 O O . GLN A 1 709 ? 20.137 19.737 -7.624 1.00 66.69 709 GLN A O 1
ATOM 5496 N N . LYS A 1 710 ? 20.232 20.317 -9.790 1.00 73.62 710 LYS A N 1
ATOM 5497 C CA . LYS A 1 710 ? 18.910 20.970 -9.847 1.00 73.62 710 LYS A CA 1
ATOM 5498 C C . LYS A 1 710 ? 17.728 20.067 -9.459 1.00 73.62 710 LYS A C 1
ATOM 5500 O O . LYS A 1 710 ? 16.699 20.595 -9.037 1.00 73.62 710 LYS A O 1
ATOM 5505 N N . PHE A 1 711 ? 17.865 18.748 -9.596 1.00 79.62 711 PHE A N 1
ATOM 5506 C CA . PHE A 1 711 ? 16.815 17.759 -9.339 1.00 79.62 711 PHE A CA 1
ATOM 5507 C C . PHE A 1 711 ? 17.411 16.503 -8.702 1.00 79.62 711 PHE A C 1
ATOM 5509 O O . PHE A 1 711 ? 18.526 16.126 -9.055 1.00 79.62 711 PHE A O 1
ATOM 5516 N N . ALA A 1 712 ? 16.660 15.840 -7.821 1.00 84.50 712 ALA A N 1
ATOM 5517 C CA . ALA A 1 712 ? 17.063 14.540 -7.294 1.00 84.50 712 ALA A CA 1
ATOM 5518 C C . ALA A 1 712 ? 17.132 13.498 -8.425 1.00 84.50 712 ALA A C 1
ATOM 5520 O O . ALA A 1 712 ? 16.277 13.490 -9.318 1.00 84.50 712 ALA A O 1
ATOM 5521 N N . SER A 1 713 ? 18.132 12.616 -8.399 1.00 85.38 713 SER A N 1
ATOM 5522 C CA . SER A 1 713 ? 18.281 11.568 -9.416 1.00 85.38 713 SER A CA 1
ATOM 5523 C C . SER A 1 713 ? 18.936 10.299 -8.889 1.00 85.38 713 SER A C 1
ATOM 5525 O O . SER A 1 713 ? 19.695 10.324 -7.926 1.00 85.38 713 SER A O 1
ATOM 5527 N N . LEU A 1 714 ? 18.621 9.180 -9.543 1.00 88.00 714 LEU A N 1
ATOM 5528 C CA . LEU A 1 714 ? 19.178 7.862 -9.248 1.00 88.00 714 LEU A CA 1
ATOM 5529 C C . LEU A 1 714 ? 20.442 7.617 -10.077 1.00 88.00 714 LEU A C 1
ATOM 5531 O O . LEU A 1 714 ? 20.468 7.875 -11.287 1.00 88.00 714 LEU A O 1
ATOM 5535 N N . HIS A 1 715 ? 21.462 7.086 -9.418 1.00 90.88 715 HIS A N 1
ATOM 5536 C CA . HIS A 1 715 ? 22.769 6.777 -9.982 1.00 90.88 715 HIS A CA 1
ATOM 5537 C C . HIS A 1 715 ? 23.123 5.320 -9.698 1.00 90.88 715 HIS A C 1
ATOM 5539 O O . HIS A 1 715 ? 22.677 4.758 -8.703 1.00 90.88 715 HIS A O 1
ATOM 5545 N N . ILE A 1 716 ? 23.913 4.711 -10.577 1.00 93.69 716 ILE A N 1
ATOM 5546 C CA . ILE A 1 716 ? 24.285 3.299 -10.495 1.00 93.69 716 ILE A CA 1
ATOM 5547 C C . ILE A 1 716 ? 25.763 3.177 -10.143 1.00 93.69 716 ILE A C 1
ATOM 5549 O O . ILE A 1 716 ? 26.614 3.796 -10.783 1.00 93.69 716 ILE A O 1
ATOM 5553 N N . LEU A 1 717 ? 26.055 2.348 -9.148 1.00 94.38 717 LEU A N 1
ATOM 5554 C CA . LEU A 1 717 ? 27.394 2.002 -8.688 1.00 94.38 717 LEU A CA 1
ATOM 5555 C C . LEU A 1 717 ? 27.594 0.474 -8.743 1.00 94.38 717 LEU A C 1
ATOM 5557 O O . LEU A 1 717 ? 26.611 -0.267 -8.819 1.00 94.38 717 LEU A O 1
ATOM 5561 N N . PRO A 1 718 ? 28.842 -0.026 -8.725 1.00 96.12 718 PRO A N 1
ATOM 5562 C CA . PRO A 1 718 ? 29.106 -1.435 -8.437 1.00 96.12 718 PRO A CA 1
ATOM 5563 C C . PRO A 1 718 ? 28.575 -1.807 -7.045 1.00 96.12 718 PRO A C 1
ATOM 5565 O O . PRO A 1 718 ? 28.828 -1.081 -6.088 1.00 96.12 718 PRO A O 1
ATOM 5568 N N . GLY A 1 719 ? 27.850 -2.920 -6.944 1.00 94.62 719 GLY A N 1
ATOM 5569 C CA . GLY A 1 719 ? 27.344 -3.459 -5.680 1.00 94.62 719 GLY A CA 1
ATOM 5570 C C . GLY A 1 719 ? 28.296 -4.481 -5.050 1.00 94.62 719 GLY A C 1
ATOM 5571 O O . GLY A 1 719 ? 29.363 -4.782 -5.587 1.00 94.62 719 GLY A O 1
ATOM 5572 N N . ARG A 1 720 ? 27.897 -5.068 -3.916 1.00 95.25 720 ARG A N 1
ATOM 5573 C CA . ARG A 1 720 ? 28.731 -6.023 -3.157 1.00 95.25 720 ARG A CA 1
ATOM 5574 C C . ARG A 1 720 ? 29.063 -7.313 -3.913 1.00 95.25 720 ARG A C 1
ATOM 5576 O O . ARG A 1 720 ? 30.084 -7.931 -3.638 1.00 95.25 720 ARG A O 1
ATOM 5583 N N . MET A 1 721 ? 28.230 -7.712 -4.876 1.00 96.00 721 MET A N 1
ATOM 5584 C CA . MET A 1 721 ? 28.445 -8.907 -5.705 1.00 96.00 721 MET A CA 1
ATOM 5585 C C . MET A 1 721 ? 29.222 -8.609 -7.002 1.00 96.00 721 MET A C 1
ATOM 5587 O O . MET A 1 721 ? 29.444 -9.516 -7.807 1.00 96.00 721 MET A O 1
ATOM 5591 N N . ALA A 1 722 ? 29.644 -7.359 -7.233 1.00 95.88 722 ALA A N 1
ATOM 5592 C CA . ALA A 1 722 ? 30.299 -6.929 -8.470 1.00 95.88 722 ALA A CA 1
ATOM 5593 C C . ALA A 1 722 ? 31.576 -7.727 -8.788 1.00 95.88 722 ALA A C 1
ATOM 5595 O O . ALA A 1 722 ? 31.731 -8.225 -9.904 1.00 95.88 722 ALA A O 1
ATOM 5596 N N . GLU A 1 723 ? 32.473 -7.896 -7.813 1.00 95.00 723 GLU A N 1
ATOM 5597 C CA . GLU A 1 723 ? 33.753 -8.591 -8.017 1.00 95.00 723 GLU A CA 1
ATOM 5598 C C . GLU A 1 723 ? 33.572 -10.084 -8.310 1.00 95.00 723 GLU A C 1
ATOM 5600 O O . GLU A 1 723 ? 34.207 -10.624 -9.216 1.00 95.00 723 GLU A O 1
ATOM 5605 N N . SER A 1 724 ? 32.678 -10.758 -7.583 1.00 95.56 724 SER A N 1
ATOM 5606 C CA . SER A 1 724 ? 32.316 -12.154 -7.861 1.00 95.56 724 SER A CA 1
ATOM 5607 C C . SER A 1 724 ? 31.640 -12.306 -9.225 1.00 95.56 724 SER A C 1
ATOM 5609 O O . SER A 1 724 ? 31.891 -13.276 -9.936 1.00 95.56 724 SER A O 1
ATOM 5611 N N . THR A 1 725 ? 30.855 -11.316 -9.657 1.00 95.12 725 THR A N 1
ATOM 5612 C CA . THR A 1 725 ? 30.255 -11.314 -11.000 1.00 95.12 725 THR A CA 1
ATOM 5613 C C . THR A 1 725 ? 31.318 -11.187 -12.091 1.00 95.12 725 THR A C 1
ATOM 5615 O O . THR A 1 725 ? 31.259 -11.918 -13.074 1.00 95.12 725 THR A O 1
ATOM 5618 N N . ILE A 1 726 ? 32.333 -10.328 -11.919 1.00 94.06 726 ILE A N 1
ATOM 5619 C CA . ILE A 1 726 ? 33.461 -10.227 -12.868 1.00 94.06 726 ILE A CA 1
ATOM 5620 C C . ILE A 1 726 ? 34.227 -11.557 -12.968 1.00 94.06 726 ILE A C 1
ATOM 5622 O O . ILE A 1 726 ? 34.695 -11.910 -14.053 1.00 94.06 726 ILE A O 1
ATOM 5626 N N . ARG A 1 727 ? 34.333 -12.296 -11.857 1.00 92.75 727 ARG A N 1
ATOM 5627 C CA . ARG A 1 727 ? 34.932 -13.639 -11.789 1.00 92.75 727 ARG A CA 1
ATOM 5628 C C . ARG A 1 727 ? 34.024 -14.758 -12.320 1.00 92.75 727 ARG A C 1
ATOM 5630 O O . ARG A 1 727 ? 34.446 -15.908 -12.333 1.00 92.75 727 ARG A O 1
ATOM 5637 N N . ASN A 1 728 ? 32.816 -14.434 -12.794 1.00 87.81 728 ASN A N 1
ATOM 5638 C CA . ASN A 1 728 ? 31.781 -15.382 -13.227 1.00 87.81 728 ASN A CA 1
ATOM 5639 C C . ASN A 1 728 ? 31.319 -16.361 -12.127 1.00 87.81 728 ASN A C 1
ATOM 5641 O O . ASN A 1 728 ? 30.824 -17.442 -12.431 1.00 87.81 728 ASN A O 1
ATOM 5645 N N . GLU A 1 729 ? 31.444 -15.983 -10.854 1.00 89.81 729 GLU A N 1
ATOM 5646 C CA . GLU A 1 729 ? 30.982 -16.780 -9.704 1.00 89.81 729 GLU A CA 1
ATOM 5647 C C . GLU A 1 729 ? 29.472 -16.606 -9.442 1.00 89.81 729 GLU A C 1
ATOM 5649 O O . GLU A 1 729 ? 28.894 -17.311 -8.619 1.00 89.81 729 GLU A O 1
ATOM 5654 N N . VAL A 1 730 ? 28.823 -15.659 -10.131 1.00 88.06 730 VAL A N 1
ATOM 5655 C CA . VAL A 1 730 ? 27.401 -15.325 -9.971 1.00 88.06 730 VAL A CA 1
ATOM 5656 C C . VAL A 1 730 ? 26.650 -15.617 -11.269 1.00 88.06 730 VAL A C 1
ATOM 5658 O O . VAL A 1 730 ? 26.971 -15.075 -12.329 1.00 88.06 730 VAL A O 1
ATOM 5661 N N . HIS A 1 731 ? 25.610 -16.446 -11.189 1.00 86.38 731 HIS A N 1
ATOM 5662 C CA . HIS A 1 731 ? 24.705 -16.689 -12.308 1.00 86.38 731 HIS A CA 1
ATOM 5663 C C . HIS A 1 731 ? 23.589 -15.651 -12.326 1.00 86.38 731 HIS A C 1
ATOM 5665 O O . HIS A 1 731 ? 22.856 -15.496 -11.353 1.00 86.38 731 HIS A O 1
ATOM 5671 N N . VAL A 1 732 ? 23.460 -14.940 -13.446 1.00 87.12 732 VAL A N 1
ATOM 5672 C CA . VAL A 1 732 ? 22.423 -13.920 -13.626 1.00 87.12 732 VAL A CA 1
ATOM 5673 C C . VAL A 1 732 ? 21.482 -14.383 -14.714 1.00 87.12 732 VAL A C 1
ATOM 5675 O O . VAL A 1 732 ? 21.931 -14.714 -15.810 1.00 87.12 732 VAL A O 1
ATOM 5678 N N . THR A 1 733 ? 20.184 -14.380 -14.431 1.00 88.31 733 THR A N 1
ATOM 5679 C CA . THR A 1 733 ? 19.157 -14.707 -15.417 1.00 88.31 733 THR A CA 1
ATOM 5680 C C . THR A 1 733 ? 18.137 -13.582 -15.555 1.00 88.31 733 THR A C 1
ATOM 5682 O O . THR A 1 733 ? 17.920 -12.778 -14.643 1.00 88.31 733 THR A O 1
ATOM 5685 N N . LEU A 1 734 ? 17.527 -13.480 -16.736 1.00 89.00 734 LEU A N 1
ATOM 5686 C CA . LEU A 1 734 ? 16.437 -12.548 -17.009 1.00 89.00 734 LEU A CA 1
ATOM 5687 C C . LEU A 1 734 ? 15.364 -13.238 -17.845 1.00 89.00 734 LEU A C 1
ATOM 5689 O O . LEU A 1 734 ? 15.660 -13.876 -18.852 1.00 89.00 734 LEU A O 1
ATOM 5693 N N . PHE A 1 735 ? 14.105 -13.056 -17.455 1.00 87.19 735 PHE A N 1
ATOM 5694 C CA . PHE A 1 735 ? 12.969 -13.509 -18.249 1.00 87.19 735 PHE A CA 1
ATOM 5695 C C . PHE A 1 735 ? 12.621 -12.488 -19.336 1.00 87.19 735 PHE A C 1
ATOM 5697 O O . PHE A 1 735 ? 12.323 -11.323 -19.037 1.00 87.19 735 PHE A O 1
ATOM 5704 N N . ILE A 1 736 ? 12.642 -12.936 -20.591 1.00 84.62 736 ILE A N 1
ATOM 5705 C CA . ILE A 1 736 ? 12.357 -12.131 -21.787 1.00 84.62 736 ILE A CA 1
ATOM 5706 C C . ILE A 1 736 ? 11.264 -12.833 -22.608 1.00 84.62 736 ILE A C 1
ATOM 5708 O O . ILE A 1 736 ? 11.226 -14.063 -22.668 1.00 84.62 736 ILE A O 1
ATOM 5712 N N . ARG A 1 737 ? 10.357 -12.049 -23.200 1.00 81.38 737 ARG A N 1
ATOM 5713 C CA . ARG A 1 737 ? 9.323 -12.518 -24.134 1.00 81.38 737 ARG A CA 1
ATOM 5714 C C . ARG A 1 737 ? 9.660 -12.188 -25.570 1.00 81.38 737 ARG A C 1
ATOM 5716 O O . ARG A 1 737 ? 10.257 -11.108 -25.783 1.00 81.38 737 ARG A O 1
#

Solvent-accessible surface area (backbone atoms only — not comparable to full-atom values): 42468 Å² total; per-residue (Å²): 136,88,87,87,82,88,86,88,91,88,86,92,87,88,88,80,86,79,86,81,68,86,86,76,74,64,77,83,78,91,54,87,89,71,64,74,60,44,50,72,48,58,53,89,97,50,100,50,77,46,80,46,54,65,79,90,59,80,84,51,81,65,56,53,56,52,52,54,56,51,53,59,52,50,60,54,50,55,53,52,53,53,55,57,57,61,75,73,62,87,86,85,50,52,67,25,42,40,39,44,99,87,46,76,48,81,33,73,24,84,44,65,68,52,28,42,40,76,72,73,42,49,76,69,85,86,82,91,79,94,80,77,87,86,83,70,82,56,54,66,32,40,33,38,43,96,56,42,38,39,34,26,41,37,40,77,56,83,82,88,77,85,93,77,90,66,94,46,53,42,40,49,85,74,50,76,51,74,64,78,87,76,82,88,81,88,83,87,82,90,81,83,88,80,90,74,90,77,71,96,70,82,80,70,53,70,68,58,50,47,34,37,76,60,67,72,41,96,70,74,58,91,68,42,58,61,51,23,47,42,50,56,76,55,45,21,31,41,38,36,37,36,84,90,67,51,69,68,55,38,58,48,56,38,30,69,76,45,89,34,29,26,39,36,34,31,92,41,70,67,53,47,53,51,52,50,52,57,29,55,79,52,70,47,50,59,48,76,46,43,86,82,54,51,67,71,60,48,53,53,51,50,54,39,56,70,42,99,73,44,73,54,29,34,42,34,31,28,48,59,33,50,69,75,31,65,71,51,38,51,44,54,52,50,23,44,78,70,71,31,48,62,33,40,33,34,42,55,41,44,41,45,75,72,25,19,84,84,76,41,59,51,45,60,60,48,34,62,57,42,77,66,76,58,35,41,35,37,29,26,56,57,56,31,62,68,47,47,53,52,47,42,61,51,42,59,45,76,81,53,54,76,46,78,50,75,78,78,57,89,38,47,32,42,39,70,43,81,43,48,95,47,70,67,50,38,47,50,56,52,44,50,56,49,58,79,41,62,95,42,32,31,38,37,38,23,87,43,71,65,53,20,54,54,47,39,51,55,37,43,78,70,73,42,53,59,36,56,36,58,74,84,45,66,71,68,52,38,52,52,33,52,49,36,51,50,38,39,71,72,62,80,25,34,32,43,22,16,27,76,60,62,68,71,83,73,82,54,44,70,22,36,33,26,37,26,56,38,67,63,71,22,52,60,54,43,50,62,60,41,59,47,27,23,62,70,63,43,72,16,38,29,42,33,27,40,48,89,70,49,51,56,63,51,43,43,57,47,38,69,50,85,53,63,70,60,31,54,49,49,52,51,36,35,52,52,30,50,45,63,67,66,55,56,57,52,54,64,50,56,55,40,46,61,48,67,46,88,51,88,87,64,77,72,84,56,40,25,51,50,56,57,46,90,66,73,57,40,81,40,83,37,35,68,58,50,23,45,49,47,50,30,50,58,58,48,31,81,80,37,79,70,37,33,58,69,56,48,41,30,36,27,49,49,52,61,86,40,70,67,38,56,75,65,49,47,71,75,41,91,49,39,26,70,39,52,85,73,76,63,52,71,69,56,39,52,51,46,53,51,52,34,34,76,65,31,30,24,36,79,46,78,44,48,56,46,100,91,34,93,57,34,46,63,21,46,45,77,24,90,37,26,67,46,23,60,70,61,75,43,88,40,73,48,65,48,116

Secondary structure (DSSP, 8-state):
---------------SS-TT--SS-----S-GGG-SSEEEEE-TTS-PEEEEESSSPPPPHHHHHHHHHHHHHHHHHHHHHHHHHHTTS----EEEEEEETTEEEEEEESSHHHHHHHTT-EE--S---------SPPEEEEEE-SSEEEEEEEEEE---SSS----EEEEEEEEEEE---PPP---------------------HHHHHHHHHH--SSPPTTHHHHHHHHHHT--EEEE--TTSSHHHHHHHHHHHSSSEEEEE-S-HHHHHHHHHHHHHTT--EEEE-TT--HHHHHHHHHHHHSSS-S-SEEEE-HHHHHH-HHHHHHHHHHHHTT-EEEEEETTTTHHHHTTTTT-GGGGGGGGGGGG---EEEEES---HHHHHHHHHHTT--S-EEEE-----TTEEEEEEEPPSSHHHHHHHHHHHHHHTTTSEEEEEESSHHHHHHHHHHHHHTT--EEEE-S---THHHHHHHHHHHHHHTTS-SEEEE-GGGGSS---TTEEEEEEES--SSHHHHHHHHTTTTTTSS-EEEEEEE-GGGHHHHHHHHTT---HHHHHHHHHHHHHHHHHHH-SS-HHHHHHHHTT---TT---TT-BHHHH-SSPPEEEE-HHHHHHHHHHHHHHHTT-SS--HHHHHHHHHT-TT-HHHHHTTGGGSTTTTTTGGG---HHHHHHHHHHHHHTTSEEEEEE---SS-SS-EEEEEE-TTHHHHHTT-S--EEEE-

Foldseek 3Di:
DDDDDDDDDDDDDDDDPPPDPPDPQDDDDPDPVLPDQWDWGADPPDRDIDIDGNPDDDDDPSNVVVSVVVSVVVVVVVVVVVLVVVVPDDDDFFWKWKDFPVDTDIDGDNDQVVRCVNVVADEDDDDDDPDDDDDDWFTWIWIDTDFKIWIWRWDFDFDDDDDDTDTHTYTDTDDMDGDDDDDDDDDDDDDDDDDDDDPDDDPDDLLQVLCCLQVVDNDDDPCLVVLLVCLLVFFAAEEAAAPVRCVVVSNLSSLQVDQAAEEEEDADPLQLVVSVVVCVVSVNQEDEDEPPDDPVRVVVQLVLLLDLRRSHSYYYYYLCRCQVPVSNVVSLLSCLVSVRHAEYEYEQLLCLQVVCFVPNVSSLVLLCLLVSVGHYYYYHNDDAPVSSVVSCVSVVSDRYHYDHDFLDQLQEFEEFAAADPDLVSNLVVVLVVVVVVPLAAAEEEEADPVNLVVSQVSNVVVVAFEAEAEQPDDDPVVVSNVVRLVCSLVSVGRYYYYYLNVQPDDDRQGHAEYEYAEFDQALRSLSSRSVSHHNVSHHHYYYYHYDPCSVQVNLQSLLPRPDDVSSQVSVVRNLLSVCLNDALDDSVVSSRVSRVHDCPVPDSVCSYPSSVDPDDWDKDWCLQLLLLLLVQQVQVCVQPVFAALLRSLCQCLLPCPDPVCVVSVSNVDPSGRVNVPVPDDSVVSSVQLSLCCVVQQKPWDWDHADPVRNGIGITIGGGPCVVVSNVSVDIGIGIDD